Protein AF-0000000081657124 (afdb_homodimer)

Secondary structure (DSSP, 8-state):
--------------------------------STTSEEEEEEEEETTEEEEEEEETTT--EEEEEES-SSHHHHHHHHHHHHHHH---SEEEE-SSTTTTSHHHHHHHHHHTPEEEEPPTT-HHHHHHHHHHHHHHHHHHHHT--TT--HHHHHHHHHHHHHHSPPTTTSS-HHHHHHSS-------------HHHHHHHHHHH-/--------------------------------STTSEEEEEEEEETTEEEEEEEETTT--EEEEEES-SSHHHHHHHHHHHHHHH---SEEEE-SSTTTTSHHHHHHHHHHTPEEEEPPTT-HHHHHHHHHHHHHHHHHHHHT--TT--HHHHHHHHHHHHHHSPPTTTSS-HHHHHHSS-------------HHHHHHHHHHH-

Structure (mmCIF, N/CA/C/O backbone):
data_AF-0000000081657124-model_v1
#
loop_
_entity.id
_entity.type
_entity.pdbx_description
1 polymer 'Uncharacterized protein K02A2.6-like'
#
loop_
_atom_site.group_PDB
_atom_site.id
_atom_site.type_symbol
_atom_site.label_atom_id
_atom_site.label_alt_id
_atom_site.label_comp_id
_atom_site.label_asym_id
_atom_site.label_entity_id
_atom_site.label_seq_id
_atom_site.pdbx_PDB_ins_code
_atom_site.Cartn_x
_atom_site.Cartn_y
_atom_site.Cartn_z
_atom_site.occupancy
_atom_site.B_iso_or_equiv
_atom_site.auth_seq_id
_atom_site.auth_comp_id
_atom_site.auth_asym_id
_atom_site.auth_atom_id
_atom_site.pdbx_PDB_model_num
ATOM 1 N N . MET A 1 1 ? -59.906 -54.25 -4.938 1 26.27 1 MET A N 1
ATOM 2 C CA . MET A 1 1 ? -58.781 -54.375 -5.852 1 26.27 1 MET A CA 1
ATOM 3 C C . MET A 1 1 ? -57.625 -53.438 -5.445 1 26.27 1 MET A C 1
ATOM 5 O O . MET A 1 1 ? -57.688 -52.25 -5.688 1 26.27 1 MET A O 1
ATOM 9 N N . ASP A 1 2 ? -57 -53.719 -4.242 1 28.61 2 ASP A N 1
ATOM 10 C CA . ASP A 1 2 ? -56.094 -53.094 -3.27 1 28.61 2 ASP A CA 1
ATOM 11 C C . ASP A 1 2 ? -54.688 -52.969 -3.836 1 28.61 2 ASP A C 1
ATOM 13 O O . ASP A 1 2 ? -53.969 -53.938 -3.924 1 28.61 2 ASP A O 1
ATOM 17 N N . LYS A 1 3 ? -54.625 -52.312 -5.062 1 31.08 3 LYS A N 1
ATOM 18 C CA . LYS A 1 3 ? -53.375 -52.25 -5.848 1 31.08 3 LYS A CA 1
ATOM 19 C C . LYS A 1 3 ? -52.219 -51.781 -5 1 31.08 3 LYS A C 1
ATOM 21 O O . LYS A 1 3 ? -52.25 -50.656 -4.445 1 31.08 3 LYS A O 1
ATOM 26 N N . LEU A 1 4 ? -51.594 -52.688 -4.293 1 28.28 4 LEU A N 1
ATOM 27 C CA . LEU A 1 4 ? -50.406 -52.625 -3.438 1 28.28 4 LEU A CA 1
ATOM 28 C C . LEU A 1 4 ? -49.219 -51.969 -4.16 1 28.28 4 LEU A C 1
ATOM 30 O O . LEU A 1 4 ? -48.781 -52.469 -5.207 1 28.28 4 LEU A O 1
ATOM 34 N N . VAL A 1 5 ? -49.312 -50.656 -4.355 1 32.53 5 VAL A N 1
ATOM 35 C CA . VAL A 1 5 ? -48.25 -49.906 -5.039 1 32.53 5 VAL A CA 1
ATOM 36 C C . VAL A 1 5 ? -46.875 -50.312 -4.492 1 32.53 5 VAL A C 1
ATOM 38 O O . VAL A 1 5 ? -46.625 -50.188 -3.295 1 32.53 5 VAL A O 1
ATOM 41 N N . GLU A 1 6 ? -46.281 -51.438 -4.934 1 28.39 6 GLU A N 1
ATOM 42 C CA . GLU A 1 6 ? -44.969 -51.938 -4.605 1 28.39 6 GLU A CA 1
ATOM 43 C C . GLU A 1 6 ? -43.906 -50.875 -4.711 1 28.39 6 GLU A C 1
ATOM 45 O O . GLU A 1 6 ? -43.688 -50.312 -5.789 1 28.39 6 GLU A O 1
ATOM 50 N N . ILE A 1 7 ? -43.75 -50.062 -3.713 1 30.66 7 ILE A N 1
ATOM 51 C CA . ILE A 1 7 ? -42.75 -49 -3.646 1 30.66 7 ILE A CA 1
ATOM 52 C C . ILE A 1 7 ? -41.375 -49.625 -3.855 1 30.66 7 ILE A C 1
ATOM 54 O O . ILE A 1 7 ? -40.906 -50.438 -3.049 1 30.66 7 ILE A O 1
ATOM 58 N N . LYS A 1 8 ? -40.969 -49.969 -5.09 1 27.53 8 LYS A N 1
ATOM 59 C CA . LYS A 1 8 ? -39.625 -50.5 -5.457 1 27.53 8 LYS A CA 1
ATOM 60 C C . LYS A 1 8 ? -38.531 -49.75 -4.699 1 27.53 8 LYS A C 1
ATOM 62 O O . LYS A 1 8 ? -38.562 -48.531 -4.59 1 27.53 8 LYS A O 1
ATOM 67 N N . SER A 1 9 ? -37.844 -50.406 -3.773 1 26.2 9 SER A N 1
ATOM 68 C CA . SER A 1 9 ? -36.688 -50.125 -2.912 1 26.2 9 SER A CA 1
ATOM 69 C C . SER A 1 9 ? -35.531 -49.531 -3.703 1 26.2 9 SER A C 1
ATOM 71 O O . SER A 1 9 ? -35.031 -50.156 -4.645 1 26.2 9 SER A O 1
ATOM 73 N N . TYR A 1 10 ? -35.531 -48.312 -4.07 1 25.5 10 TYR A N 1
ATOM 74 C CA . TYR A 1 10 ? -34.469 -47.656 -4.797 1 25.5 10 TYR A CA 1
ATOM 75 C C . TYR A 1 10 ? -33.094 -48 -4.215 1 25.5 10 TYR A C 1
ATOM 77 O O . TYR A 1 10 ? -32.938 -48.094 -2.996 1 25.5 10 TYR A O 1
ATOM 85 N N . LEU A 1 11 ? -32.344 -48.906 -4.793 1 27.38 11 LEU A N 1
ATOM 86 C CA . LEU A 1 11 ? -30.969 -49.312 -4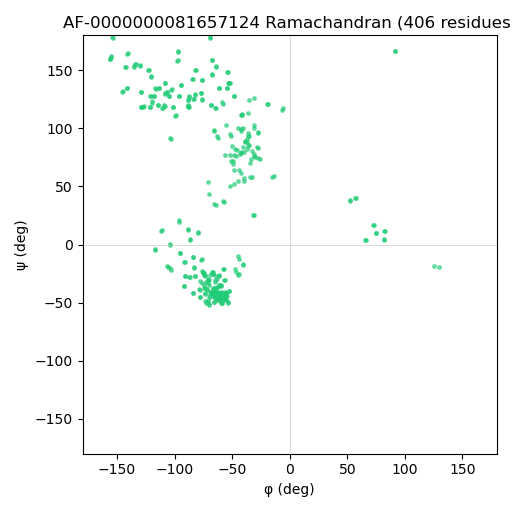.504 1 27.38 11 LEU A CA 1
ATOM 87 C C . LEU A 1 11 ? -30.125 -48.094 -4.07 1 27.38 11 LEU A C 1
ATOM 89 O O . LEU A 1 11 ? -30.25 -47 -4.637 1 27.38 11 LEU A O 1
ATOM 93 N N . PRO A 1 12 ? -29.484 -48.156 -2.859 1 25.31 12 PRO A N 1
ATOM 94 C CA . PRO A 1 12 ? -28.672 -47.125 -2.223 1 25.31 12 PRO A CA 1
ATOM 95 C C . PRO A 1 12 ? -27.531 -46.656 -3.113 1 25.31 12 PRO A C 1
ATOM 97 O O . PRO A 1 12 ? -26.969 -47.438 -3.883 1 25.31 12 PRO A O 1
ATOM 100 N N . CYS A 1 13 ? -27.578 -45.531 -3.758 1 26.86 13 CYS A N 1
ATOM 101 C CA . CYS A 1 13 ? -26.516 -44.812 -4.473 1 26.86 13 CYS A CA 1
ATOM 102 C C . CYS A 1 13 ? -25.172 -45.031 -3.785 1 26.86 13 CYS A C 1
ATOM 104 O O . CYS A 1 13 ? -25.016 -44.719 -2.605 1 26.86 13 CYS A O 1
ATOM 106 N N . GLN A 1 14 ? -24.438 -46.094 -3.934 1 25.62 14 GLN A N 1
ATOM 107 C CA . GLN A 1 14 ? -23.047 -46.312 -3.559 1 25.62 14 GLN A CA 1
ATOM 108 C C . GLN A 1 14 ? -22.219 -45.031 -3.744 1 25.62 14 GLN A C 1
ATOM 110 O O . GLN A 1 14 ? -22.109 -44.531 -4.859 1 25.62 14 GLN A O 1
ATOM 115 N N . ILE A 1 15 ? -22.219 -44.219 -2.799 1 27.61 15 ILE A N 1
ATOM 116 C CA . ILE A 1 15 ? -21.375 -43.031 -2.645 1 27.61 15 ILE A CA 1
ATOM 117 C C . ILE A 1 15 ? -19.922 -43.406 -2.916 1 27.61 15 ILE A C 1
ATOM 119 O O . ILE A 1 15 ? -19.328 -44.188 -2.172 1 27.61 15 ILE A O 1
ATOM 123 N N . VAL A 1 16 ? -19.547 -43.812 -4.094 1 28.62 16 VAL A N 1
ATOM 124 C CA . VAL A 1 16 ? -18.125 -43.938 -4.41 1 28.62 16 VAL A CA 1
ATOM 125 C C . VAL A 1 16 ? -17.375 -42.75 -3.801 1 28.62 16 VAL A C 1
ATOM 127 O O . VAL A 1 16 ? -17.594 -41.594 -4.18 1 28.62 16 VAL A O 1
ATOM 130 N N . THR A 1 17 ? -16.969 -42.75 -2.518 1 28.62 17 THR A N 1
ATOM 131 C CA . THR A 1 17 ? 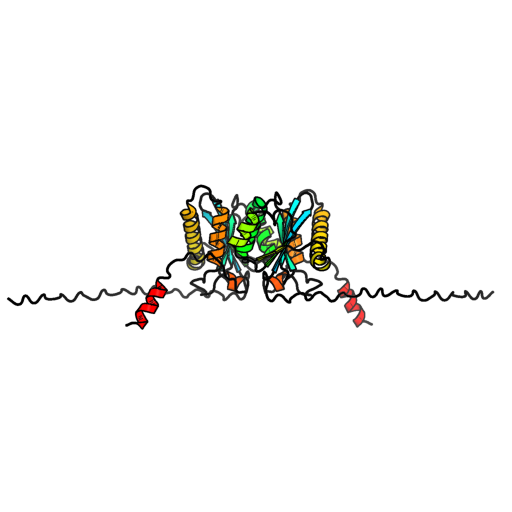-15.977 -41.969 -1.797 1 28.62 17 THR A CA 1
ATOM 132 C C . THR A 1 17 ? -14.633 -42 -2.52 1 28.62 17 THR A C 1
ATOM 134 O O . THR A 1 17 ? -13.961 -43.031 -2.533 1 28.62 17 THR A O 1
ATOM 137 N N . THR A 1 18 ? -14.516 -41.75 -3.756 1 29.69 18 THR A N 1
ATOM 138 C CA . THR A 1 18 ? -13.141 -41.688 -4.242 1 29.69 18 THR A CA 1
ATOM 139 C C . THR A 1 18 ? -12.219 -41.062 -3.199 1 29.69 18 THR A C 1
ATOM 141 O O . THR A 1 18 ? -12.461 -39.969 -2.734 1 29.69 18 THR A O 1
ATOM 144 N N . VAL A 1 19 ? -11.617 -41.875 -2.406 1 30.03 19 VAL A N 1
ATOM 145 C CA . VAL A 1 19 ? -10.508 -41.531 -1.512 1 30.03 19 VAL A CA 1
ATOM 146 C C . VAL A 1 19 ? -9.484 -40.688 -2.244 1 30.03 19 VAL A C 1
ATOM 148 O O . VAL A 1 19 ? -8.836 -41.125 -3.188 1 30.03 19 VAL A O 1
ATOM 151 N N . TYR A 1 20 ? -9.781 -39.656 -2.816 1 31.25 20 TYR A N 1
ATOM 152 C CA . TYR A 1 20 ? -8.633 -38.875 -3.266 1 31.25 20 TYR A CA 1
ATOM 153 C C . TYR A 1 20 ? -7.508 -38.906 -2.24 1 31.25 20 TYR A C 1
ATOM 155 O O . TYR A 1 20 ? -7.742 -38.688 -1.047 1 31.25 20 TYR A O 1
ATOM 163 N N . THR A 1 21 ? -6.645 -39.844 -2.309 1 32.81 21 THR A N 1
ATOM 164 C CA . THR A 1 21 ? -5.387 -39.781 -1.571 1 32.81 21 THR A CA 1
ATOM 165 C C . THR A 1 21 ? -4.949 -38.344 -1.344 1 32.81 21 THR A C 1
ATOM 167 O O . THR A 1 21 ? -4.75 -37.594 -2.301 1 32.81 21 THR A O 1
ATOM 170 N N . ARG A 1 22 ? -5.449 -37.75 -0.355 1 33.88 22 ARG A N 1
ATOM 171 C CA . ARG A 1 22 ? -4.957 -36.469 0.119 1 33.88 22 ARG A CA 1
ATOM 172 C C . ARG A 1 22 ? -3.434 -36.438 0.12 1 33.88 22 ARG A C 1
ATOM 174 O O . ARG A 1 22 ? -2.789 -37.188 0.848 1 33.88 22 ARG A O 1
ATOM 181 N N . GLU A 1 23 ? -2.799 -36.594 -1.055 1 35.03 23 GLU A N 1
ATOM 182 C CA . GLU A 1 23 ? -1.368 -36.312 -0.94 1 35.03 23 GLU A CA 1
ATOM 183 C C . GLU A 1 23 ? -1.057 -35.5 0.301 1 35.03 23 GLU A C 1
ATOM 185 O O . GLU A 1 23 ? -1.855 -34.625 0.7 1 35.03 23 GLU A O 1
ATOM 190 N N . PRO A 1 24 ? -0.205 -36.062 1.17 1 34.12 24 PRO A N 1
ATOM 191 C CA . PRO A 1 24 ? 0.127 -35.281 2.371 1 34.12 24 PRO A CA 1
ATOM 192 C C . PRO A 1 24 ? 0.099 -33.781 2.135 1 34.12 24 PRO A C 1
ATOM 194 O O . PRO A 1 24 ? 0.434 -33.312 1.042 1 34.12 24 PRO A O 1
ATOM 197 N N . LEU A 1 25 ? -0.865 -33.031 2.51 1 37.56 25 LEU A N 1
ATOM 198 C CA . LEU A 1 25 ? -0.784 -31.594 2.639 1 37.56 25 LEU A CA 1
ATOM 199 C C . LEU A 1 25 ? 0.668 -31.125 2.652 1 37.56 25 LEU A C 1
ATOM 201 O O . LEU A 1 25 ? 1.438 -31.516 3.535 1 37.56 25 LEU A O 1
ATOM 205 N N . GLN A 1 26 ? 1.512 -31.375 1.652 1 38.88 26 GLN A N 1
ATOM 206 C CA . GLN A 1 26 ? 2.814 -30.719 1.713 1 38.88 26 GLN A CA 1
ATOM 207 C C . GLN A 1 26 ? 2.879 -29.719 2.867 1 38.88 26 GLN A C 1
ATOM 209 O O . GLN A 1 26 ? 1.9 -29.031 3.15 1 38.88 26 GLN A O 1
ATOM 214 N N . MET A 1 27 ? 3.754 -29.984 3.848 1 37.06 27 MET A N 1
ATOM 215 C CA . MET A 1 27 ? 4.133 -29.219 5.039 1 37.06 27 MET A CA 1
ATOM 216 C C . MET A 1 27 ? 4.074 -27.719 4.77 1 37.06 27 MET A C 1
ATOM 218 O O . MET A 1 27 ? 4.871 -27.188 3.994 1 37.06 27 MET A O 1
ATOM 222 N N . TYR A 1 28 ? 3 -27.156 4.391 1 44.72 28 TYR A N 1
ATOM 223 C CA . TYR A 1 28 ? 2.979 -25.703 4.5 1 44.72 28 TYR A CA 1
ATOM 224 C C . TYR A 1 28 ? 3.936 -25.219 5.586 1 44.72 28 TYR A C 1
ATOM 226 O O . TYR A 1 28 ? 3.893 -25.703 6.719 1 44.72 28 TYR A O 1
ATOM 234 N N . ILE A 1 29 ? 5.188 -25.25 5.379 1 51.25 29 ILE A N 1
ATOM 235 C CA . ILE A 1 29 ? 6.047 -24.562 6.336 1 51.25 29 ILE A CA 1
ATOM 236 C C . ILE A 1 29 ? 5.281 -23.406 6.984 1 51.25 29 ILE A C 1
ATOM 238 O O . ILE A 1 29 ? 4.754 -22.531 6.293 1 51.25 29 ILE A O 1
ATOM 242 N N . LEU A 1 30 ? 4.703 -23.578 8.164 1 68.62 30 LEU A N 1
ATOM 243 C CA . LEU A 1 30 ? 4.062 -22.594 9.016 1 68.62 30 LEU A CA 1
ATOM 244 C C . LEU A 1 30 ? 4.883 -21.297 9.078 1 68.62 30 LEU A C 1
ATOM 246 O O . LEU A 1 30 ? 5.996 -21.297 9.609 1 68.62 30 LEU A O 1
ATOM 250 N N . LEU A 1 31 ? 4.742 -20.531 8.023 1 85.62 31 LEU A N 1
ATOM 251 C CA . LEU A 1 31 ? 5.363 -19.219 8.086 1 85.62 31 LEU A CA 1
ATOM 252 C C . LEU A 1 31 ? 4.938 -18.469 9.352 1 85.62 31 LEU A C 1
ATOM 254 O O . LEU A 1 31 ? 3.811 -18.625 9.82 1 85.62 31 LEU A O 1
ATOM 258 N N . ASP A 1 32 ? 5.852 -17.844 9.906 1 87.56 32 ASP A N 1
ATOM 259 C CA . ASP A 1 32 ? 5.609 -17.203 11.188 1 87.56 32 ASP A CA 1
ATOM 260 C C . ASP A 1 32 ? 5.039 -15.797 10.992 1 87.56 32 ASP A C 1
ATOM 262 O O . ASP A 1 32 ? 4.297 -15.297 11.844 1 87.56 32 ASP A O 1
ATOM 266 N N . ASN A 1 33 ? 5.43 -15.203 9.805 1 91.88 33 ASN A N 1
ATOM 267 C CA . ASN A 1 33 ? 5.055 -13.797 9.648 1 91.88 33 ASN A CA 1
ATOM 268 C C . ASN A 1 33 ? 4.66 -13.484 8.203 1 91.88 33 ASN A C 1
ATOM 270 O O . ASN A 1 33 ? 5.105 -14.156 7.273 1 91.88 33 ASN A O 1
ATOM 274 N N . PRO A 1 34 ? 3.814 -12.484 8.047 1 94.56 34 PRO A N 1
ATOM 275 C CA . PRO A 1 34 ? 3.625 -11.938 6.703 1 94.56 34 PRO A CA 1
ATOM 276 C C . PRO A 1 34 ? 4.941 -11.531 6.039 1 94.56 34 PRO A C 1
ATOM 278 O O . PRO A 1 34 ? 5.844 -11.023 6.711 1 94.56 34 PRO A O 1
ATOM 281 N N . PHE A 1 35 ? 5.082 -11.82 4.75 1 95.31 35 PHE A N 1
ATOM 282 C CA . PHE A 1 35 ? 6.191 -11.406 3.895 1 95.31 35 PHE A CA 1
ATOM 283 C C . PHE A 1 35 ? 7.438 -12.234 4.195 1 95.31 35 PHE A C 1
ATOM 285 O O . PHE A 1 35 ? 8.531 -11.922 3.709 1 95.31 35 PHE A O 1
ATOM 292 N N . ASP A 1 36 ? 7.238 -13.328 5.02 1 94.06 36 ASP A N 1
ATOM 293 C CA . ASP A 1 36 ? 8.312 -14.32 5.031 1 94.06 36 ASP A CA 1
ATOM 294 C C . ASP A 1 36 ? 8.539 -14.898 3.637 1 94.06 36 ASP A C 1
ATOM 296 O O . ASP A 1 36 ? 9.672 -15 3.178 1 94.06 36 ASP A O 1
ATOM 300 N N . GLU A 1 37 ? 7.391 -15.18 3.061 1 94 37 GLU A N 1
ATOM 301 C CA . GLU A 1 37 ? 7.395 -15.688 1.694 1 94 37 GLU A CA 1
ATOM 302 C C . GLU A 1 37 ? 6.238 -15.102 0.886 1 94 37 GLU A C 1
ATOM 304 O O . GLU A 1 37 ? 5.117 -15 1.385 1 94 37 GLU A O 1
ATOM 309 N N . VAL A 1 38 ? 6.59 -14.68 -0.334 1 94.75 38 VAL A N 1
ATOM 310 C CA . VAL A 1 38 ? 5.559 -14.188 -1.234 1 94.75 38 VAL A CA 1
ATOM 311 C C . VAL A 1 38 ? 5.688 -14.859 -2.598 1 94.75 38 VAL A C 1
ATOM 313 O O . VAL A 1 38 ? 6.77 -15.312 -2.973 1 94.75 38 VAL A O 1
ATOM 316 N N . ARG A 1 39 ? 4.562 -14.906 -3.26 1 94.06 39 ARG A N 1
ATOM 317 C CA . ARG A 1 39 ? 4.52 -15.422 -4.625 1 94.06 39 ARG A CA 1
ATOM 318 C C . ARG A 1 39 ? 4.156 -14.32 -5.617 1 94.06 39 ARG A C 1
ATOM 320 O O . ARG A 1 39 ? 3.271 -13.508 -5.352 1 94.06 39 ARG A O 1
ATOM 327 N N . ILE A 1 40 ? 4.914 -14.312 -6.699 1 95.31 40 ILE A N 1
ATOM 328 C CA . ILE A 1 40 ? 4.656 -13.305 -7.727 1 95.31 40 ILE A CA 1
ATOM 329 C C . ILE A 1 40 ? 4.242 -13.992 -9.023 1 95.31 40 ILE A C 1
ATOM 331 O O . ILE A 1 40 ? 4.797 -15.031 -9.391 1 95.31 40 ILE A O 1
ATOM 335 N N . ASP A 1 41 ? 3.176 -13.469 -9.672 1 92.81 41 ASP A N 1
ATOM 336 C CA . ASP A 1 41 ? 2.643 -13.992 -10.93 1 92.81 41 ASP A CA 1
ATOM 337 C C . ASP A 1 41 ? 1.921 -12.898 -11.711 1 92.81 41 ASP A C 1
ATOM 339 O O . ASP A 1 41 ? 1.917 -11.734 -11.305 1 92.81 41 ASP A O 1
ATOM 343 N N . PHE A 1 42 ? 1.461 -13.336 -12.875 1 95.19 42 PHE A N 1
ATOM 344 C CA . PHE A 1 42 ? 0.702 -12.414 -13.703 1 95.19 42 PHE A CA 1
ATOM 345 C C . PHE A 1 42 ? -0.686 -12.969 -14.008 1 95.19 42 PHE A C 1
ATOM 347 O O . PHE A 1 42 ? -0.893 -14.18 -13.984 1 95.19 42 PHE A O 1
ATOM 354 N N . ALA A 1 43 ? -1.598 -12.102 -14.18 1 94.31 43 ALA A N 1
ATOM 355 C CA . ALA A 1 43 ? -2.932 -12.438 -14.664 1 94.31 43 ALA A CA 1
ATOM 356 C C . ALA A 1 43 ? -3.396 -11.453 -15.734 1 94.31 43 ALA A C 1
ATOM 358 O O . ALA A 1 43 ? -2.902 -10.328 -15.812 1 94.31 43 ALA A O 1
ATOM 359 N N . TYR A 1 44 ? -4.23 -11.961 -16.547 1 92.75 44 TYR A N 1
ATOM 360 C CA . TYR A 1 44 ? -4.859 -11.148 -17.578 1 92.75 44 TYR A CA 1
ATOM 361 C C . TYR A 1 44 ? -6.375 -11.133 -17.422 1 92.75 44 TYR A C 1
ATOM 363 O O . TYR A 1 44 ? -7.008 -12.195 -17.391 1 92.75 44 TYR A O 1
ATOM 371 N N . ALA A 1 45 ? -6.918 -9.914 -17.266 1 88.69 45 ALA A N 1
ATOM 372 C CA . ALA A 1 45 ? -8.359 -9.773 -17.094 1 88.69 45 ALA A CA 1
ATOM 373 C C . ALA A 1 45 ? -8.875 -8.5 -17.766 1 88.69 45 ALA A C 1
ATOM 375 O O . ALA A 1 45 ? -8.32 -7.422 -17.562 1 88.69 45 ALA A O 1
ATOM 376 N N . LYS A 1 46 ? -9.938 -8.586 -18.547 1 85.06 46 LYS A N 1
ATOM 377 C CA . LYS A 1 46 ? -10.594 -7.461 -19.203 1 85.06 46 LYS A CA 1
ATOM 378 C C . LYS A 1 46 ? -9.602 -6.621 -20 1 85.06 46 LYS A C 1
ATOM 380 O O . LYS A 1 46 ? -9.594 -5.395 -19.891 1 85.06 46 LYS A O 1
ATOM 385 N N . GLY A 1 47 ? -8.688 -7.281 -20.594 1 87.5 47 GLY A N 1
ATOM 386 C CA . GLY A 1 47 ? -7.742 -6.586 -21.453 1 87.5 47 GLY A CA 1
ATOM 387 C C . GLY A 1 47 ? -6.605 -5.941 -20.688 1 87.5 47 GLY A C 1
ATOM 388 O O . GLY A 1 47 ? -5.801 -5.207 -21.266 1 87.5 47 GLY A O 1
ATOM 389 N N . GLU A 1 48 ? -6.617 -6.191 -19.359 1 92.38 48 GLU A N 1
ATOM 390 C CA . GLU A 1 48 ? -5.578 -5.602 -18.531 1 92.38 48 GLU A CA 1
ATOM 391 C C . GLU A 1 48 ? -4.59 -6.66 -18.047 1 92.38 48 GLU A C 1
ATOM 393 O O . GLU A 1 48 ? -4.988 -7.781 -17.719 1 92.38 48 GLU A O 1
ATOM 398 N N . THR A 1 49 ? -3.314 -6.27 -18.078 1 95.81 49 THR A N 1
ATOM 399 C CA . THR A 1 49 ? -2.291 -7.098 -17.453 1 95.81 49 THR A CA 1
ATOM 400 C C . THR A 1 49 ? -2.148 -6.75 -15.969 1 95.81 49 THR A C 1
ATOM 402 O O . THR A 1 49 ? -2 -5.582 -15.617 1 95.81 49 THR A O 1
ATOM 405 N N . LEU A 1 50 ? -2.236 -7.777 -15.148 1 97.06 50 LEU A N 1
ATOM 406 C CA . LEU A 1 50 ? -2.188 -7.578 -13.703 1 97.06 50 LEU A CA 1
ATOM 407 C C . LEU A 1 50 ? -0.985 -8.297 -13.094 1 97.06 50 LEU A C 1
ATOM 409 O O . LEU A 1 50 ? -0.731 -9.461 -13.406 1 97.06 50 LEU A O 1
ATOM 413 N N . LEU A 1 51 ? -0.194 -7.555 -12.32 1 97.5 51 LEU A N 1
ATOM 414 C CA . LEU A 1 51 ? 0.832 -8.148 -11.469 1 97.5 51 LEU A CA 1
ATOM 415 C C . LEU A 1 51 ? 0.232 -8.625 -10.148 1 97.5 51 LEU A C 1
ATOM 417 O O . LEU A 1 51 ? -0.437 -7.867 -9.453 1 97.5 51 LEU A O 1
ATOM 421 N N . LEU A 1 52 ? 0.47 -9.906 -9.867 1 96.88 52 LEU A N 1
ATOM 422 C CA . LEU A 1 52 ? -0.034 -10.5 -8.633 1 96.88 52 LEU A CA 1
ATOM 423 C C . LEU A 1 52 ? 1.104 -10.766 -7.656 1 96.88 52 LEU A C 1
ATOM 425 O O . LEU A 1 52 ? 2.154 -11.281 -8.047 1 96.88 52 LEU A O 1
ATOM 429 N N . LEU A 1 53 ? 0.957 -10.344 -6.449 1 97.12 53 LEU A N 1
ATOM 430 C CA . LEU A 1 53 ? 1.815 -10.695 -5.324 1 97.12 53 LEU A CA 1
ATOM 431 C C . LEU A 1 53 ? 0.992 -11.227 -4.156 1 97.12 53 LEU A C 1
ATOM 433 O O . LEU A 1 53 ? 0.132 -10.516 -3.627 1 97.12 53 LEU A O 1
ATOM 437 N N . ILE A 1 54 ? 1.249 -12.461 -3.773 1 95.5 54 ILE A N 1
ATOM 438 C CA . ILE A 1 54 ? 0.428 -13.07 -2.734 1 95.5 54 ILE A CA 1
ATOM 439 C C . ILE A 1 54 ? 1.31 -13.492 -1.56 1 95.5 54 ILE A C 1
ATOM 441 O O . ILE A 1 54 ? 2.326 -14.164 -1.747 1 95.5 54 ILE A O 1
ATOM 445 N N . ASP A 1 55 ? 0.929 -13.062 -0.398 1 94.56 55 ASP A N 1
ATOM 446 C CA . ASP A 1 55 ? 1.618 -13.461 0.828 1 94.56 55 ASP A CA 1
ATOM 447 C C . ASP A 1 55 ? 1.251 -14.883 1.23 1 94.56 55 ASP A C 1
ATOM 449 O O . ASP A 1 55 ? 0.076 -15.195 1.443 1 94.56 55 ASP A O 1
ATOM 453 N N . ASP A 1 56 ? 2.197 -15.742 1.407 1 91.5 56 ASP A N 1
ATOM 454 C CA . ASP A 1 56 ? 1.933 -17.156 1.652 1 91.5 56 ASP A CA 1
ATOM 455 C C . ASP A 1 56 ? 1.437 -17.375 3.08 1 91.5 56 ASP A C 1
ATOM 457 O O . ASP A 1 56 ? 0.769 -18.375 3.359 1 91.5 56 ASP A O 1
ATOM 461 N N . TYR A 1 57 ? 1.772 -16.5 3.955 1 91.5 57 TYR A N 1
ATOM 462 C CA . TYR A 1 57 ? 1.348 -16.625 5.344 1 91.5 57 TYR A CA 1
ATOM 463 C C . TYR A 1 57 ? -0.135 -16.312 5.492 1 91.5 57 TYR A C 1
ATOM 465 O O . TYR A 1 57 ? -0.898 -17.109 6.039 1 91.5 57 TYR A O 1
ATOM 473 N N . SER A 1 58 ? -0.515 -15.219 4.949 1 92.19 58 SER A N 1
ATOM 474 C CA . SER A 1 58 ? -1.843 -14.68 5.215 1 92.19 58 SER A CA 1
ATOM 475 C C . SER A 1 58 ? -2.771 -14.883 4.023 1 92.19 58 SER A C 1
ATOM 477 O O . SER A 1 58 ? -3.984 -14.688 4.133 1 92.19 58 SER A O 1
ATOM 479 N N . ARG A 1 59 ? -2.203 -15.117 2.887 1 92.12 59 ARG A N 1
ATOM 480 C CA . ARG A 1 59 ? -2.941 -15.227 1.632 1 92.12 59 ARG A CA 1
ATOM 481 C C . ARG A 1 59 ? -3.424 -13.859 1.16 1 92.12 59 ARG A C 1
ATOM 483 O O . ARG A 1 59 ? -4.312 -13.773 0.312 1 92.12 59 ARG A O 1
ATOM 490 N N . TYR A 1 60 ? -2.85 -12.828 1.705 1 95.38 60 TYR A N 1
ATOM 491 C CA . TYR A 1 60 ? -3.166 -11.461 1.327 1 95.38 60 TYR A CA 1
ATOM 492 C C . TYR A 1 60 ? -2.691 -11.156 -0.09 1 95.38 60 TYR A C 1
ATOM 494 O O . TYR A 1 60 ? -1.494 -11.219 -0.377 1 95.38 60 TYR A O 1
ATOM 502 N N . PRO A 1 61 ? -3.617 -10.789 -0.981 1 97.38 61 PRO A N 1
ATOM 503 C CA . PRO A 1 61 ? -3.217 -10.531 -2.365 1 97.38 61 PRO A CA 1
ATOM 504 C C . PRO A 1 61 ? -2.939 -9.047 -2.633 1 97.38 61 PRO A C 1
ATOM 506 O O . PRO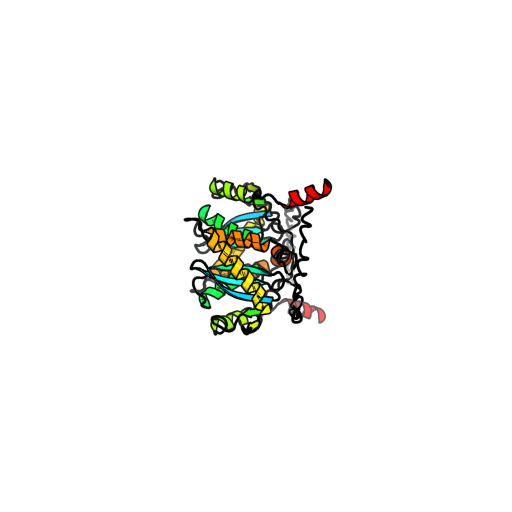 A 1 61 ? -3.654 -8.18 -2.125 1 97.38 61 PRO A O 1
ATOM 509 N N . PHE A 1 62 ? -1.917 -8.805 -3.328 1 98.19 62 PHE A N 1
ATOM 510 C CA . PHE A 1 62 ? -1.681 -7.531 -4.004 1 98.19 62 PHE A CA 1
ATOM 511 C C . PHE A 1 62 ? -1.874 -7.672 -5.508 1 98.19 62 PHE A C 1
ATOM 513 O O . PHE A 1 62 ? -1.381 -8.625 -6.113 1 98.19 62 PHE A O 1
ATOM 520 N N . VAL A 1 63 ? -2.646 -6.746 -6.07 1 97.94 63 VAL A N 1
ATOM 521 C CA . VAL A 1 63 ? -2.889 -6.754 -7.508 1 97.94 63 VAL A CA 1
ATOM 522 C C . VAL A 1 63 ? -2.613 -5.371 -8.086 1 97.94 63 VAL A C 1
ATOM 524 O O . VAL A 1 63 ? -3.25 -4.391 -7.695 1 97.94 63 VAL A O 1
ATOM 527 N N . GLU A 1 64 ? -1.646 -5.352 -8.969 1 97.81 64 GLU A N 1
ATOM 528 C CA . GLU A 1 64 ? -1.242 -4.086 -9.578 1 97.81 64 GLU A CA 1
ATOM 529 C C . GLU A 1 64 ? -1.383 -4.133 -11.094 1 97.81 64 GLU A C 1
ATOM 531 O O . GLU A 1 64 ? -0.754 -4.961 -11.758 1 97.81 64 GLU A O 1
ATOM 536 N N . PRO A 1 65 ? -2.236 -3.264 -11.641 1 96.25 65 PRO A N 1
ATOM 537 C CA . PRO A 1 65 ? -2.23 -3.156 -13.094 1 96.25 65 PRO A CA 1
ATOM 538 C C . PRO A 1 65 ? -0.887 -2.689 -13.648 1 96.25 65 PRO A C 1
ATOM 540 O O . PRO A 1 65 ? -0.264 -1.785 -13.086 1 96.25 65 PRO A O 1
ATOM 543 N N . ILE A 1 66 ? -0.398 -3.324 -14.688 1 96.94 66 ILE A N 1
ATOM 544 C CA . ILE A 1 66 ? 0.867 -2.955 -15.312 1 96.94 66 ILE A CA 1
ATOM 545 C C . ILE A 1 66 ? 0.7 -2.922 -16.828 1 96.94 66 ILE A C 1
ATOM 547 O O . ILE A 1 66 ? -0.188 -3.578 -17.375 1 96.94 66 ILE A O 1
ATOM 551 N N . SER A 1 67 ? 1.578 -2.139 -17.438 1 96.19 67 SER A N 1
ATOM 552 C CA . SER A 1 67 ? 1.484 -1.979 -18.891 1 96.19 67 SER A CA 1
ATOM 553 C C . SER A 1 67 ? 2.154 -3.141 -19.625 1 96.19 67 SER A C 1
ATOM 555 O O . SER A 1 67 ? 1.786 -3.467 -20.75 1 96.19 67 SER A O 1
ATOM 557 N N . SER A 1 68 ? 3.158 -3.752 -18.953 1 96.19 68 SER A N 1
ATOM 558 C CA . SER A 1 68 ? 3.895 -4.871 -19.531 1 96.19 68 SER A CA 1
ATOM 559 C C . SER A 1 68 ? 4.527 -5.738 -18.453 1 96.19 68 SER A C 1
ATOM 561 O O . SER A 1 68 ? 4.734 -5.277 -17.328 1 96.19 68 SER A O 1
ATOM 563 N N . THR A 1 69 ? 4.828 -6.918 -18.828 1 96.25 69 THR A N 1
ATOM 564 C CA . THR A 1 69 ? 5.426 -7.836 -17.859 1 96.25 69 THR A CA 1
ATOM 565 C C . THR A 1 69 ? 6.941 -7.656 -17.812 1 96.25 69 THR A C 1
ATOM 567 O O . THR A 1 69 ? 7.633 -8.383 -17.094 1 96.25 69 THR A O 1
ATOM 570 N N . ALA A 1 70 ? 7.441 -6.73 -18.516 1 96.94 70 ALA A N 1
ATOM 571 C CA . ALA A 1 70 ? 8.883 -6.473 -18.531 1 96.94 70 ALA A CA 1
ATOM 572 C C . ALA A 1 70 ? 9.367 -6.035 -17.141 1 96.94 70 ALA A C 1
ATOM 574 O O . ALA A 1 70 ? 8.617 -5.402 -16.391 1 96.94 70 ALA A O 1
ATOM 575 N N . ALA A 1 71 ? 10.617 -6.301 -16.859 1 96.75 71 ALA A N 1
ATOM 576 C CA . ALA A 1 71 ? 11.211 -5.977 -15.57 1 96.75 71 ALA A CA 1
ATOM 577 C C . ALA A 1 71 ? 11.055 -4.492 -15.258 1 96.75 71 ALA A C 1
ATOM 579 O O . ALA A 1 71 ? 10.781 -4.117 -14.117 1 96.75 71 ALA A O 1
ATOM 580 N N . ARG A 1 72 ? 11.25 -3.674 -16.25 1 95.12 72 ARG A N 1
ATOM 581 C CA . ARG A 1 72 ? 11.203 -2.227 -16.062 1 95.12 72 ARG A CA 1
ATOM 582 C C . ARG A 1 72 ? 9.828 -1.778 -15.586 1 95.12 72 ARG A C 1
ATOM 584 O O . ARG A 1 72 ? 9.688 -0.717 -14.969 1 95.12 72 ARG A O 1
ATOM 591 N N . CYS A 1 73 ? 8.758 -2.572 -15.93 1 96.81 73 CYS A N 1
ATOM 592 C CA . CYS A 1 73 ? 7.402 -2.25 -15.508 1 96.81 73 CYS A CA 1
ATOM 593 C C . CYS A 1 73 ? 7.07 -2.92 -14.18 1 96.81 73 CYS A C 1
ATOM 595 O O . CYS A 1 73 ? 6.293 -2.385 -13.383 1 96.81 73 CYS A O 1
ATOM 597 N N . VAL A 1 74 ? 7.688 -4.031 -13.867 1 97.56 74 VAL A N 1
ATOM 598 C CA . VAL A 1 74 ? 7.383 -4.844 -12.695 1 97.56 74 VAL A CA 1
ATOM 599 C C . VAL A 1 74 ? 8.117 -4.293 -11.477 1 97.56 74 VAL A C 1
ATOM 601 O O . VAL A 1 74 ? 7.531 -4.141 -10.406 1 97.56 74 VAL A O 1
ATOM 604 N N . ILE A 1 75 ? 9.305 -3.912 -11.594 1 96.56 75 ILE A N 1
ATOM 605 C CA . ILE A 1 75 ? 10.203 -3.572 -10.5 1 96.56 75 ILE A CA 1
ATOM 606 C C . ILE A 1 75 ? 9.688 -2.332 -9.773 1 96.56 75 ILE A C 1
ATOM 608 O O . ILE A 1 75 ? 9.641 -2.301 -8.539 1 96.56 75 ILE A O 1
ATOM 612 N N . PRO A 1 76 ? 9.242 -1.31 -10.5 1 95.88 76 PRO A N 1
ATOM 613 C CA . PRO A 1 76 ? 8.711 -0.144 -9.781 1 95.88 76 PRO A CA 1
ATOM 614 C C . PRO A 1 76 ? 7.508 -0.482 -8.906 1 95.88 76 PRO A C 1
ATOM 616 O O . PRO A 1 76 ? 7.332 0.105 -7.84 1 95.88 76 PRO A O 1
ATOM 619 N N . LYS A 1 77 ? 6.723 -1.39 -9.375 1 97.38 77 LYS A N 1
ATOM 620 C CA . LYS A 1 77 ? 5.566 -1.801 -8.586 1 97.38 77 LYS A CA 1
ATOM 621 C C . LYS A 1 77 ? 5.996 -2.535 -7.316 1 97.38 77 LYS A C 1
ATOM 623 O O . LYS A 1 77 ? 5.43 -2.318 -6.242 1 97.38 77 LYS A O 1
ATOM 628 N N . LEU A 1 78 ? 6.973 -3.357 -7.445 1 97.19 78 LEU A N 1
ATOM 629 C CA . LEU A 1 78 ? 7.484 -4.086 -6.289 1 97.19 78 LEU A CA 1
ATOM 630 C C . LEU A 1 78 ? 8.156 -3.133 -5.305 1 97.19 78 LEU A C 1
ATOM 632 O O . LEU A 1 78 ? 7.965 -3.254 -4.094 1 97.19 78 LEU A O 1
ATOM 636 N N . ASN A 1 79 ? 8.922 -2.201 -5.84 1 94.69 79 ASN A N 1
ATOM 637 C CA . ASN A 1 79 ? 9.531 -1.191 -4.98 1 94.69 79 ASN A CA 1
ATOM 638 C C . ASN A 1 79 ? 8.477 -0.439 -4.172 1 94.69 79 ASN A C 1
ATOM 640 O O . ASN A 1 79 ? 8.664 -0.189 -2.979 1 94.69 79 ASN A O 1
ATOM 644 N N . TYR A 1 80 ? 7.496 -0.108 -4.828 1 96.44 80 TYR A N 1
ATOM 645 C CA . TYR A 1 80 ? 6.391 0.605 -4.191 1 96.44 80 TYR A CA 1
ATOM 646 C C . TYR A 1 80 ? 5.793 -0.216 -3.055 1 96.44 80 TYR A C 1
ATOM 648 O O . TYR A 1 80 ? 5.652 0.276 -1.934 1 96.44 80 TYR A O 1
ATOM 656 N N . LEU A 1 81 ? 5.477 -1.455 -3.303 1 97.19 81 LEU A N 1
ATOM 657 C CA . LEU A 1 81 ? 4.879 -2.334 -2.301 1 97.19 81 LEU A CA 1
ATOM 658 C C . LEU A 1 81 ? 5.863 -2.611 -1.168 1 97.19 81 LEU A C 1
ATOM 660 O O . LEU A 1 81 ? 5.488 -2.58 0.006 1 97.19 81 LEU A O 1
ATOM 664 N N . PHE A 1 82 ? 7.117 -2.82 -1.484 1 95.44 82 PHE A N 1
ATOM 665 C CA . PHE A 1 82 ? 8.109 -3.18 -0.48 1 95.44 82 PHE A CA 1
ATOM 666 C C . PHE A 1 82 ? 8.477 -1.972 0.376 1 95.44 82 PHE A C 1
ATOM 668 O O . PHE A 1 82 ? 8.867 -2.121 1.537 1 95.44 82 PHE A O 1
ATOM 675 N N . ALA A 1 83 ? 8.32 -0.794 -0.182 1 94.44 83 ALA A N 1
ATOM 676 C CA . ALA A 1 83 ? 8.531 0.416 0.609 1 94.44 83 ALA A CA 1
ATOM 677 C C . ALA A 1 83 ? 7.465 0.546 1.697 1 94.44 83 ALA A C 1
ATOM 679 O O . ALA A 1 83 ? 7.699 1.182 2.729 1 94.44 83 ALA A O 1
ATOM 680 N N . MET A 1 84 ? 6.316 -0.051 1.457 1 95.69 84 MET A N 1
ATOM 681 C CA . MET A 1 84 ? 5.219 0.06 2.412 1 95.69 84 MET A CA 1
ATOM 682 C C . MET A 1 84 ? 5.246 -1.093 3.41 1 95.69 84 MET A C 1
ATOM 684 O O . MET A 1 84 ? 4.98 -0.897 4.598 1 95.69 84 MET A O 1
ATOM 688 N N . PHE A 1 85 ? 5.641 -2.277 2.922 1 96.06 85 PHE A N 1
ATOM 689 C CA . PHE A 1 85 ? 5.406 -3.457 3.746 1 96.06 85 PHE A CA 1
ATOM 690 C C . PHE A 1 85 ? 6.727 -4.109 4.145 1 96.06 85 PHE A C 1
ATOM 692 O O . PHE A 1 85 ? 6.738 -5.078 4.906 1 96.06 85 PHE A O 1
ATOM 699 N N . GLY A 1 86 ? 7.809 -3.559 3.621 1 92.25 86 GLY A N 1
ATOM 700 C CA . GLY A 1 86 ? 9.109 -4.188 3.814 1 92.25 86 GLY A CA 1
ATOM 701 C C . GLY A 1 86 ? 9.461 -5.168 2.713 1 92.25 86 GLY A C 1
ATOM 702 O O . GLY A 1 86 ? 8.609 -5.547 1.912 1 92.25 86 GLY A O 1
ATOM 703 N N . THR A 1 87 ? 10.727 -5.547 2.691 1 93.31 87 THR A N 1
ATOM 704 C CA . THR A 1 87 ? 11.195 -6.527 1.722 1 93.31 87 THR A CA 1
ATOM 705 C C . THR A 1 87 ? 10.906 -7.945 2.199 1 93.31 87 THR A C 1
ATOM 707 O O . THR A 1 87 ? 11.195 -8.297 3.344 1 93.31 87 THR A O 1
ATOM 710 N N . PRO A 1 88 ? 10.297 -8.711 1.327 1 95 88 PRO A N 1
ATOM 711 C CA . PRO A 1 88 ? 10.031 -10.094 1.735 1 95 88 PRO A CA 1
ATOM 712 C C . PRO A 1 88 ? 11.305 -10.922 1.897 1 95 88 PRO A C 1
ATOM 714 O O . PRO A 1 88 ? 12.352 -10.562 1.35 1 95 88 PRO A O 1
ATOM 717 N N . GLY A 1 89 ? 11.125 -11.984 2.68 1 93.81 89 GLY A N 1
ATOM 718 C CA . GLY A 1 89 ? 12.25 -12.898 2.811 1 93.81 89 GLY A CA 1
ATOM 719 C C . GLY A 1 89 ? 12.531 -13.688 1.546 1 93.81 89 GLY A C 1
ATOM 720 O O . GLY A 1 89 ? 13.656 -13.688 1.046 1 93.81 89 GLY A O 1
ATOM 721 N N . ILE A 1 90 ? 11.461 -14.289 1.062 1 94.38 90 ILE A N 1
ATOM 722 C CA . ILE A 1 90 ? 11.57 -15.125 -0.125 1 94.38 90 ILE A CA 1
ATOM 723 C C . ILE A 1 90 ? 10.523 -14.711 -1.151 1 94.38 90 ILE A C 1
ATOM 725 O O . ILE A 1 90 ? 9.359 -14.5 -0.804 1 94.38 90 ILE A O 1
ATOM 729 N N . LEU A 1 91 ? 10.945 -14.539 -2.332 1 95.25 91 LEU A N 1
ATOM 730 C CA . LEU A 1 91 ? 10.062 -14.305 -3.473 1 95.25 91 LEU A CA 1
ATOM 731 C C . LEU A 1 91 ? 10.039 -15.523 -4.395 1 95.25 91 LEU A C 1
ATOM 733 O O . LEU A 1 91 ? 11.078 -15.953 -4.895 1 95.25 91 LEU A O 1
ATOM 737 N N . LYS A 1 92 ? 8.867 -16.0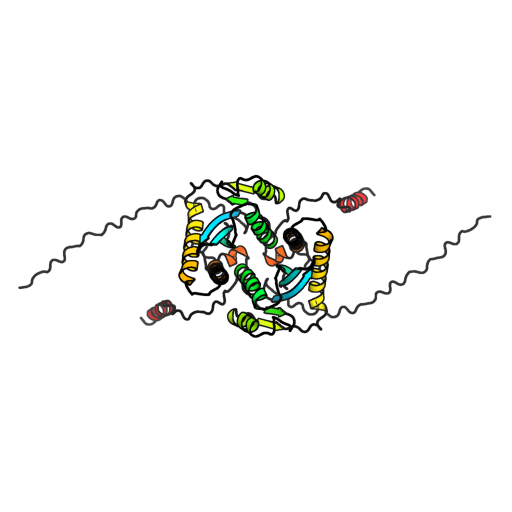78 -4.559 1 92.88 92 LYS A N 1
ATOM 738 C CA . LYS A 1 92 ? 8.703 -17.25 -5.414 1 92.88 92 LYS A CA 1
ATOM 739 C C . LYS A 1 92 ? 8.055 -16.875 -6.742 1 92.88 92 LYS A C 1
ATOM 741 O O . LYS A 1 92 ? 7.066 -16.125 -6.766 1 92.88 92 LYS A O 1
ATOM 746 N N . SER A 1 93 ? 8.57 -17.203 -7.828 1 92.12 93 SER A N 1
ATOM 747 C CA . SER A 1 93 ? 8.008 -16.984 -9.156 1 92.12 93 SER A CA 1
ATOM 748 C C . SER A 1 93 ? 8.266 -18.172 -10.07 1 92.12 93 SER A C 1
ATOM 750 O O . SER A 1 93 ? 9.016 -19.094 -9.711 1 92.12 93 SER A O 1
ATOM 752 N N . ASP A 1 94 ? 7.551 -18.203 -11.133 1 85.88 94 ASP A N 1
ATOM 753 C CA . ASP A 1 94 ? 7.965 -19.172 -12.156 1 85.88 94 ASP A CA 1
ATOM 754 C C . ASP A 1 94 ? 9.289 -18.75 -12.797 1 85.88 94 ASP A C 1
ATOM 756 O O . ASP A 1 94 ? 9.883 -17.734 -12.406 1 85.88 94 ASP A O 1
ATOM 760 N N . ASN A 1 95 ? 9.828 -19.469 -13.664 1 82.69 95 ASN A N 1
ATOM 761 C CA . ASN A 1 95 ? 11.156 -19.188 -14.219 1 82.69 95 ASN A CA 1
ATOM 762 C C . ASN A 1 95 ? 11.07 -18.422 -15.531 1 82.69 95 ASN A C 1
ATOM 764 O O . ASN A 1 95 ? 12.031 -18.391 -16.297 1 82.69 95 ASN A O 1
ATOM 768 N N . GLY A 1 96 ? 10.062 -17.766 -15.844 1 86.56 96 GLY A N 1
ATOM 769 C CA . GLY A 1 96 ? 9.922 -16.984 -17.062 1 86.56 96 GLY A CA 1
ATOM 770 C C . GLY A 1 96 ? 10.211 -15.516 -16.875 1 86.56 96 GLY A C 1
ATOM 771 O O . GLY A 1 96 ? 10.414 -15.055 -15.742 1 86.56 96 GLY A O 1
ATOM 772 N N . PRO A 1 97 ? 10.359 -14.867 -18.047 1 88.69 97 PRO A N 1
ATOM 773 C CA . PRO A 1 97 ? 10.484 -13.414 -17.906 1 88.69 97 PRO A CA 1
ATOM 774 C C . PRO A 1 97 ? 9.336 -12.789 -17.125 1 88.69 97 PRO A C 1
ATOM 776 O O . PRO A 1 97 ? 8.211 -13.273 -17.172 1 88.69 97 PRO A O 1
ATOM 779 N N . PRO A 1 98 ? 9.648 -11.727 -16.422 1 94.69 98 PRO A N 1
ATOM 780 C CA . PRO A 1 98 ? 10.93 -11.023 -16.281 1 94.69 98 PRO A CA 1
ATOM 781 C C . PRO A 1 98 ? 11.797 -11.586 -15.156 1 94.69 98 PRO A C 1
ATOM 783 O O . PRO A 1 98 ? 12.812 -10.992 -14.797 1 94.69 98 PRO A O 1
ATOM 786 N N . PHE A 1 99 ? 11.523 -12.695 -14.609 1 93.75 99 PHE A N 1
ATOM 787 C CA . PHE A 1 99 ? 12.125 -13.156 -13.359 1 93.75 99 PHE A CA 1
ATOM 788 C C . PHE A 1 99 ? 13.469 -13.82 -13.633 1 93.75 99 PHE A C 1
ATOM 790 O O . PHE A 1 99 ? 14.25 -14.055 -12.703 1 93.75 99 PHE A O 1
ATOM 797 N N . ASN A 1 100 ? 13.734 -14.062 -14.867 1 92.06 100 ASN A N 1
ATOM 798 C CA . ASN A 1 100 ? 14.984 -14.711 -15.227 1 92.06 100 ASN A CA 1
ATOM 799 C C . ASN A 1 100 ? 15.914 -13.758 -15.977 1 92.06 100 ASN A C 1
ATOM 801 O O . ASN A 1 100 ? 16.891 -14.188 -16.578 1 92.06 100 ASN A O 1
ATOM 805 N N . VAL A 1 101 ? 15.68 -12.492 -16.031 1 94.44 101 VAL A N 1
ATOM 806 C CA . VAL A 1 101 ? 16.516 -11.523 -16.719 1 94.44 101 VAL A CA 1
ATOM 807 C C . VAL A 1 101 ? 17.469 -10.852 -15.727 1 94.44 101 VAL A C 1
ATOM 809 O O . VAL A 1 101 ? 17.172 -10.812 -14.523 1 94.44 101 VAL A O 1
ATOM 812 N N . GLU A 1 102 ? 18.484 -10.328 -16.172 1 95.69 102 GLU A N 1
ATOM 813 C CA . GLU A 1 102 ? 19.547 -9.727 -15.367 1 95.69 102 GLU A CA 1
ATOM 814 C C . GLU A 1 102 ? 19 -8.562 -14.539 1 95.69 102 GLU A C 1
ATOM 816 O O . GLU A 1 102 ? 19.391 -8.391 -13.383 1 95.69 102 GLU A O 1
ATOM 821 N N . GLU A 1 103 ? 18.219 -7.785 -15.164 1 95.69 103 GLU A N 1
ATOM 822 C CA . GLU A 1 103 ? 17.656 -6.617 -14.484 1 95.69 103 GLU A CA 1
ATOM 823 C C . GLU A 1 103 ? 16.922 -7.023 -13.211 1 95.69 103 GLU A C 1
ATOM 825 O O . GLU A 1 103 ? 17.078 -6.375 -12.172 1 95.69 103 GLU A O 1
ATOM 830 N N . PHE A 1 104 ? 16.188 -8.062 -13.258 1 96.06 104 PHE A N 1
ATOM 831 C CA . PHE A 1 104 ? 15.445 -8.523 -12.094 1 96.06 104 PHE A CA 1
ATOM 832 C C . PHE A 1 104 ? 16.375 -9.172 -11.078 1 96.06 104 PHE A C 1
ATOM 834 O O . PHE A 1 104 ? 16.188 -8.992 -9.867 1 96.06 104 PHE A O 1
ATOM 841 N N . GLU A 1 105 ? 17.312 -9.859 -11.531 1 94.38 105 GLU A N 1
ATOM 842 C CA . GLU A 1 105 ? 18.297 -10.461 -10.641 1 94.38 105 GLU A CA 1
ATOM 843 C C . GLU A 1 105 ? 19.047 -9.398 -9.844 1 94.38 105 GLU A C 1
ATOM 845 O O . GLU A 1 105 ? 19.312 -9.57 -8.648 1 94.38 105 GLU A O 1
ATOM 850 N N . LYS A 1 106 ? 19.438 -8.391 -10.484 1 95.12 106 LYS A N 1
ATOM 851 C CA . LYS A 1 106 ? 20.094 -7.277 -9.805 1 95.12 106 LYS A CA 1
ATOM 852 C C . LYS A 1 106 ? 19.172 -6.652 -8.758 1 95.12 106 LYS A C 1
ATOM 854 O O . LYS A 1 106 ? 19.625 -6.32 -7.656 1 95.12 106 LYS A O 1
ATOM 859 N N . PHE A 1 107 ? 17.922 -6.461 -9.188 1 94.5 107 PHE A N 1
ATOM 860 C CA . PHE A 1 107 ? 16.922 -5.93 -8.281 1 94.5 107 PHE A CA 1
ATOM 861 C C . PHE A 1 107 ? 16.844 -6.762 -7.008 1 94.5 107 PHE A C 1
ATOM 863 O O . PHE A 1 107 ? 16.875 -6.223 -5.902 1 94.5 107 PHE A O 1
ATOM 870 N N . VAL A 1 108 ? 16.75 -8.07 -7.133 1 93.38 108 VAL A N 1
ATOM 871 C CA . VAL A 1 108 ? 16.656 -9.008 -6.02 1 93.38 108 VAL A CA 1
ATOM 872 C C . VAL A 1 108 ? 17.922 -8.93 -5.172 1 93.38 108 VAL A C 1
ATOM 874 O O . VAL A 1 108 ? 17.844 -8.891 -3.941 1 93.38 108 VAL A O 1
ATOM 877 N N . SER A 1 109 ? 19.031 -8.844 -5.789 1 93.06 109 SER A N 1
ATOM 878 C CA . SER A 1 109 ? 20.312 -8.805 -5.105 1 93.06 109 SER A CA 1
ATOM 879 C C . SER A 1 109 ? 20.469 -7.527 -4.289 1 93.06 109 SER A C 1
ATOM 881 O O . SER A 1 109 ? 20.906 -7.57 -3.137 1 93.06 109 SER A O 1
ATOM 883 N N . ILE A 1 110 ? 20.078 -6.453 -4.812 1 90.44 110 ILE A N 1
ATOM 884 C CA . ILE A 1 110 ? 20.203 -5.152 -4.164 1 90.44 110 ILE A CA 1
ATOM 885 C C . ILE A 1 110 ? 19.344 -5.113 -2.91 1 90.44 110 ILE A C 1
ATOM 887 O O . ILE A 1 110 ? 19.75 -4.559 -1.884 1 90.44 110 ILE A O 1
ATOM 891 N N . LEU A 1 111 ? 18.188 -5.727 -2.992 1 90.81 111 LEU A N 1
ATOM 892 C CA . LEU A 1 111 ? 17.25 -5.684 -1.877 1 90.81 111 LEU A CA 1
ATOM 893 C C . LEU A 1 111 ? 17.594 -6.75 -0.84 1 90.81 111 LEU A C 1
ATOM 895 O O . LEU A 1 111 ? 17.094 -6.695 0.291 1 90.81 111 LEU A O 1
ATOM 899 N N . GLY A 1 112 ? 18.344 -7.727 -1.253 1 88.25 112 GLY A N 1
ATOM 900 C CA . GLY A 1 112 ? 18.719 -8.797 -0.339 1 88.25 112 GLY A CA 1
ATOM 901 C C . GLY A 1 112 ? 17.641 -9.859 -0.186 1 88.25 112 GLY A C 1
ATOM 902 O O . GLY A 1 112 ? 17.609 -10.562 0.824 1 88.25 112 GLY A O 1
ATOM 903 N N . LEU A 1 113 ? 16.688 -9.812 -1.011 1 90.25 113 LEU A N 1
ATOM 904 C CA . LEU A 1 113 ? 15.68 -10.859 -0.935 1 90.25 113 LEU A CA 1
ATOM 905 C C . LEU A 1 113 ? 16.141 -12.117 -1.655 1 90.25 113 LEU A C 1
ATOM 907 O O . LEU A 1 113 ? 16.969 -12.047 -2.564 1 90.25 113 LEU A O 1
ATOM 911 N N . ARG A 1 114 ? 15.688 -13.289 -1.19 1 93.5 114 ARG A N 1
ATOM 912 C CA . ARG A 1 114 ? 15.961 -14.57 -1.847 1 93.5 114 ARG A CA 1
ATOM 913 C C . ARG A 1 114 ? 14.898 -14.875 -2.898 1 93.5 114 ARG A C 1
ATOM 915 O O . ARG A 1 114 ? 13.703 -14.867 -2.602 1 93.5 114 ARG A O 1
ATOM 922 N N . HIS A 1 115 ? 15.352 -15.086 -4.055 1 94.5 115 HIS A N 1
ATOM 923 C CA . HIS A 1 115 ? 14.445 -15.414 -5.156 1 94.5 115 HIS A CA 1
ATOM 924 C C . HIS A 1 115 ? 14.445 -16.906 -5.445 1 94.5 115 HIS A C 1
ATOM 926 O O . HIS A 1 115 ? 15.484 -17.484 -5.781 1 94.5 115 HIS A O 1
ATOM 932 N N . ARG A 1 116 ? 13.297 -17.531 -5.285 1 91.25 116 ARG A N 1
ATOM 933 C CA . ARG A 1 116 ? 13.133 -18.953 -5.562 1 91.25 116 ARG A CA 1
ATOM 934 C C . ARG A 1 116 ? 12.266 -19.172 -6.797 1 91.25 116 ARG A C 1
ATOM 936 O O . ARG A 1 116 ? 11.094 -18.797 -6.816 1 91.25 116 ARG A O 1
ATOM 943 N N . LYS A 1 117 ? 12.852 -19.75 -7.742 1 86.81 117 LYS A N 1
ATOM 944 C CA . LYS A 1 117 ? 12.094 -20.078 -8.953 1 86.81 117 LYS A CA 1
ATOM 945 C C . LYS A 1 117 ? 11.422 -21.438 -8.836 1 86.81 117 LYS A C 1
ATOM 947 O O . LYS A 1 117 ? 12.062 -22.422 -8.461 1 86.81 117 LYS A O 1
ATOM 952 N N . VAL A 1 118 ? 10.156 -21.406 -8.938 1 78 118 VAL A N 1
ATOM 953 C CA . VAL A 1 118 ? 9.398 -22.641 -8.758 1 78 118 VAL A CA 1
ATOM 954 C C . VAL A 1 118 ? 8.961 -23.188 -10.117 1 78 118 VAL A C 1
ATOM 956 O O . VAL A 1 118 ? 8.602 -22.422 -11.008 1 78 118 VAL A O 1
ATOM 959 N N . THR A 1 119 ? 9.156 -24.469 -10.328 1 66.69 119 THR A N 1
ATOM 960 C CA . THR A 1 119 ? 8.727 -25.109 -11.562 1 66.69 119 THR A CA 1
ATOM 961 C C . THR A 1 119 ? 7.219 -25.359 -11.555 1 66.69 119 THR A C 1
ATOM 963 O O . THR A 1 119 ? 6.637 -25.656 -10.508 1 66.69 119 THR A O 1
ATOM 966 N N . PRO A 1 120 ? 6.562 -24.938 -12.672 1 59.88 120 PRO A N 1
ATOM 967 C CA . PRO A 1 120 ? 5.113 -25.109 -12.82 1 59.88 120 PRO A CA 1
ATOM 968 C C . PRO A 1 120 ? 4.621 -26.469 -12.312 1 59.88 120 PRO A C 1
ATOM 970 O O . PRO A 1 120 ? 3.434 -26.625 -12.023 1 59.88 120 PRO A O 1
ATOM 973 N N . LEU A 1 121 ? 5.387 -27.453 -12.109 1 53.16 121 LEU A N 1
ATOM 974 C CA . LEU A 1 121 ? 4.906 -28.812 -11.859 1 53.16 121 LEU A CA 1
ATOM 975 C C . LEU A 1 121 ? 4.457 -28.969 -10.406 1 53.16 121 LEU A C 1
ATOM 977 O O . LEU A 1 121 ? 4.184 -30.078 -9.953 1 53.16 121 LEU A O 1
ATOM 981 N N . TRP A 1 122 ? 4.375 -27.812 -9.711 1 55 122 TRP A N 1
ATOM 982 C CA . TRP A 1 122 ? 3.875 -28.047 -8.359 1 55 122 TRP A CA 1
ATOM 983 C C . TRP A 1 122 ? 2.416 -27.625 -8.234 1 55 122 TRP A C 1
ATOM 985 O O . TRP A 1 122 ? 2.125 -26.453 -7.961 1 55 122 TRP A O 1
ATOM 995 N N . PRO A 1 123 ? 1.504 -28.562 -8.477 1 56.12 123 PRO A N 1
ATOM 996 C CA . PRO A 1 123 ? 0.067 -28.328 -8.625 1 56.12 123 PRO A CA 1
ATOM 997 C C . PRO A 1 123 ? -0.556 -27.656 -7.398 1 56.12 123 PRO A C 1
ATOM 999 O O . PRO A 1 123 ? -1.419 -26.797 -7.531 1 56.12 123 PRO A O 1
ATOM 1002 N N . ARG A 1 124 ? -0.174 -28.094 -6.207 1 54.34 124 ARG A N 1
ATOM 1003 C CA . ARG A 1 124 ? -0.93 -27.641 -5.043 1 54.34 124 ARG A CA 1
ATOM 1004 C C . ARG A 1 124 ? -0.673 -26.172 -4.766 1 54.34 124 ARG A C 1
ATOM 1006 O O . ARG A 1 124 ? -1.599 -25.422 -4.441 1 54.34 124 ARG A O 1
ATOM 1013 N N . ALA A 1 125 ? 0.653 -25.719 -4.754 1 56.59 125 ALA A N 1
ATOM 1014 C CA . ALA A 1 125 ? 0.97 -24.312 -4.508 1 56.59 125 ALA A CA 1
ATOM 1015 C C . ALA A 1 125 ? 0.287 -23.406 -5.531 1 56.59 125 ALA A C 1
ATOM 1017 O O . ALA A 1 125 ? -0.201 -22.328 -5.188 1 56.59 125 ALA A O 1
ATOM 1018 N N . ASN A 1 126 ? -0.03 -24.016 -6.574 1 66 126 ASN A N 1
ATOM 1019 C CA . ASN A 1 126 ? -0.604 -23.266 -7.684 1 66 126 ASN A CA 1
ATOM 1020 C C . ASN A 1 126 ? -2.129 -23.234 -7.609 1 66 126 ASN A C 1
ATOM 1022 O O . ASN A 1 126 ? -2.76 -22.312 -8.141 1 66 126 ASN A O 1
ATOM 1026 N N . GLY A 1 127 ? -2.572 -24.141 -6.766 1 73.19 127 GLY A N 1
ATOM 1027 C CA . GLY A 1 127 ? -4.02 -24.234 -6.734 1 73.19 127 GLY A CA 1
ATOM 1028 C C . GLY A 1 127 ? -4.695 -23.031 -6.117 1 73.19 127 GLY A C 1
ATOM 1029 O O . GLY A 1 127 ? -5.699 -22.531 -6.633 1 73.19 127 GLY A O 1
ATOM 1030 N N . GLU A 1 128 ? -4.172 -22.562 -4.992 1 76.81 128 GLU A N 1
ATOM 1031 C CA . GLU A 1 128 ? -4.766 -21.406 -4.324 1 76.81 128 GLU A CA 1
ATOM 1032 C C . GLU A 1 128 ? -4.652 -20.156 -5.184 1 76.81 128 GLU A C 1
ATOM 1034 O O . GLU A 1 128 ? -5.582 -19.344 -5.238 1 76.81 128 GLU A O 1
ATOM 1039 N N . GLU A 1 129 ? -3.518 -19.969 -5.781 1 84.25 129 GLU A N 1
ATOM 1040 C CA . GLU A 1 129 ? -3.33 -18.828 -6.676 1 84.25 129 GLU A CA 1
ATOM 1041 C C . GLU A 1 129 ? -4.277 -18.906 -7.871 1 84.25 129 GLU A C 1
ATOM 1043 O O . GLU A 1 129 ? -4.848 -17.891 -8.281 1 84.25 129 GLU A O 1
ATOM 1048 N N . GLU A 1 130 ? -4.41 -20.156 -8.422 1 83.81 130 GLU A N 1
ATOM 1049 C CA . GLU A 1 130 ? -5.328 -20.359 -9.539 1 83.81 130 GLU A CA 1
ATOM 1050 C C . GLU A 1 130 ? -6.762 -20.016 -9.141 1 83.81 130 GLU A C 1
ATOM 1052 O O . GLU A 1 130 ? -7.492 -19.391 -9.914 1 83.81 130 GLU A O 1
ATOM 1057 N N . ARG A 1 131 ? -7.168 -20.391 -7.961 1 85.25 131 ARG A N 1
ATOM 1058 C CA . ARG A 1 131 ? -8.508 -20.078 -7.48 1 85.25 131 ARG A CA 1
ATOM 1059 C C . ARG A 1 131 ? -8.695 -18.578 -7.32 1 85.25 131 ARG A C 1
ATOM 1061 O O . ARG A 1 131 ? -9.734 -18.031 -7.676 1 85.25 131 ARG A O 1
ATOM 1068 N N . PHE A 1 132 ? -7.723 -17.938 -6.734 1 92.56 132 PHE A N 1
ATOM 1069 C CA . PHE A 1 132 ? -7.789 -16.484 -6.582 1 92.56 132 PHE A CA 1
ATOM 1070 C C . PHE A 1 132 ? -7.973 -15.805 -7.938 1 92.56 132 PHE A C 1
ATOM 1072 O O . PHE A 1 132 ? -8.836 -14.945 -8.094 1 92.56 132 PHE A O 1
ATOM 1079 N N . VAL A 1 133 ? -7.18 -16.219 -8.938 1 92.56 133 VAL A N 1
ATOM 1080 C CA . VAL A 1 133 ? -7.211 -15.594 -10.25 1 92.56 133 VAL A CA 1
ATOM 1081 C C . VAL A 1 133 ? -8.578 -15.82 -10.898 1 92.56 133 VAL A C 1
ATOM 1083 O O . VAL A 1 133 ? -9.133 -14.922 -11.531 1 92.56 133 VAL A O 1
ATOM 1086 N N . LYS A 1 134 ? -9.078 -16.969 -10.727 1 91.81 134 LYS A N 1
ATOM 1087 C CA . LYS A 1 134 ? -10.398 -17.266 -11.258 1 91.81 134 LYS A CA 1
ATOM 1088 C C . LYS A 1 134 ? -11.469 -16.375 -10.648 1 91.81 134 LYS A C 1
ATOM 1090 O O . LYS A 1 134 ? -12.32 -15.828 -11.352 1 91.81 134 LYS A O 1
ATOM 1095 N N . THR A 1 135 ? -11.422 -16.281 -9.336 1 92.62 135 THR A N 1
ATOM 1096 C CA . THR A 1 135 ? -12.367 -15.43 -8.625 1 92.62 135 THR A CA 1
ATOM 1097 C C . THR A 1 135 ? -12.219 -13.969 -9.062 1 92.62 135 THR A C 1
ATOM 1099 O O . THR A 1 135 ? -13.219 -13.273 -9.258 1 92.62 135 THR A O 1
ATOM 1102 N N . LEU A 1 136 ? -11.008 -13.531 -9.203 1 93.94 136 LEU A N 1
ATOM 1103 C CA . LEU A 1 136 ? -10.711 -12.18 -9.664 1 93.94 136 LEU A CA 1
ATOM 1104 C C . LEU A 1 136 ? -11.305 -11.93 -11.047 1 93.94 136 LEU A C 1
ATOM 1106 O O . LEU A 1 136 ? -12 -10.93 -11.258 1 93.94 136 LEU A O 1
ATOM 1110 N N . LYS A 1 137 ? -11.055 -12.797 -11.922 1 92.69 137 LYS A N 1
ATOM 1111 C CA . LYS A 1 137 ? -11.539 -12.656 -13.289 1 92.69 137 LYS A CA 1
ATOM 1112 C C . LYS A 1 137 ? -13.062 -12.633 -13.336 1 92.69 137 LYS A C 1
ATOM 1114 O O . LYS A 1 137 ? -13.656 -11.859 -14.078 1 92.69 137 LYS A O 1
ATOM 1119 N N . LYS A 1 138 ? -13.664 -13.477 -12.609 1 91.06 138 LYS A N 1
ATOM 1120 C CA . LYS A 1 138 ? -15.125 -13.516 -12.547 1 91.06 138 LYS A CA 1
ATOM 1121 C C . LYS A 1 138 ? -15.688 -12.195 -12.047 1 91.06 138 LYS A C 1
ATOM 1123 O O . LYS A 1 138 ? -16.656 -11.68 -12.602 1 91.06 138 LYS A O 1
ATOM 1128 N N . SER A 1 139 ? -15.086 -11.719 -10.992 1 89.62 139 SER A N 1
ATOM 1129 C CA . SER A 1 139 ? -15.531 -10.453 -10.414 1 89.62 139 SER A CA 1
ATOM 1130 C C . SER A 1 139 ? -15.391 -9.312 -11.414 1 89.62 139 SER A C 1
ATOM 1132 O O . SER A 1 139 ? -16.281 -8.461 -11.516 1 89.62 139 SER A O 1
ATOM 1134 N N . MET A 1 140 ? -14.305 -9.305 -12.125 1 87.25 140 MET A N 1
ATOM 1135 C CA . MET A 1 140 ? -14.039 -8.227 -13.078 1 87.25 140 MET A CA 1
ATOM 1136 C C . MET A 1 140 ? -14.977 -8.32 -14.281 1 87.25 140 MET A C 1
ATOM 1138 O O . MET A 1 140 ? -15.336 -7.297 -14.867 1 87.25 140 MET A O 1
ATOM 1142 N N . LYS A 1 141 ? -15.375 -9.477 -14.641 1 83.81 141 LYS A N 1
ATOM 1143 C CA . LYS A 1 141 ? -16.281 -9.695 -15.758 1 83.81 141 LYS A CA 1
ATOM 1144 C C . LYS A 1 141 ? -17.703 -9.273 -15.398 1 83.81 141 LYS A C 1
ATOM 1146 O O . LYS A 1 141 ? -18.438 -8.734 -16.234 1 83.81 141 LYS A O 1
ATOM 1151 N N . ALA A 1 142 ? -18.125 -9.578 -14.305 1 77.5 142 ALA A N 1
ATOM 1152 C CA . ALA A 1 142 ? -19.469 -9.273 -13.836 1 77.5 142 ALA A CA 1
ATOM 1153 C C . ALA A 1 142 ? -19.703 -7.762 -13.773 1 77.5 142 ALA A C 1
ATOM 1155 O O . ALA A 1 142 ? -20.844 -7.297 -13.906 1 77.5 142 ALA A O 1
ATOM 1156 N N . SER A 1 143 ? -18.734 -7.055 -13.414 1 66.44 143 SER A N 1
ATOM 1157 C CA . SER A 1 143 ? -18.844 -5.602 -13.32 1 66.44 143 SER A CA 1
ATOM 1158 C C . SER A 1 143 ? -19.109 -4.98 -14.688 1 66.44 143 SER A C 1
ATOM 1160 O O . SER A 1 143 ? -19.078 -3.758 -14.836 1 66.44 143 SER A O 1
ATOM 1162 N N . LYS A 1 144 ? -19.875 -5.625 -15.664 1 58.62 144 LYS A N 1
ATOM 1163 C CA . LYS A 1 144 ? -20.219 -5.227 -17.031 1 58.62 144 LYS A CA 1
ATOM 1164 C C . LYS A 1 144 ? -20.625 -3.754 -17.078 1 58.62 144 LYS A C 1
ATOM 1166 O O . LYS A 1 144 ? -20.969 -3.242 -18.141 1 58.62 144 LYS A O 1
ATOM 1171 N N . THR A 1 145 ? -20.844 -3.16 -16 1 52.25 145 THR A N 1
ATOM 1172 C CA . THR A 1 145 ? -21.547 -1.914 -16.266 1 52.25 145 THR A CA 1
ATOM 1173 C C . THR A 1 145 ? -20.688 -0.951 -17.062 1 52.25 145 THR A C 1
ATOM 1175 O O . THR A 1 145 ? -19.531 -0.714 -16.719 1 52.25 145 THR A O 1
ATOM 1178 N N . GLU A 1 146 ? -21.094 -0.598 -18.219 1 48.09 146 GLU A N 1
ATOM 1179 C CA . GLU A 1 146 ? -20.719 0.479 -19.125 1 48.09 146 GLU A CA 1
ATOM 1180 C C . GLU A 1 146 ? -20.359 1.747 -18.359 1 48.09 146 GLU A C 1
ATOM 1182 O O . GLU A 1 146 ? -21.156 2.258 -17.578 1 48.09 146 GLU A O 1
ATOM 1187 N N . GLY A 1 147 ? -19.125 2.012 -18.031 1 54.72 147 GLY A N 1
ATOM 1188 C CA . GLY A 1 147 ? -18.703 3.32 -17.562 1 54.72 147 GLY A CA 1
ATOM 1189 C C . GLY A 1 147 ? -17.906 3.258 -16.266 1 54.72 147 GLY A C 1
ATOM 1190 O O . GLY A 1 147 ? -17.391 4.273 -15.797 1 54.72 147 GLY A O 1
ATOM 1191 N N . MET A 1 148 ? -18.156 2.059 -15.648 1 59.84 148 MET A N 1
ATOM 1192 C CA . MET A 1 148 ? -17.453 2.119 -14.375 1 59.84 148 MET A CA 1
ATOM 1193 C C . MET A 1 148 ? -15.953 1.923 -14.562 1 59.84 148 MET A C 1
ATOM 1195 O O . MET A 1 148 ? -15.523 1.223 -15.484 1 59.84 148 MET A O 1
ATOM 1199 N N . ASN A 1 149 ? -15.219 2.641 -13.828 1 82.25 149 ASN A N 1
ATOM 1200 C CA . ASN A 1 149 ? -13.766 2.6 -13.703 1 82.25 149 ASN A CA 1
ATOM 1201 C C . ASN A 1 149 ? -13.297 1.259 -13.148 1 82.25 149 ASN A C 1
ATOM 1203 O O . ASN A 1 149 ? -13.562 0.93 -11.992 1 82.25 149 ASN A O 1
ATOM 1207 N N . TRP A 1 150 ? -12.953 0.272 -14.102 1 86.94 150 TRP A N 1
ATOM 1208 C CA . TRP A 1 150 ? -12.555 -1.083 -13.734 1 86.94 150 TRP A CA 1
ATOM 1209 C C . TRP A 1 150 ? -11.562 -1.062 -12.578 1 86.94 150 TRP A C 1
ATOM 1211 O O . TRP A 1 150 ? -11.484 -2.016 -11.805 1 86.94 150 TRP A O 1
ATOM 1221 N N . ARG A 1 151 ? -10.867 -0.039 -12.445 1 88.44 151 ARG A N 1
ATOM 1222 C CA . ARG A 1 151 ? -9.914 0.067 -11.352 1 88.44 151 ARG A CA 1
ATOM 1223 C C . ARG A 1 151 ? -10.625 0.16 -10.008 1 88.44 151 ARG A C 1
ATOM 1225 O O . ARG A 1 151 ? -10.172 -0.415 -9.016 1 88.44 151 ARG A O 1
ATOM 1232 N N . LYS A 1 152 ? -11.68 0.937 -10.039 1 88.94 152 LYS A N 1
ATOM 1233 C CA . LYS A 1 152 ? -12.492 1.024 -8.828 1 88.94 152 LYS A CA 1
ATOM 1234 C C . LYS A 1 152 ? -13.094 -0.331 -8.477 1 88.94 152 LYS A C 1
ATOM 1236 O O . LYS A 1 152 ? -13.109 -0.725 -7.309 1 88.94 152 LYS A O 1
ATOM 1241 N N . GLU A 1 153 ? -13.555 -1.034 -9.422 1 89.38 153 GLU A N 1
ATOM 1242 C CA . GLU A 1 153 ? -14.125 -2.365 -9.211 1 89.38 153 GLU A CA 1
ATOM 1243 C C . GLU A 1 153 ? -13.07 -3.33 -8.664 1 89.38 153 GLU A C 1
ATOM 1245 O O . GLU A 1 153 ? -13.375 -4.148 -7.789 1 89.38 153 GLU A O 1
ATOM 1250 N N . LEU A 1 154 ? -11.945 -3.244 -9.211 1 93.62 154 LEU A N 1
ATOM 1251 C CA . LEU A 1 154 ? -10.844 -4.078 -8.727 1 93.62 154 LEU A CA 1
ATOM 1252 C C . LEU A 1 154 ? -10.586 -3.844 -7.246 1 93.62 154 LEU A C 1
ATOM 1254 O O . LEU A 1 154 ? -10.453 -4.797 -6.477 1 93.62 154 LEU A O 1
ATOM 1258 N N . GLN A 1 155 ? -10.555 -2.578 -6.895 1 93.12 155 GLN A N 1
ATOM 1259 C CA . GLN A 1 155 ? -10.289 -2.252 -5.496 1 93.12 155 GLN A CA 1
ATOM 1260 C C . GLN A 1 155 ? -11.406 -2.754 -4.59 1 93.12 155 GLN A C 1
ATOM 1262 O O . GLN A 1 155 ? -11.148 -3.221 -3.477 1 93.12 155 GLN A O 1
ATOM 1267 N N . MET A 1 156 ? -12.578 -2.635 -5.07 1 90.5 156 MET A N 1
ATOM 1268 C CA . MET A 1 156 ? -13.711 -3.139 -4.293 1 90.5 156 MET A CA 1
ATOM 1269 C C . MET A 1 156 ? -13.617 -4.648 -4.113 1 90.5 156 MET A C 1
ATOM 1271 O O . MET A 1 156 ? -13.852 -5.164 -3.018 1 90.5 156 MET A O 1
ATOM 1275 N N . PHE A 1 157 ? -13.352 -5.316 -5.203 1 93.5 157 PHE A N 1
ATOM 1276 C CA . PHE A 1 157 ? -13.164 -6.762 -5.125 1 93.5 157 PHE A CA 1
ATOM 1277 C C . PHE A 1 157 ? -12.078 -7.113 -4.113 1 93.5 157 PHE A C 1
ATOM 1279 O O . PHE A 1 157 ? -12.281 -7.984 -3.262 1 93.5 157 PHE A O 1
ATOM 1286 N N . LEU A 1 158 ? -10.953 -6.449 -4.191 1 96.19 158 LEU A N 1
ATOM 1287 C CA . LEU A 1 158 ? -9.812 -6.766 -3.342 1 96.19 158 LEU A CA 1
ATOM 1288 C C . LEU A 1 158 ? -10.133 -6.496 -1.876 1 96.19 158 LEU A C 1
ATOM 1290 O O . LEU A 1 158 ? -9.75 -7.273 -0.999 1 96.19 158 LEU A O 1
ATOM 1294 N N . GLN A 1 159 ? -10.727 -5.379 -1.59 1 93.56 159 GLN A N 1
ATOM 1295 C CA . GLN A 1 159 ? -11.125 -5.066 -0.22 1 93.56 159 GLN A CA 1
ATOM 1296 C C . GLN A 1 159 ? -12 -6.172 0.366 1 93.56 159 GLN A C 1
ATOM 1298 O O . GLN A 1 159 ? -11.781 -6.605 1.499 1 93.56 159 GLN A O 1
ATOM 1303 N N . ASN A 1 160 ? -12.938 -6.629 -0.423 1 91.94 160 ASN A N 1
ATOM 1304 C CA . ASN A 1 160 ? -13.828 -7.695 0.024 1 91.94 160 ASN A CA 1
ATOM 1305 C C . ASN A 1 160 ? -13.07 -9.008 0.236 1 91.94 160 ASN A C 1
ATOM 1307 O O . ASN A 1 160 ? -13.242 -9.672 1.261 1 91.94 160 ASN A O 1
ATOM 1311 N N . TYR A 1 161 ? -12.336 -9.336 -0.724 1 93.5 161 TYR A N 1
ATOM 1312 C CA . TYR A 1 161 ? -11.578 -10.586 -0.638 1 93.5 161 TYR A CA 1
ATOM 1313 C C . TYR A 1 161 ? -10.688 -10.594 0.596 1 93.5 161 TYR A C 1
ATOM 1315 O O . TYR A 1 161 ? -10.617 -11.594 1.313 1 93.5 161 TYR A O 1
ATOM 1323 N N . ARG A 1 162 ? -9.992 -9.461 0.854 1 94.5 162 ARG A N 1
ATOM 1324 C CA . ARG A 1 162 ? -9.023 -9.359 1.941 1 94.5 162 ARG A CA 1
ATOM 1325 C C . ARG A 1 162 ? -9.711 -9.445 3.299 1 94.5 162 ARG A C 1
ATOM 1327 O O . ARG A 1 162 ? -9.086 -9.82 4.293 1 94.5 162 ARG A O 1
ATOM 1334 N N . THR A 1 163 ? -10.961 -9.125 3.344 1 92.69 163 THR A N 1
ATOM 1335 C CA . THR A 1 163 ? -11.664 -9.062 4.621 1 92.69 163 THR A CA 1
ATOM 1336 C C . THR A 1 163 ? -12.555 -10.289 4.805 1 92.69 163 THR A C 1
ATOM 1338 O O . THR A 1 163 ? -13.273 -10.398 5.805 1 92.69 163 THR A O 1
ATOM 1341 N N . THR A 1 164 ? -12.555 -11.18 3.822 1 90 164 THR A N 1
ATOM 1342 C CA . THR A 1 164 ? -13.336 -12.406 3.895 1 90 164 THR A CA 1
ATOM 1343 C C . THR A 1 164 ? -12.477 -13.57 4.375 1 90 164 THR A C 1
ATOM 1345 O O . THR A 1 164 ? -11.367 -13.781 3.865 1 90 164 THR A O 1
ATOM 1348 N N . PRO A 1 165 ? -12.992 -14.242 5.414 1 87.19 165 PRO A N 1
ATOM 1349 C CA . PRO A 1 165 ? -12.211 -15.391 5.887 1 87.19 165 PRO A CA 1
ATOM 1350 C C . PRO A 1 165 ? -11.898 -16.391 4.773 1 87.19 165 PRO A C 1
ATOM 1352 O O . PRO A 1 165 ? -12.75 -16.656 3.918 1 87.19 165 PRO A O 1
ATOM 1355 N N . HIS A 1 166 ? -10.703 -16.766 4.789 1 81.31 166 HIS A N 1
ATOM 1356 C CA . HIS A 1 166 ? -10.227 -17.703 3.785 1 81.31 166 HIS A CA 1
ATOM 1357 C C . HIS A 1 166 ? -10.516 -19.141 4.195 1 81.31 166 HIS A C 1
ATOM 1359 O O . HIS A 1 166 ? -10.414 -19.484 5.375 1 81.31 166 HIS A O 1
ATOM 1365 N N . ALA A 1 167 ? -10.867 -19.938 3.193 1 73.62 167 ALA A N 1
ATOM 1366 C CA . ALA A 1 167 ? -11.258 -21.312 3.459 1 73.62 167 ALA A CA 1
ATOM 1367 C C . ALA A 1 167 ? -10.125 -22.094 4.137 1 73.62 167 ALA A C 1
ATOM 1369 O O . ALA A 1 167 ? -10.367 -22.906 5.027 1 73.62 167 ALA A O 1
ATOM 1370 N N . THR A 1 168 ? -8.922 -21.766 3.754 1 71.88 168 THR A N 1
ATOM 1371 C CA . THR A 1 168 ? -7.766 -22.516 4.254 1 71.88 168 THR A CA 1
ATOM 1372 C C . THR A 1 168 ? -7.414 -22.062 5.672 1 71.88 168 THR A C 1
ATOM 1374 O O . THR A 1 168 ? -7.121 -22.891 6.531 1 71.88 168 THR A O 1
ATOM 1377 N N . THR A 1 169 ? -7.504 -20.719 6.059 1 75.25 169 THR A N 1
ATOM 1378 C CA . THR A 1 169 ? -7.012 -20.188 7.328 1 75.25 169 THR A CA 1
ATOM 1379 C C . THR A 1 169 ? -8.164 -19.938 8.289 1 75.25 169 THR A C 1
ATOM 1381 O O . THR A 1 169 ? -7.953 -19.75 9.492 1 75.25 169 THR A O 1
ATOM 1384 N N . SER A 1 170 ? -9.344 -19.797 7.777 1 84.75 170 SER A N 1
ATOM 1385 C CA . SER A 1 170 ? -10.547 -19.469 8.523 1 84.75 170 SER A CA 1
ATOM 1386 C C . SER A 1 170 ? -10.461 -18.062 9.117 1 84.75 170 SER A C 1
ATOM 1388 O O . SER A 1 170 ? -11.188 -17.734 10.062 1 84.75 170 SER A O 1
ATOM 1390 N N . VAL A 1 171 ? -9.43 -17.453 8.789 1 88.94 171 VAL A N 1
ATOM 1391 C CA . VAL A 1 171 ? -9.227 -16.062 9.148 1 88.94 171 VAL A CA 1
ATOM 1392 C C . VAL A 1 171 ? -9.055 -15.211 7.883 1 88.94 171 VAL A C 1
ATOM 1394 O O . VAL A 1 171 ? -8.547 -15.703 6.871 1 88.94 171 VAL A O 1
ATOM 1397 N N . SER A 1 172 ? -9.531 -14.047 7.91 1 92.12 172 SER A N 1
ATOM 1398 C CA . SER A 1 172 ? -9.398 -13.203 6.723 1 92.12 172 SER A CA 1
ATOM 1399 C C . SER A 1 172 ? -7.941 -12.836 6.469 1 92.12 172 SER A C 1
ATOM 1401 O O . SER A 1 172 ? -7.168 -12.656 7.41 1 92.12 172 SER A O 1
ATOM 1403 N N . PRO A 1 173 ? -7.555 -12.719 5.23 1 93.88 173 PRO A N 1
ATOM 1404 C CA . PRO A 1 173 ? -6.184 -12.32 4.898 1 93.88 173 PRO A CA 1
ATOM 1405 C C . PRO A 1 173 ? -5.754 -11.031 5.602 1 93.88 173 PRO A C 1
ATOM 1407 O O . PRO A 1 173 ? -4.621 -10.938 6.082 1 93.88 173 PRO A O 1
ATOM 1410 N N . VAL A 1 174 ? -6.672 -10.055 5.691 1 94.06 174 VAL A N 1
ATOM 1411 C CA . VAL A 1 174 ? -6.316 -8.75 6.242 1 94.06 174 VAL A CA 1
ATOM 1412 C C . VAL A 1 174 ? -5.98 -8.891 7.727 1 94.06 174 VAL A C 1
ATOM 1414 O O . VAL A 1 174 ? -5.047 -8.258 8.219 1 94.06 174 VAL A O 1
ATOM 1417 N N . THR A 1 175 ? -6.668 -9.734 8.492 1 91.56 175 THR A N 1
ATOM 1418 C CA . THR A 1 175 ? -6.422 -9.945 9.914 1 91.56 175 THR A CA 1
ATOM 1419 C C . THR A 1 175 ? -5.059 -10.594 10.141 1 91.56 175 THR A C 1
ATOM 1421 O O . THR A 1 175 ? -4.309 -10.18 11.031 1 91.56 175 THR A O 1
ATOM 1424 N N . LEU A 1 176 ? -4.773 -11.508 9.375 1 92.38 176 LEU A N 1
ATOM 1425 C CA . LEU A 1 176 ? -3.494 -12.188 9.5 1 92.38 176 LEU A CA 1
ATOM 1426 C C . LEU A 1 176 ? -2.35 -11.297 9.031 1 92.38 176 LEU A C 1
ATOM 1428 O O . LEU A 1 176 ? -1.285 -11.266 9.656 1 92.38 176 LEU A O 1
ATOM 1432 N N . PHE A 1 177 ? -2.557 -10.547 7.996 1 95.19 177 PHE A N 1
ATOM 1433 C CA . PHE A 1 177 ? -1.489 -9.781 7.363 1 95.19 177 PHE A CA 1
ATOM 1434 C C . PHE A 1 177 ? -1.178 -8.523 8.164 1 95.19 177 PHE A C 1
ATOM 1436 O O . PHE A 1 177 ? -0.011 -8.18 8.367 1 95.19 177 PHE A O 1
ATOM 1443 N N . LEU A 1 178 ? -2.189 -7.797 8.586 1 94 178 LEU A N 1
ATOM 1444 C CA . LEU A 1 178 ? -1.997 -6.523 9.273 1 94 178 LEU A CA 1
ATOM 1445 C C . LEU A 1 178 ? -2.027 -6.711 10.789 1 94 178 LEU A C 1
ATOM 1447 O O . LEU A 1 178 ? -1.809 -5.758 11.539 1 94 178 LEU A O 1
ATOM 1451 N N . LYS A 1 179 ? -2.359 -7.922 11.234 1 90 179 LYS A N 1
ATOM 1452 C CA . LYS A 1 179 ? -2.391 -8.289 12.648 1 90 179 LYS A CA 1
ATOM 1453 C C . LYS A 1 179 ? -3.326 -7.375 13.43 1 90 179 LYS A C 1
ATOM 1455 O O . LYS A 1 179 ? -2.971 -6.891 14.508 1 90 179 LYS A O 1
ATOM 1460 N N . ARG A 1 180 ? -4.422 -7.117 12.734 1 81.75 180 ARG A N 1
ATOM 1461 C CA . ARG A 1 180 ? -5.488 -6.367 13.391 1 81.75 180 ARG A CA 1
ATOM 1462 C C . ARG A 1 180 ? -6.84 -6.66 12.75 1 81.75 180 ARG A C 1
ATOM 1464 O O . ARG A 1 180 ? -6.906 -7.113 11.609 1 81.75 180 ARG A O 1
ATOM 1471 N N . ILE A 1 181 ? -7.867 -6.352 13.492 1 71.81 181 ILE A N 1
ATOM 1472 C CA . ILE A 1 181 ? -9.219 -6.629 13.016 1 71.81 181 ILE A CA 1
ATOM 1473 C C . ILE A 1 181 ? -9.719 -5.449 12.188 1 71.81 181 ILE A C 1
ATOM 1475 O O . ILE A 1 181 ? -9.656 -4.301 12.625 1 71.81 181 ILE A O 1
ATOM 1479 N N . ILE A 1 182 ? -10 -5.723 10.938 1 72.56 182 ILE A N 1
ATOM 1480 C CA . ILE A 1 182 ? -10.562 -4.715 10.047 1 72.56 182 ILE A CA 1
ATOM 1481 C C . ILE A 1 182 ? -11.984 -5.117 9.641 1 72.56 182 ILE A C 1
ATOM 1483 O O . ILE A 1 182 ? -12.219 -6.258 9.234 1 72.56 182 ILE A O 1
ATOM 1487 N N . CYS A 1 183 ? -12.961 -4.25 9.984 1 58.28 183 CYS A N 1
ATOM 1488 C CA . CYS A 1 183 ? -14.344 -4.531 9.602 1 58.28 183 CYS A CA 1
ATOM 1489 C C . CYS A 1 183 ? -14.734 -3.748 8.359 1 58.28 183 CYS A C 1
ATOM 1491 O O . CYS A 1 183 ? -14.359 -2.582 8.211 1 58.28 183 CYS A O 1
ATOM 1493 N N . ASN A 1 184 ? -14.93 -4.438 7.211 1 56.03 184 ASN A N 1
ATOM 1494 C CA . ASN A 1 184 ? -15.414 -3.74 6.027 1 56.03 184 ASN A CA 1
ATOM 1495 C C . ASN A 1 184 ? -16.828 -3.213 6.23 1 56.03 184 ASN A C 1
ATOM 1497 O O . ASN A 1 184 ? -17.703 -3.941 6.695 1 56.03 184 ASN A O 1
ATOM 1501 N N . LYS A 1 185 ? -17.094 -2.061 6.551 1 48.62 185 LYS A N 1
ATOM 1502 C CA . LYS A 1 185 ? -18.469 -1.576 6.52 1 48.62 185 LYS A CA 1
ATOM 1503 C C . LYS A 1 185 ? -19.078 -1.725 5.125 1 48.62 185 LYS A C 1
ATOM 1505 O O . LYS A 1 185 ? -18.984 -0.81 4.305 1 48.62 185 LYS A O 1
ATOM 1510 N N . LEU A 1 186 ? -18.812 -2.715 4.402 1 45 186 LEU A N 1
ATOM 1511 C CA . LEU A 1 186 ? -19.578 -2.713 3.162 1 45 186 LEU A CA 1
ATOM 1512 C C . LEU A 1 186 ? -21.062 -2.453 3.434 1 45 186 LEU A C 1
ATOM 1514 O O . LEU A 1 186 ? -21.609 -2.91 4.445 1 45 186 LEU A O 1
ATOM 1518 N N . PRO A 1 187 ? -21.688 -1.458 2.746 1 38.38 187 PRO A N 1
ATOM 1519 C CA . PRO A 1 187 ? -23.141 -1.403 2.891 1 38.38 187 PRO A CA 1
ATOM 1520 C C . PRO A 1 187 ? -23.781 -2.783 2.838 1 38.38 187 PRO A C 1
ATOM 1522 O O . PRO A 1 187 ? -23.359 -3.643 2.062 1 38.38 187 PRO A O 1
ATOM 1525 N N . GLN A 1 188 ? -24.078 -3.295 3.967 1 34.25 188 GLN A N 1
ATOM 1526 C CA . GLN A 1 188 ? -24.922 -4.488 3.941 1 34.25 188 GLN A CA 1
ATOM 1527 C C . GLN A 1 188 ? -25.859 -4.469 2.746 1 34.25 188 GLN A C 1
ATOM 1529 O O . GLN A 1 188 ? -26.703 -3.566 2.625 1 34.25 188 GLN A O 1
ATOM 1534 N N . THR A 1 189 ? -25.484 -4.707 1.631 1 32.28 189 THR A N 1
ATOM 1535 C CA . THR A 1 189 ? -26.656 -5.141 0.873 1 32.28 189 THR A CA 1
ATOM 1536 C C . THR A 1 189 ? -27.516 -6.078 1.709 1 32.28 189 THR A C 1
ATOM 1538 O O . THR A 1 189 ? -27 -6.934 2.432 1 32.28 189 THR A O 1
ATOM 1541 N N . ASN A 1 190 ? -28.719 -5.609 2.094 1 32.16 190 ASN A N 1
ATOM 1542 C CA . ASN A 1 190 ? -29.766 -6.484 2.604 1 32.16 190 ASN A CA 1
ATOM 1543 C C . ASN A 1 190 ? -29.703 -7.867 1.964 1 32.16 190 ASN A C 1
ATOM 1545 O O . ASN A 1 190 ? -30.359 -8.117 0.95 1 32.16 190 ASN A O 1
ATOM 1549 N N . ASP A 1 191 ? -28.75 -8.344 1.522 1 31.11 191 ASP A N 1
ATOM 1550 C CA . ASP A 1 191 ? -29.047 -9.734 1.215 1 31.11 191 ASP A CA 1
ATOM 1551 C C . ASP A 1 191 ? -29.516 -10.484 2.461 1 31.11 191 ASP A C 1
ATOM 1553 O O . ASP A 1 191 ? -29 -10.258 3.557 1 31.11 191 ASP A O 1
ATOM 1557 N N . ILE A 1 192 ? -30.734 -11.039 2.395 1 31.97 192 ILE A N 1
ATOM 1558 C CA . ILE A 1 192 ? -31.484 -12.078 3.094 1 31.97 192 ILE A CA 1
ATOM 1559 C C . ILE A 1 192 ? -30.547 -13.203 3.521 1 31.97 192 ILE A C 1
ATOM 1561 O O . ILE A 1 192 ? -29.938 -13.859 2.68 1 31.97 192 ILE A O 1
ATOM 1565 N N . ASP A 1 193 ? -29.828 -12.969 4.34 1 31.19 193 ASP A N 1
ATOM 1566 C CA . ASP A 1 193 ? -29.281 -14.172 4.953 1 31.19 193 ASP A CA 1
ATOM 1567 C C . ASP A 1 193 ? -30.344 -15.273 5.055 1 31.19 193 ASP A C 1
ATOM 1569 O O . ASP A 1 193 ? -31.344 -15.109 5.746 1 31.19 193 ASP A O 1
ATOM 1573 N N . PRO A 1 194 ? -30.422 -16.031 4.02 1 29.31 194 PRO A N 1
ATOM 1574 C CA . PRO A 1 194 ? -31.375 -17.125 4.25 1 29.31 194 PRO A CA 1
ATOM 1575 C C . PRO A 1 194 ? -31.156 -17.812 5.598 1 29.31 194 PRO A C 1
ATOM 1577 O O . PRO A 1 194 ? -32 -18.609 6.02 1 29.31 194 PRO A O 1
ATOM 1580 N N . ALA A 1 195 ? -30 -17.625 6.07 1 30.17 195 ALA A N 1
ATOM 1581 C CA . ALA A 1 195 ? -29.812 -18.516 7.223 1 30.17 195 ALA A CA 1
ATOM 1582 C C . ALA A 1 195 ? -30.672 -18.047 8.406 1 30.17 195 ALA A C 1
ATOM 1584 O O . ALA A 1 195 ? -30.828 -18.766 9.383 1 30.17 195 ALA A O 1
ATOM 1585 N N . SER A 1 196 ? -30.891 -16.641 8.414 1 31.86 196 SER A N 1
ATOM 1586 C CA . SER A 1 196 ? -31.734 -16.406 9.586 1 31.86 196 SER A CA 1
ATOM 1587 C C . SER A 1 196 ? -33.031 -17.219 9.516 1 31.86 196 SER A C 1
ATOM 1589 O O . SER A 1 196 ? -33.719 -17.391 10.523 1 31.86 196 SER A O 1
ATOM 1591 N N . GLU A 1 197 ? -33.406 -17.391 8.258 1 30.12 197 GLU A N 1
ATOM 1592 C CA . GLU A 1 197 ? -34.625 -18.234 8.219 1 30.12 197 GLU A CA 1
ATOM 1593 C C . GLU A 1 197 ? -34.312 -19.656 8.625 1 30.12 197 GLU A C 1
ATOM 1595 O O . GLU A 1 197 ? -35.188 -20.391 9.086 1 30.12 197 GLU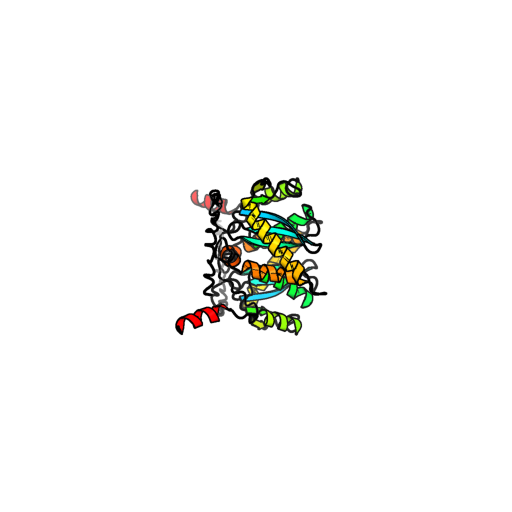 A O 1
ATOM 1600 N N . ILE A 1 198 ? -33.062 -19.969 8.391 1 29.38 198 ILE A N 1
ATOM 1601 C CA . ILE A 1 198 ? -32.969 -21.375 8.734 1 29.38 198 ILE A CA 1
ATOM 1602 C C . ILE A 1 198 ? -32.938 -21.547 10.25 1 29.38 198 ILE A C 1
ATOM 1604 O O . ILE A 1 198 ? -33.438 -22.547 10.773 1 29.38 198 ILE A O 1
ATOM 1608 N N . VAL A 1 199 ? -32.344 -20.578 10.945 1 30.28 199 VAL A N 1
ATOM 1609 C CA . VAL A 1 199 ? -32.312 -20.922 12.367 1 30.28 199 VAL A CA 1
ATOM 1610 C C . VAL A 1 199 ? -33.719 -20.781 12.961 1 30.28 199 VAL A C 1
ATOM 1612 O O . VAL A 1 199 ? -34 -21.328 14.031 1 30.28 199 VAL A O 1
ATOM 1615 N N . ARG A 1 200 ? -34.406 -19.797 12.352 1 28.88 200 ARG A N 1
ATOM 1616 C CA . ARG A 1 200 ? -35.656 -19.672 13.086 1 28.88 200 ARG A CA 1
ATOM 1617 C C . ARG A 1 200 ? -36.5 -20.922 12.945 1 28.88 200 ARG A C 1
ATOM 1619 O O . ARG A 1 200 ? -37.531 -21.078 13.641 1 28.88 200 ARG A O 1
ATOM 1626 N N . LYS A 1 201 ? -36.312 -21.484 11.742 1 30.09 201 LYS A N 1
ATOM 1627 C CA . LYS A 1 201 ? -37.281 -22.578 11.625 1 30.09 201 LYS A CA 1
ATOM 1628 C C . LYS A 1 201 ? -37 -23.656 12.664 1 30.09 201 LYS A C 1
ATOM 1630 O O . LYS A 1 201 ? -37.906 -24.422 13.016 1 30.09 201 LYS A O 1
ATOM 1635 N N . TYR A 1 202 ? -35.719 -23.703 13.039 1 28.75 202 TYR A N 1
ATOM 1636 C CA . TYR A 1 202 ? -35.656 -24.922 13.852 1 28.75 202 TYR A CA 1
ATOM 1637 C C . TYR A 1 202 ? -36.281 -24.688 15.227 1 28.75 202 TYR A C 1
ATOM 1639 O O . TYR A 1 202 ? -36.562 -25.641 15.961 1 28.75 202 TYR A O 1
ATOM 1647 N N . ASP A 1 203 ? -36.281 -23.422 15.602 1 28.52 203 ASP A N 1
ATOM 1648 C CA . ASP A 1 203 ? -36.812 -23.422 16.969 1 28.52 203 ASP A CA 1
ATOM 1649 C C . ASP A 1 203 ? -38.312 -23.766 16.969 1 28.52 203 ASP A C 1
ATOM 1651 O O . ASP A 1 203 ? -38.875 -24.078 18.031 1 28.52 203 ASP A O 1
ATOM 1655 N N . SER A 1 204 ? -39 -23.281 15.883 1 29.36 204 SER A N 1
ATOM 1656 C CA . SER A 1 204 ? -40.406 -23.516 16.125 1 29.36 204 SER A CA 1
ATOM 1657 C C . SER A 1 204 ? -40.781 -24.969 15.906 1 29.36 204 SER A C 1
ATOM 1659 O O . SER A 1 204 ? -41.938 -25.359 16.094 1 29.36 204 SER A O 1
ATOM 1661 N N . LEU A 1 205 ? -39.938 -25.812 15.305 1 24 205 LEU A N 1
ATOM 1662 C CA . LEU A 1 205 ? -40.469 -27.172 15.367 1 24 205 LEU A CA 1
ATOM 1663 C C . LEU A 1 205 ? -40.156 -27.828 16.703 1 24 205 LEU A C 1
ATOM 1665 O O . LEU A 1 205 ? -39.031 -27.703 17.188 1 24 205 LEU A O 1
ATOM 1669 N N . MET B 1 1 ? 58.844 41.562 35.438 1 25.67 1 MET B N 1
ATOM 1670 C CA . MET B 1 1 ? 57.594 42.281 35.219 1 25.67 1 MET B CA 1
ATOM 1671 C C . MET B 1 1 ? 56.438 41.312 34.969 1 25.67 1 MET B C 1
ATOM 1673 O O . MET B 1 1 ? 56.406 40.656 33.938 1 25.67 1 MET B O 1
ATOM 1677 N N . ASP B 1 2 ? 55.906 40.688 36.062 1 27.38 2 ASP B N 1
ATOM 1678 C CA . ASP B 1 2 ? 55.031 39.594 36.438 1 27.38 2 ASP B CA 1
ATOM 1679 C C . ASP B 1 2 ? 53.562 39.938 36.062 1 27.38 2 ASP B C 1
ATOM 1681 O O . ASP B 1 2 ? 52.875 40.594 36.844 1 27.38 2 ASP B O 1
ATOM 1685 N N . LYS B 1 3 ? 53.406 40.5 34.844 1 30.16 3 LYS B N 1
ATOM 1686 C CA . LYS B 1 3 ? 52.094 41.031 34.5 1 30.16 3 LYS B CA 1
ATOM 1687 C C . LYS B 1 3 ? 51 40 34.75 1 30.16 3 LYS B C 1
ATOM 1689 O O . LYS B 1 3 ? 51.062 38.875 34.281 1 30.16 3 LYS B O 1
ATOM 1694 N N . LEU B 1 4 ? 50.406 40.062 35.938 1 27.34 4 LEU B N 1
ATOM 1695 C CA . LEU B 1 4 ? 49.25 39.344 36.531 1 27.34 4 LEU B CA 1
ATOM 1696 C C . LEU B 1 4 ? 48.062 39.375 35.594 1 27.34 4 LEU B C 1
ATOM 1698 O O . LEU B 1 4 ? 47.562 40.438 35.25 1 27.34 4 LEU B O 1
ATOM 1702 N N . VAL B 1 5 ? 48.125 38.688 34.469 1 30.61 5 VAL B N 1
ATOM 1703 C CA . VAL B 1 5 ? 47.031 38.656 33.531 1 30.61 5 VAL B CA 1
ATOM 1704 C C . VAL B 1 5 ? 45.719 38.406 34.25 1 30.61 5 VAL B C 1
ATOM 1706 O O . VAL B 1 5 ? 45.562 37.375 34.906 1 30.61 5 VAL B O 1
ATOM 1709 N N . GLU B 1 6 ? 45.188 39.406 34.906 1 27.42 6 GLU B N 1
ATOM 1710 C CA . GLU B 1 6 ? 43.875 39.375 35.562 1 27.42 6 GLU B CA 1
ATOM 1711 C C . GLU B 1 6 ? 42.844 38.688 34.688 1 27.42 6 GLU B C 1
ATOM 1713 O O . GLU B 1 6 ? 42.531 39.188 33.594 1 27.42 6 GLU B O 1
ATOM 1718 N N . ILE B 1 7 ? 42.812 37.438 34.656 1 29.56 7 ILE B N 1
ATOM 1719 C CA . ILE B 1 7 ? 41.812 36.656 33.938 1 29.56 7 ILE B CA 1
ATOM 1720 C C . ILE B 1 7 ? 40.406 37.125 34.344 1 29.56 7 ILE B C 1
ATOM 1722 O O . ILE B 1 7 ? 40.031 37 35.5 1 29.56 7 ILE B O 1
ATOM 1726 N N . LYS B 1 8 ? 39.938 38.281 33.812 1 27.23 8 LYS B N 1
ATOM 1727 C CA . LYS B 1 8 ? 38.562 38.781 34 1 27.23 8 LYS B CA 1
ATOM 1728 C C . LYS B 1 8 ? 37.562 37.625 34.031 1 27.23 8 LYS B C 1
ATOM 1730 O O . LYS B 1 8 ? 37.625 36.719 33.219 1 27.23 8 LYS B O 1
ATOM 1735 N N . SER B 1 9 ? 36.938 37.375 35.156 1 26.02 9 SER B N 1
ATOM 1736 C CA . SER B 1 9 ? 35.844 36.469 35.594 1 26.02 9 SER B CA 1
ATOM 1737 C C . SER B 1 9 ? 34.656 36.562 34.656 1 26.02 9 SER B C 1
ATOM 1739 O O . SER B 1 9 ? 34.094 37.625 34.438 1 26.02 9 SER B O 1
ATOM 1741 N N . TYR B 1 10 ? 34.75 36.062 33.5 1 25.36 10 TYR B N 1
ATOM 1742 C CA . TYR B 1 10 ? 33.625 36.062 32.562 1 25.36 10 TYR B CA 1
ATOM 1743 C C . TYR B 1 10 ? 32.312 35.75 33.25 1 25.36 10 TYR B C 1
ATOM 1745 O O . TYR B 1 10 ? 32.281 34.906 34.156 1 25.36 10 TYR B O 1
ATOM 1753 N N . LEU B 1 11 ? 31.5 36.719 33.562 1 27.48 11 LEU B N 1
ATOM 1754 C CA . LEU B 1 11 ? 30.141 36.656 34.062 1 27.48 11 LEU B CA 1
ATOM 1755 C C . LEU B 1 11 ? 29.406 35.438 33.531 1 27.48 11 LEU B C 1
ATOM 1757 O O . LEU B 1 11 ? 29.594 35.062 32.375 1 27.48 11 LEU B O 1
ATOM 1761 N N . PRO B 1 12 ? 28.844 34.625 34.438 1 25.64 12 PRO B N 1
ATOM 1762 C CA . PRO B 1 12 ? 28.109 33.375 34.188 1 25.64 12 PRO B CA 1
ATOM 1763 C C . PRO B 1 12 ? 26.984 33.562 33.156 1 25.64 12 PRO B C 1
ATOM 1765 O O . PRO B 1 12 ? 26.328 34.625 33.156 1 25.64 12 PRO B O 1
ATOM 1768 N N . CYS B 1 13 ? 27.156 33.312 31.953 1 27.11 13 CYS B N 1
ATOM 1769 C CA . CYS B 1 13 ? 26.109 33.219 30.922 1 27.11 13 CYS B CA 1
ATOM 1770 C C . CYS B 1 13 ? 24.797 32.719 31.516 1 27.11 13 CYS B C 1
ATOM 1772 O O . CYS B 1 13 ? 24.75 31.625 32.062 1 27.11 13 CYS B O 1
ATOM 1774 N N . GLN B 1 14 ? 24.031 33.5 32.219 1 25.53 14 GLN B N 1
ATOM 1775 C CA . GLN B 1 14 ? 22.656 33.188 32.625 1 25.53 14 GLN B CA 1
ATOM 1776 C C . GLN B 1 14 ? 21.938 32.406 31.516 1 25.53 14 GLN B C 1
ATOM 1778 O O . GLN B 1 14 ? 21.797 32.875 30.391 1 25.53 14 GLN B O 1
ATOM 1783 N N . ILE B 1 15 ? 22.125 31.188 31.531 1 27.58 15 ILE B N 1
ATOM 1784 C CA . ILE B 1 15 ? 21.375 30.219 30.75 1 27.58 15 ILE B CA 1
ATOM 1785 C C . ILE B 1 15 ? 19.891 30.531 30.812 1 27.58 15 ILE B C 1
ATOM 1787 O O . ILE B 1 15 ? 19.281 30.453 31.875 1 27.58 15 ILE B O 1
ATOM 1791 N N . VAL B 1 16 ? 19.453 31.641 30.312 1 28.41 16 VAL B N 1
ATOM 1792 C CA . VAL B 1 16 ? 18.016 31.812 30.156 1 28.41 16 VAL B CA 1
ATOM 1793 C C . VAL B 1 16 ? 17.391 30.5 29.688 1 28.41 16 VAL B C 1
ATOM 1795 O O . VAL B 1 16 ? 17.672 30.016 28.594 1 28.41 16 VAL B O 1
ATOM 1798 N N . THR B 1 17 ? 17.156 29.516 30.562 1 28.25 17 THR B N 1
ATOM 1799 C CA . THR B 1 17 ? 16.266 28.375 30.453 1 28.25 17 THR B CA 1
ATOM 1800 C C . THR B 1 17 ? 14.875 28.828 29.984 1 28.25 17 THR B C 1
ATOM 1802 O O . THR B 1 17 ? 14.141 29.453 30.75 1 28.25 17 THR B O 1
ATOM 1805 N N . THR B 1 18 ? 14.734 29.547 28.953 1 29.12 18 THR B N 1
ATOM 1806 C CA . THR B 1 18 ? 13.336 29.75 28.594 1 29.12 18 THR B CA 1
ATOM 1807 C C . THR B 1 18 ? 12.523 28.484 28.844 1 29.12 18 THR B C 1
ATOM 1809 O O . THR B 1 18 ? 12.859 27.406 28.359 1 29.12 18 THR B O 1
ATOM 1812 N N . VAL B 1 19 ? 11.984 28.375 29.984 1 29.41 19 VAL B N 1
ATOM 1813 C CA . VAL B 1 19 ? 10.945 27.422 30.344 1 29.41 19 VAL B CA 1
ATOM 1814 C C . VAL B 1 19 ? 9.945 27.281 29.203 1 29.41 19 VAL B C 1
ATOM 1816 O O . VAL B 1 19 ? 9.242 28.234 28.859 1 29.41 19 VAL B O 1
ATOM 1819 N N . TYR B 1 20 ? 10.32 26.984 28.078 1 30.69 20 TYR B N 1
ATOM 1820 C CA . TYR B 1 20 ? 9.203 26.656 27.203 1 30.69 20 TYR B CA 1
ATOM 1821 C C . TYR B 1 20 ? 8.117 25.906 27.953 1 30.69 20 TYR B C 1
ATOM 1823 O O . TYR B 1 20 ? 8.398 24.906 28.625 1 30.69 20 TYR B O 1
ATOM 1831 N N . THR B 1 21 ? 7.285 26.562 28.641 1 32.03 21 THR B N 1
ATOM 1832 C CA . THR B 1 21 ? 6.059 25.953 29.125 1 32.03 21 THR B CA 1
ATOM 1833 C C . THR B 1 21 ? 5.625 24.812 28.203 1 32.03 21 THR B C 1
ATOM 1835 O O . THR B 1 21 ? 5.402 25.016 27.016 1 32.03 21 THR B O 1
ATOM 1838 N N . ARG B 1 22 ? 6.172 23.688 28.391 1 33.62 22 ARG B N 1
ATOM 1839 C CA . ARG B 1 22 ? 5.66 22.469 27.766 1 33.62 22 ARG B CA 1
ATOM 1840 C C . ARG B 1 22 ? 4.137 22.453 27.766 1 33.62 22 ARG B C 1
ATOM 1842 O O . ARG B 1 22 ? 3.51 22.406 28.828 1 33.62 22 ARG B O 1
ATOM 1849 N N . GLU B 1 23 ? 3.508 23.469 27.172 1 34.75 23 GLU B N 1
ATOM 1850 C CA . GLU B 1 23 ? 2.07 23.234 27.078 1 34.75 23 GLU B CA 1
ATOM 1851 C C . GLU B 1 23 ? 1.75 21.75 27.219 1 34.75 23 GLU B C 1
ATOM 1853 O O . GLU B 1 23 ? 2.527 20.891 26.781 1 34.75 23 GLU B O 1
ATOM 1858 N N . PRO B 1 24 ? 0.949 21.422 28.219 1 33.94 24 PRO B N 1
ATOM 1859 C CA . PRO B 1 24 ? 0.608 20.016 28.391 1 33.94 24 PRO B CA 1
ATOM 1860 C C . PRO B 1 24 ? 0.579 19.25 27.062 1 33.94 24 PRO B C 1
ATOM 1862 O O . PRO B 1 24 ? 0.214 19.828 26.031 1 33.94 24 PRO B O 1
ATOM 1865 N N . LEU B 1 25 ? 1.535 18.516 26.672 1 37.44 25 LEU B N 1
ATOM 1866 C CA . LEU B 1 25 ? 1.397 17.5 25.625 1 37.44 25 LEU B CA 1
ATOM 1867 C C . LEU B 1 25 ? -0.073 17.219 25.328 1 37.44 25 LEU B C 1
ATOM 1869 O O . LEU B 1 25 ? -0.814 16.797 26.219 1 37.44 25 LEU B O 1
ATOM 1873 N N . GLN B 1 26 ? -0.917 18.156 24.922 1 38.72 26 GLN B N 1
ATOM 1874 C CA . GLN B 1 26 ? -2.248 17.734 24.5 1 38.72 26 GLN B CA 1
ATOM 1875 C C . GLN B 1 26 ? -2.357 16.219 24.484 1 38.72 26 GLN B C 1
ATOM 1877 O O . GLN B 1 26 ? -1.402 15.523 24.109 1 38.72 26 GLN B O 1
ATOM 1882 N N . MET B 1 27 ? -3.229 15.648 25.297 1 36.97 27 MET B N 1
ATOM 1883 C CA . MET B 1 27 ? -3.641 14.258 25.484 1 36.97 27 MET B CA 1
ATOM 1884 C C . MET B 1 27 ? -3.625 13.508 24.156 1 36.97 27 MET B C 1
ATOM 1886 O O . MET B 1 27 ? -4.43 13.789 23.266 1 36.97 27 MET B O 1
ATOM 1890 N N . TYR B 1 28 ? -2.562 13.43 23.469 1 44.5 28 TYR B N 1
ATOM 1891 C CA . TYR B 1 28 ? -2.58 12.414 22.406 1 44.5 28 TYR B CA 1
ATOM 1892 C C . TYR B 1 28 ? -3.527 11.281 22.766 1 44.5 28 TYR B C 1
ATOM 1894 O O . TYR B 1 28 ? -3.451 10.727 23.875 1 44.5 28 TYR B O 1
ATOM 1902 N N . ILE B 1 29 ? -4.766 11.469 22.688 1 51.16 29 ILE B N 1
ATOM 1903 C CA . ILE B 1 29 ? -5.621 10.289 22.797 1 51.16 29 ILE B CA 1
ATOM 1904 C C . ILE B 1 29 ? -4.859 9.055 22.312 1 51.16 29 ILE B C 1
ATOM 1906 O O . ILE B 1 29 ? -4.352 9.031 21.188 1 51.16 29 ILE B O 1
ATOM 1910 N N . LEU B 1 30 ? -4.246 8.273 23.203 1 68.38 30 LEU B N 1
ATOM 1911 C CA . LEU B 1 30 ? -3.598 6.988 22.969 1 68.38 30 LEU B CA 1
ATOM 1912 C C . LEU B 1 30 ? -4.434 6.113 22.047 1 68.38 30 LEU B C 1
ATOM 1914 O O . LEU B 1 30 ? -5.535 5.695 22.406 1 68.38 30 LEU B O 1
ATOM 1918 N N . LEU B 1 31 ? -4.328 6.441 20.766 1 85.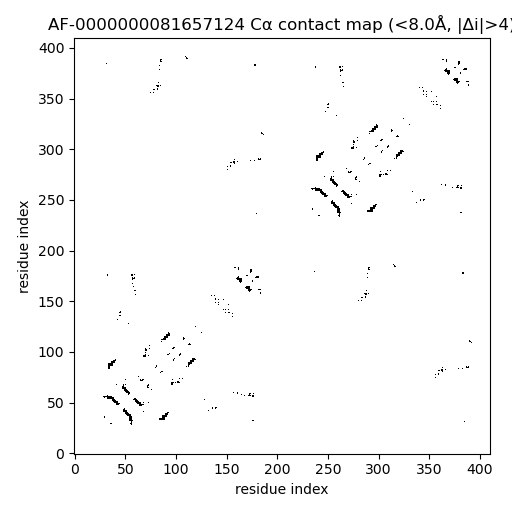69 31 LEU B N 1
ATOM 1919 C CA . LEU B 1 31 ? -4.961 5.543 19.812 1 85.69 31 LEU B CA 1
ATOM 1920 C C . LEU B 1 31 ? -4.516 4.102 20.031 1 85.69 31 LEU B C 1
ATOM 1922 O O . LEU B 1 31 ? -3.373 3.857 20.438 1 85.69 31 LEU B O 1
ATOM 1926 N N . ASP B 1 32 ? -5.422 3.273 19.922 1 87.5 32 ASP B N 1
ATOM 1927 C CA . ASP B 1 32 ? -5.16 1.875 20.25 1 87.5 32 ASP B CA 1
ATOM 1928 C C . ASP B 1 32 ? -4.609 1.126 19.031 1 87.5 32 ASP B C 1
ATOM 1930 O O . ASP B 1 32 ? -3.859 0.16 19.188 1 87.5 32 ASP B O 1
ATOM 1934 N N . ASN B 1 33 ? -5.035 1.66 17.828 1 91.94 33 ASN B N 1
ATOM 1935 C CA . ASN B 1 33 ? -4.68 0.883 16.641 1 91.94 33 ASN B CA 1
ATOM 1936 C C . ASN B 1 33 ? -4.324 1.785 15.469 1 91.94 33 ASN B C 1
ATOM 1938 O O . ASN B 1 33 ? -4.785 2.926 15.398 1 91.94 33 ASN B O 1
ATOM 1942 N N . PRO B 1 34 ? -3.494 1.264 14.586 1 94.56 34 PRO B N 1
ATOM 1943 C CA . PRO B 1 34 ? -3.344 1.937 13.289 1 94.56 34 PRO B CA 1
ATOM 1944 C C . PRO B 1 34 ? -4.68 2.17 12.594 1 94.56 34 PRO B C 1
ATOM 1946 O O . PRO B 1 34 ? -5.574 1.321 12.656 1 94.56 34 PRO B O 1
ATOM 1949 N N . PHE B 1 35 ? -4.855 3.354 11.984 1 95.31 35 PHE B N 1
ATOM 1950 C CA . PHE B 1 35 ? -5.988 3.732 11.148 1 95.31 35 PHE B CA 1
ATOM 1951 C C . PHE B 1 35 ? -7.215 4.02 12.008 1 95.31 35 PHE B C 1
ATOM 1953 O O . PHE B 1 35 ? -8.32 4.176 11.477 1 95.31 35 PHE B O 1
ATOM 1960 N N . ASP B 1 36 ? -6.984 4.086 13.375 1 94.06 36 ASP B N 1
ATOM 1961 C CA . ASP B 1 36 ? -8.039 4.707 14.164 1 94.06 36 ASP B CA 1
ATOM 1962 C C . ASP B 1 36 ? -8.297 6.145 13.719 1 94.06 36 ASP B C 1
ATOM 1964 O O . ASP B 1 36 ? -9.445 6.543 13.516 1 94.06 36 ASP B O 1
ATOM 1968 N N . GLU B 1 37 ? -7.16 6.781 13.539 1 94 37 GLU B N 1
ATOM 1969 C CA . GLU B 1 37 ? -7.188 8.156 13.055 1 94 37 GLU B CA 1
ATOM 1970 C C . GLU B 1 37 ? -6.059 8.414 12.055 1 94 37 GLU B C 1
ATOM 1972 O O . GLU B 1 37 ? -4.926 7.977 12.266 1 94 37 GLU B O 1
ATOM 1977 N N . VAL B 1 38 ? -6.441 9.078 10.953 1 94.81 38 VAL B N 1
ATOM 1978 C CA . VAL B 1 38 ? -5.438 9.461 9.961 1 94.81 38 VAL B CA 1
ATOM 1979 C C . VAL B 1 38 ? -5.59 10.938 9.609 1 94.81 38 VAL B C 1
ATOM 1981 O O . VAL B 1 38 ? -6.68 11.508 9.742 1 94.81 38 VAL B O 1
ATOM 1984 N N . ARG B 1 39 ? -4.477 11.484 9.195 1 94.06 39 ARG B N 1
ATOM 1985 C CA . ARG B 1 39 ? -4.461 12.859 8.719 1 94.06 39 ARG B CA 1
ATOM 1986 C C . ARG B 1 39 ? -4.137 12.914 7.227 1 94.06 39 ARG B C 1
ATOM 1988 O O . ARG B 1 39 ? -3.258 12.195 6.75 1 94.06 39 ARG B O 1
ATOM 1995 N N . ILE B 1 40 ? -4.926 13.727 6.535 1 95.38 40 ILE B N 1
ATOM 1996 C CA . ILE B 1 40 ? -4.707 13.875 5.102 1 95.38 40 ILE B CA 1
ATOM 1997 C C . ILE B 1 40 ? -4.309 15.312 4.785 1 95.38 40 ILE B C 1
ATOM 1999 O O . ILE B 1 40 ? -4.855 16.25 5.359 1 95.38 40 ILE B O 1
ATOM 2003 N N . ASP B 1 41 ? -3.26 15.484 3.947 1 92.81 41 ASP B N 1
ATOM 2004 C CA . ASP B 1 41 ? -2.748 16.781 3.529 1 92.81 41 ASP B CA 1
ATOM 2005 C C . ASP B 1 41 ? -2.062 16.703 2.168 1 92.81 41 ASP B C 1
ATOM 2007 O O . ASP B 1 41 ? -2.062 15.641 1.536 1 92.81 41 ASP B O 1
ATOM 2011 N N . PHE B 1 42 ? -1.624 17.875 1.747 1 95.19 42 PHE B N 1
ATOM 2012 C CA . PHE B 1 42 ? -0.9 17.922 0.482 1 95.19 42 PHE B CA 1
ATOM 2013 C C . PHE B 1 42 ? 0.487 18.531 0.677 1 95.19 42 PHE B C 1
ATOM 2015 O O . PHE B 1 42 ? 0.711 19.297 1.617 1 95.19 42 PHE B O 1
ATOM 2022 N N . ALA B 1 43 ? 1.377 18.109 -0.124 1 94.38 43 ALA B N 1
ATOM 2023 C CA . ALA B 1 43 ? 2.705 18.719 -0.208 1 94.38 43 ALA B CA 1
ATOM 2024 C C . ALA B 1 43 ? 3.131 18.906 -1.661 1 94.38 43 ALA B C 1
ATOM 2026 O O . ALA B 1 43 ? 2.615 18.234 -2.559 1 94.38 43 ALA B O 1
ATOM 2027 N N . TYR B 1 44 ? 3.957 19.859 -1.818 1 92.75 44 TYR B N 1
ATOM 2028 C CA . TYR B 1 44 ? 4.551 20.125 -3.123 1 92.75 44 TYR B CA 1
ATOM 2029 C C . TYR B 1 44 ? 6.07 20 -3.066 1 92.75 44 TYR B C 1
ATOM 2031 O O . TYR B 1 44 ? 6.719 20.656 -2.244 1 92.75 44 TYR B O 1
ATOM 2039 N N . ALA B 1 45 ? 6.598 19.125 -3.918 1 88.75 45 ALA B N 1
ATOM 2040 C CA . ALA B 1 45 ? 8.047 18.906 -3.949 1 88.75 45 ALA B CA 1
ATOM 2041 C C . ALA B 1 45 ? 8.523 18.609 -5.367 1 88.75 45 ALA B C 1
ATOM 2043 O O . ALA B 1 45 ? 7.965 17.75 -6.047 1 88.75 45 ALA B O 1
ATOM 2044 N N . LYS B 1 46 ? 9.562 19.281 -5.836 1 85.06 46 LYS B N 1
ATOM 2045 C CA . LYS B 1 46 ? 10.195 19.078 -7.133 1 85.06 46 LYS B CA 1
ATOM 2046 C C . LYS B 1 46 ? 9.164 19.125 -8.266 1 85.06 46 LYS B C 1
ATOM 2048 O O . LYS B 1 46 ? 9.148 18.266 -9.133 1 85.06 46 LYS B O 1
ATOM 2053 N N . GLY B 1 47 ? 8.25 19.984 -8.109 1 87.5 47 GLY B N 1
ATOM 2054 C CA . GLY B 1 47 ? 7.27 20.188 -9.172 1 87.5 47 GLY B CA 1
ATOM 2055 C C . GLY B 1 47 ? 6.145 19.172 -9.148 1 87.5 47 GLY B C 1
ATOM 2056 O O . GLY B 1 47 ? 5.316 19.141 -10.055 1 87.5 47 GLY B O 1
ATOM 2057 N N . GLU B 1 48 ? 6.195 18.328 -8.102 1 92.38 48 GLU B N 1
ATOM 2058 C CA . GLU B 1 48 ? 5.168 17.297 -7.988 1 92.38 48 GLU B CA 1
ATOM 2059 C C . GLU B 1 48 ? 4.207 17.609 -6.844 1 92.38 48 GLU B C 1
ATOM 2061 O O . GLU B 1 48 ? 4.625 18.078 -5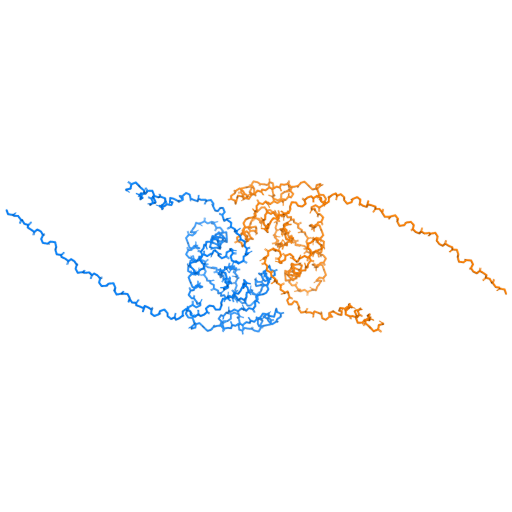.785 1 92.38 48 GLU B O 1
ATOM 2066 N N . THR B 1 49 ? 2.924 17.359 -7.137 1 95.75 49 THR B N 1
ATOM 2067 C CA . THR B 1 49 ? 1.927 17.406 -6.07 1 95.75 49 THR B CA 1
ATOM 2068 C C . THR B 1 49 ? 1.813 16.047 -5.379 1 95.75 49 THR B C 1
ATOM 2070 O O . THR B 1 49 ? 1.658 15.023 -6.043 1 95.75 49 THR B O 1
ATOM 2073 N N . LEU B 1 50 ? 1.933 16.078 -4.07 1 97.12 50 LEU B N 1
ATOM 2074 C CA . LEU B 1 50 ? 1.916 14.852 -3.289 1 97.12 50 LEU B CA 1
ATOM 2075 C C . LEU B 1 50 ? 0.737 14.836 -2.322 1 97.12 50 LEU B C 1
ATOM 2077 O O . LEU B 1 50 ? 0.487 15.82 -1.624 1 97.12 50 LEU B O 1
ATOM 2081 N N . LEU B 1 51 ? -0.038 13.75 -2.369 1 97.5 51 LEU B N 1
ATOM 2082 C CA . LEU B 1 51 ? -1.036 13.469 -1.345 1 97.5 51 LEU B CA 1
ATOM 2083 C C . LEU B 1 51 ? -0.399 12.773 -0.143 1 97.5 51 LEU B C 1
ATOM 2085 O O . LEU B 1 51 ? 0.274 11.758 -0.293 1 97.5 51 LEU B O 1
ATOM 2089 N N . LEU B 1 52 ? -0.61 13.375 1.022 1 96.88 52 LEU B N 1
ATOM 2090 C CA . LEU B 1 52 ? -0.069 12.82 2.258 1 96.88 52 LEU B CA 1
ATOM 2091 C C . LEU B 1 52 ? -1.18 12.227 3.121 1 96.88 52 LEU B C 1
ATOM 2093 O O . LEU B 1 52 ? -2.232 12.852 3.293 1 96.88 52 LEU B O 1
ATOM 2097 N N . LEU B 1 53 ? -1.008 11.031 3.566 1 97.19 53 LEU B N 1
ATOM 2098 C CA . LEU B 1 53 ? -1.836 10.383 4.582 1 97.19 53 LEU B CA 1
ATOM 2099 C C . LEU B 1 53 ? -0.978 9.836 5.715 1 97.19 53 LEU B C 1
ATOM 2101 O O . LEU B 1 53 ? -0.114 8.984 5.492 1 97.19 53 LEU B O 1
ATOM 2105 N N . ILE B 1 54 ? -1.21 10.344 6.914 1 95.56 54 ILE B N 1
ATOM 2106 C CA . ILE B 1 54 ? -0.359 9.945 8.031 1 95.56 54 ILE B CA 1
ATOM 2107 C C . ILE B 1 54 ? -1.208 9.305 9.125 1 95.56 54 ILE B C 1
ATOM 2109 O O . ILE B 1 54 ? -2.221 9.875 9.547 1 95.56 54 ILE B O 1
ATOM 2113 N N . ASP B 1 55 ? -0.806 8.148 9.539 1 94.56 55 ASP B N 1
ATOM 2114 C CA . ASP B 1 55 ? -1.462 7.453 10.641 1 94.56 55 ASP B CA 1
ATOM 2115 C C . ASP B 1 55 ? -1.066 8.062 11.992 1 94.56 55 ASP B C 1
ATOM 2117 O O . ASP B 1 55 ? 0.116 8.102 12.336 1 94.56 55 ASP B O 1
ATOM 2121 N N . ASP B 1 56 ? -2.004 8.469 12.773 1 91.44 56 ASP B N 1
ATOM 2122 C CA . ASP B 1 56 ? -1.714 9.188 14.008 1 91.44 56 ASP B CA 1
ATOM 2123 C C . ASP B 1 56 ? -1.182 8.242 15.086 1 91.44 56 ASP B C 1
ATOM 2125 O O . ASP B 1 56 ? -0.485 8.672 16 1 91.44 56 ASP B O 1
ATOM 2129 N N . TYR B 1 57 ? -1.509 7 14.977 1 91.44 57 TYR B N 1
ATOM 2130 C CA . TYR B 1 57 ? -1.052 6.023 15.961 1 91.44 57 TYR B CA 1
ATOM 2131 C C . TYR B 1 57 ? 0.43 5.715 15.773 1 91.44 57 TYR B C 1
ATOM 2133 O O . TYR B 1 57 ? 1.214 5.816 16.719 1 91.44 57 TYR B O 1
ATOM 2141 N N . SER B 1 58 ? 0.785 5.449 14.586 1 92.19 58 SER B N 1
ATOM 2142 C CA . SER B 1 58 ? 2.111 4.91 14.305 1 92.19 58 SER B CA 1
ATOM 2143 C C . SER B 1 58 ? 3.016 5.961 13.672 1 92.19 58 SER B C 1
ATOM 2145 O O . SER B 1 58 ? 4.227 5.762 13.562 1 92.19 58 SER B O 1
ATOM 2147 N N . ARG B 1 59 ? 2.432 6.98 13.148 1 92.06 59 ARG B N 1
ATOM 2148 C CA . ARG B 1 59 ? 3.141 8.016 12.406 1 92.06 59 ARG B CA 1
ATOM 2149 C C . ARG B 1 59 ? 3.596 7.508 11.039 1 92.06 59 ARG B C 1
ATOM 2151 O O . ARG B 1 59 ? 4.461 8.109 10.406 1 92.06 59 ARG B O 1
ATOM 2158 N N . TYR B 1 60 ? 3.018 6.418 10.609 1 95.38 60 TYR B N 1
ATOM 2159 C CA . TYR B 1 60 ? 3.307 5.828 9.305 1 95.38 60 TYR B CA 1
ATOM 2160 C C . TYR B 1 60 ? 2.797 6.719 8.18 1 95.38 60 TYR B C 1
ATOM 2162 O O . TYR B 1 60 ? 1.594 6.969 8.07 1 95.38 60 TYR B O 1
ATOM 2170 N N . PRO B 1 61 ? 3.699 7.18 7.305 1 97.44 61 PRO B N 1
ATOM 2171 C CA . PRO B 1 61 ? 3.262 8.07 6.227 1 97.44 61 PRO B CA 1
ATOM 2172 C C . PRO B 1 61 ? 2.957 7.316 4.93 1 97.44 61 PRO B C 1
ATOM 2174 O O . PRO B 1 61 ? 3.672 6.375 4.578 1 97.44 61 PRO B O 1
ATOM 2177 N N . PHE B 1 62 ? 1.915 7.684 4.312 1 98.25 62 PHE B N 1
ATOM 2178 C CA . PHE B 1 62 ? 1.647 7.383 2.912 1 98.25 62 PHE B CA 1
ATOM 2179 C C . PHE B 1 62 ? 1.81 8.633 2.049 1 98.25 62 PHE B C 1
ATOM 2181 O O . PHE B 1 62 ? 1.32 9.703 2.404 1 98.25 62 PHE B O 1
ATOM 2188 N N . VAL B 1 63 ? 2.557 8.469 0.966 1 97.94 63 VAL B N 1
ATOM 2189 C CA . VAL B 1 63 ? 2.766 9.578 0.043 1 97.94 63 VAL B CA 1
ATOM 2190 C C . VAL B 1 63 ? 2.457 9.125 -1.384 1 97.94 63 VAL B C 1
ATOM 2192 O O . VAL B 1 63 ? 3.088 8.203 -1.899 1 97.94 63 VAL B O 1
ATOM 2195 N N . GLU B 1 64 ? 1.468 9.781 -1.942 1 97.81 64 GLU B N 1
ATOM 2196 C CA . GLU B 1 64 ? 1.035 9.43 -3.293 1 97.81 64 GLU B CA 1
ATOM 2197 C C . GLU B 1 64 ? 1.142 10.625 -4.234 1 97.81 64 GLU B C 1
ATOM 2199 O O . GLU B 1 64 ? 0.508 11.656 -4.008 1 97.81 64 GLU B O 1
ATOM 2204 N N . PRO B 1 65 ? 1.973 10.484 -5.27 1 96.31 65 PRO B N 1
ATOM 2205 C CA . PRO B 1 65 ? 1.934 11.539 -6.289 1 96.31 65 PRO B CA 1
ATOM 2206 C C . PRO B 1 65 ? 0.571 11.656 -6.969 1 96.31 65 PRO B C 1
ATOM 2208 O O . PRO B 1 65 ? -0.051 10.633 -7.285 1 96.31 65 PRO B O 1
ATOM 2211 N N . ILE B 1 66 ? 0.062 12.852 -7.133 1 96.94 66 ILE B N 1
ATOM 2212 C CA . ILE B 1 66 ? -1.222 13.086 -7.789 1 96.94 66 ILE B CA 1
ATOM 2213 C C . ILE B 1 66 ? -1.09 14.227 -8.789 1 96.94 66 ILE B C 1
ATOM 2215 O O . ILE B 1 66 ? -0.205 15.078 -8.656 1 96.94 66 ILE B O 1
ATOM 2219 N N . SER B 1 67 ? -1.987 14.195 -9.766 1 96.19 67 SER B N 1
ATOM 2220 C CA . SER B 1 67 ? -1.932 15.203 -10.82 1 96.19 67 SER B CA 1
ATOM 2221 C C . SER B 1 67 ? -2.607 16.5 -10.383 1 96.19 67 SER B C 1
ATOM 2223 O O . SER B 1 67 ? -2.264 17.578 -10.867 1 96.19 67 SER B O 1
ATOM 2225 N N . SER B 1 68 ? -3.584 16.375 -9.461 1 96.19 68 SER B N 1
ATOM 2226 C CA . SER B 1 68 ? -4.324 17.516 -8.953 1 96.19 68 SER B CA 1
ATOM 2227 C C . SER B 1 68 ? -4.918 17.234 -7.574 1 96.19 68 SER B C 1
ATOM 2229 O O . SER B 1 68 ? -5.105 16.078 -7.203 1 96.19 68 SER B O 1
ATOM 2231 N N . THR B 1 69 ? -5.207 18.281 -6.906 1 96.25 69 THR B N 1
ATOM 2232 C CA . THR B 1 69 ? -5.773 18.125 -5.574 1 96.25 69 THR B CA 1
ATOM 2233 C C . THR B 1 69 ? -7.289 17.969 -5.645 1 96.25 69 THR B C 1
ATOM 2235 O O . THR B 1 69 ? -7.957 17.875 -4.613 1 96.25 69 THR B O 1
ATOM 2238 N N . ALA B 1 70 ? -7.82 17.906 -6.793 1 96.94 70 ALA B N 1
ATOM 2239 C CA . ALA B 1 70 ? -9.258 17.734 -6.957 1 96.94 70 ALA B CA 1
ATOM 2240 C C . ALA B 1 70 ? -9.719 16.391 -6.398 1 96.94 70 ALA B C 1
ATOM 2242 O O . ALA B 1 70 ? -8.969 15.406 -6.418 1 96.94 70 ALA B O 1
ATOM 2243 N N . ALA B 1 71 ? -10.969 16.328 -5.992 1 96.75 71 ALA B N 1
ATOM 2244 C CA . ALA B 1 71 ? -11.539 15.117 -5.398 1 96.75 71 ALA B CA 1
ATOM 2245 C C . ALA B 1 71 ? -11.391 13.922 -6.336 1 96.75 71 ALA B C 1
ATOM 2247 O O . ALA B 1 71 ? -11.094 12.805 -5.895 1 96.75 71 ALA B O 1
ATOM 2248 N N . ARG B 1 72 ? -11.617 14.148 -7.582 1 95.06 72 ARG B N 1
ATOM 2249 C CA . ARG B 1 72 ? -11.586 13.078 -8.578 1 95.06 72 ARG B CA 1
ATOM 2250 C C . ARG B 1 72 ? -10.203 12.445 -8.648 1 95.06 72 ARG B C 1
ATOM 2252 O O . ARG B 1 72 ? -10.07 11.289 -9.062 1 95.06 72 ARG B O 1
ATOM 2259 N N . CYS B 1 73 ? -9.141 13.227 -8.289 1 96.75 73 CYS B N 1
ATOM 2260 C CA . CYS B 1 73 ? -7.773 12.711 -8.297 1 96.75 73 CYS B CA 1
ATOM 2261 C C . CYS B 1 73 ? -7.402 12.125 -6.941 1 96.75 73 CYS B C 1
ATOM 2263 O O . CYS B 1 73 ? -6.613 11.18 -6.859 1 96.75 73 CYS B O 1
ATOM 2265 N N . VAL B 1 74 ? -7.996 12.594 -5.879 1 97.56 74 VAL B N 1
ATOM 2266 C CA . VAL B 1 74 ? -7.652 12.227 -4.512 1 97.56 74 VAL B CA 1
ATOM 2267 C C . VAL B 1 74 ? -8.367 10.93 -4.133 1 97.56 74 VAL B C 1
ATOM 2269 O O . VAL B 1 74 ? -7.762 10.016 -3.57 1 97.56 74 VAL B O 1
ATOM 2272 N N . ILE B 1 75 ? -9.562 10.766 -4.469 1 96.5 75 ILE B N 1
ATOM 2273 C CA . ILE B 1 75 ? -10.438 9.695 -4.004 1 96.5 75 ILE B CA 1
ATOM 2274 C C . ILE B 1 75 ? -9.922 8.352 -4.5 1 96.5 75 ILE B C 1
ATOM 2276 O O . ILE B 1 75 ? -9.844 7.387 -3.736 1 96.5 75 ILE B O 1
ATOM 2280 N N . PRO B 1 76 ? -9.5 8.258 -5.758 1 95.81 76 PRO B N 1
ATOM 2281 C CA . PRO B 1 76 ? -8.969 6.965 -6.207 1 95.81 76 PRO B CA 1
ATOM 2282 C C . PRO B 1 76 ? -7.742 6.523 -5.418 1 95.81 76 PRO B C 1
ATOM 2284 O O . PRO B 1 76 ? -7.551 5.328 -5.184 1 95.81 76 PRO B O 1
ATOM 2287 N N . LYS B 1 77 ? -6.953 7.473 -5.039 1 97.38 77 LYS B N 1
ATOM 2288 C CA . LYS B 1 77 ? -5.77 7.145 -4.242 1 97.38 77 LYS B CA 1
ATOM 2289 C C . LYS B 1 77 ? -6.164 6.641 -2.857 1 97.38 77 LYS B C 1
ATOM 2291 O O . LYS B 1 77 ? -5.578 5.684 -2.348 1 97.38 77 LYS B O 1
ATOM 2296 N N . LEU B 1 78 ? -7.133 7.262 -2.289 1 97.12 78 LEU B N 1
ATOM 2297 C CA . LEU B 1 78 ? -7.613 6.836 -0.977 1 97.12 78 LEU B CA 1
ATOM 2298 C C . LEU B 1 78 ? -8.273 5.465 -1.058 1 97.12 78 LEU B C 1
ATOM 2300 O O . LEU B 1 78 ? -8.047 4.613 -0.194 1 97.12 78 LEU B O 1
ATOM 2304 N N . ASN B 1 79 ? -9.062 5.262 -2.1 1 94.69 79 ASN B N 1
ATOM 2305 C CA . ASN B 1 79 ? -9.656 3.947 -2.305 1 94.69 79 ASN B CA 1
ATOM 2306 C C . ASN B 1 79 ? -8.594 2.855 -2.391 1 94.69 79 ASN B C 1
ATOM 2308 O O . ASN B 1 79 ? -8.758 1.779 -1.812 1 94.69 79 ASN B O 1
ATOM 2312 N N . TYR B 1 80 ? -7.629 3.148 -3.082 1 96.38 80 TYR B N 1
ATOM 2313 C CA . TYR B 1 80 ? -6.523 2.215 -3.252 1 96.38 80 TYR B CA 1
ATOM 2314 C C . TYR B 1 80 ? -5.883 1.876 -1.91 1 96.38 80 TYR B C 1
ATOM 2316 O O . TYR B 1 80 ? -5.719 0.701 -1.572 1 96.38 80 TYR B O 1
ATOM 2324 N N . LEU B 1 81 ? -5.559 2.865 -1.131 1 97.19 81 LEU B N 1
ATOM 2325 C CA . LEU B 1 81 ? -4.926 2.666 0.168 1 97.19 81 LEU B CA 1
ATOM 2326 C C . LEU B 1 81 ? -5.875 1.966 1.134 1 97.19 81 LEU B C 1
ATOM 2328 O O . LEU B 1 81 ? -5.473 1.048 1.852 1 97.19 81 LEU B O 1
ATOM 2332 N N . PHE B 1 82 ? -7.141 2.34 1.125 1 95.44 82 PHE B N 1
ATOM 2333 C CA . PHE B 1 82 ? -8.109 1.788 2.068 1 95.44 82 PHE B CA 1
ATOM 2334 C C . PHE B 1 82 ? -8.469 0.354 1.701 1 95.44 82 PHE B C 1
ATOM 2336 O O . PHE B 1 82 ? -8.82 -0.447 2.57 1 95.44 82 PHE B O 1
ATOM 2343 N N . ALA B 1 83 ? -8.336 0.029 0.441 1 94.38 83 ALA B N 1
ATOM 2344 C CA . ALA B 1 83 ? -8.539 -1.357 0.027 1 94.38 83 ALA B CA 1
ATOM 2345 C C . ALA B 1 83 ? -7.449 -2.264 0.597 1 94.38 83 ALA B C 1
ATOM 2347 O O . ALA B 1 83 ? -7.664 -3.465 0.772 1 94.38 83 ALA B O 1
ATOM 2348 N N . MET B 1 84 ? -6.301 -1.688 0.873 1 95.69 84 MET B N 1
ATOM 2349 C CA . MET B 1 84 ? -5.18 -2.479 1.371 1 95.69 84 MET B CA 1
ATOM 2350 C C . MET B 1 84 ? -5.168 -2.504 2.896 1 95.69 84 MET B C 1
ATOM 2352 O O . MET B 1 84 ? -4.875 -3.537 3.502 1 95.69 84 MET B O 1
ATOM 2356 N N . PHE B 1 85 ? -5.562 -1.374 3.504 1 96.06 85 PHE B N 1
ATOM 2357 C CA . PHE B 1 85 ? -5.293 -1.246 4.93 1 96.06 85 PHE B CA 1
ATOM 2358 C C . PHE B 1 85 ? -6.59 -1.148 5.723 1 96.06 85 PHE B C 1
ATOM 2360 O O . PHE B 1 85 ? -6.574 -1.108 6.953 1 96.06 85 PHE B O 1
ATOM 2367 N N . GLY B 1 86 ? -7.699 -1.105 4.988 1 92.25 86 GLY B N 1
ATOM 2368 C CA . GLY B 1 86 ? -8.984 -0.865 5.629 1 92.25 86 GLY B CA 1
ATOM 2369 C C . GLY B 1 86 ? -9.352 0.604 5.688 1 92.25 86 GLY B C 1
ATOM 2370 O O . GLY B 1 86 ? -8.516 1.473 5.445 1 92.25 86 GLY B O 1
ATOM 2371 N N . THR B 1 87 ? -10.602 0.84 5.996 1 93.31 87 THR B N 1
ATOM 2372 C CA . THR B 1 87 ? -11.094 2.207 6.137 1 93.31 87 THR B CA 1
ATOM 2373 C C . THR B 1 87 ? -10.773 2.756 7.523 1 93.31 87 THR B C 1
ATOM 2375 O O . THR B 1 87 ? -11.031 2.098 8.531 1 93.31 87 THR B O 1
ATOM 2378 N N . PRO B 1 88 ? -10.18 3.926 7.539 1 95 88 PRO B N 1
ATOM 2379 C CA . PRO B 1 88 ? -9.883 4.504 8.852 1 95 88 PRO B CA 1
ATOM 2380 C C . PRO B 1 88 ? -11.148 4.895 9.625 1 95 88 PRO B C 1
ATOM 2382 O O . PRO B 1 88 ? -12.211 5.066 9.023 1 95 88 PRO B O 1
ATOM 2385 N N . GLY B 1 89 ? -10.938 4.992 10.938 1 93.88 89 GLY B N 1
ATOM 2386 C CA . GLY B 1 89 ? -12.039 5.469 11.75 1 93.88 89 GLY B CA 1
ATOM 2387 C C . GLY B 1 89 ? -12.344 6.941 11.547 1 93.88 89 GLY B C 1
ATOM 2388 O O . GLY B 1 89 ? -13.484 7.312 11.266 1 93.88 89 GLY B O 1
ATOM 2389 N N . ILE B 1 90 ? -11.281 7.715 11.672 1 94.38 90 ILE B N 1
ATOM 2390 C CA . ILE B 1 90 ? -11.414 9.164 11.547 1 94.38 90 ILE B CA 1
ATOM 2391 C C . ILE B 1 90 ? -10.391 9.695 10.547 1 94.38 90 ILE B C 1
ATOM 2393 O O . ILE B 1 90 ? -9.219 9.297 10.578 1 94.38 90 ILE B O 1
ATOM 2397 N N . LEU B 1 91 ? -10.844 10.469 9.664 1 95.25 91 LEU B N 1
ATOM 2398 C CA . LEU B 1 91 ? -9.992 11.203 8.734 1 95.25 91 LEU B CA 1
ATOM 2399 C C . LEU B 1 91 ? -9.969 12.688 9.078 1 95.25 91 LEU B C 1
ATOM 2401 O O . LEU B 1 91 ? -11.016 13.336 9.102 1 95.25 91 LEU B O 1
ATOM 2405 N N . LYS B 1 92 ? -8.797 13.188 9.375 1 92.88 92 LYS B N 1
ATOM 2406 C CA . LYS B 1 92 ? -8.641 14.602 9.719 1 92.88 92 LYS B CA 1
ATOM 2407 C C . LYS B 1 92 ? -8.023 15.383 8.562 1 92.88 92 LYS B C 1
ATOM 2409 O O . LYS B 1 92 ? -7.055 14.938 7.949 1 92.88 92 LYS B O 1
ATOM 2414 N N . SER B 1 93 ? -8.562 16.422 8.125 1 92.12 93 SER B N 1
ATOM 2415 C CA . SER B 1 93 ? -8.047 17.312 7.094 1 92.12 93 SER B CA 1
ATOM 2416 C C . SER B 1 93 ? -8.305 18.766 7.434 1 92.12 93 SER B C 1
ATOM 2418 O O . SER B 1 93 ? -9.031 19.078 8.383 1 92.12 93 SER B O 1
ATOM 2420 N N . ASP B 1 94 ? -7.621 19.625 6.742 1 86 94 ASP B N 1
ATOM 2421 C CA . ASP B 1 94 ? -8.055 21.016 6.836 1 86 94 ASP B CA 1
ATOM 2422 C C . ASP B 1 94 ? -9.398 21.219 6.145 1 86 94 ASP B C 1
ATOM 2424 O O . ASP B 1 94 ? -10 20.266 5.645 1 86 94 ASP B O 1
ATOM 2428 N N . ASN B 1 95 ? -9.945 22.344 6.137 1 82.81 95 ASN B N 1
ATOM 2429 C CA . ASN B 1 95 ? -11.289 22.578 5.613 1 82.81 95 ASN B CA 1
ATOM 2430 C C . ASN B 1 95 ? -11.242 23.078 4.176 1 82.81 95 ASN B C 1
ATOM 2432 O O . ASN B 1 95 ? -12.227 23.641 3.684 1 82.81 95 ASN B O 1
ATOM 2436 N N . GLY B 1 96 ? -10.25 22.922 3.449 1 86.56 96 GLY B N 1
ATOM 2437 C CA . GLY B 1 96 ? -10.148 23.359 2.066 1 86.56 96 GLY B CA 1
ATOM 2438 C C . GLY B 1 96 ? -10.445 22.25 1.067 1 86.56 96 GLY B C 1
ATOM 2439 O O . GLY B 1 96 ? -10.625 21.094 1.447 1 86.56 96 GLY B O 1
ATOM 2440 N N . PRO B 1 97 ? -10.648 22.719 -0.169 1 88.69 97 PRO B N 1
ATOM 2441 C CA . PRO B 1 97 ? -10.789 21.688 -1.197 1 88.69 97 PRO B CA 1
ATOM 2442 C C . PRO B 1 97 ? -9.625 20.703 -1.199 1 88.69 97 PRO B C 1
ATOM 2444 O O . PRO B 1 97 ? -8.492 21.078 -0.894 1 88.69 97 PRO B O 1
ATOM 2447 N N . PRO B 1 98 ? -9.93 19.484 -1.565 1 94.62 98 PRO B N 1
ATOM 2448 C CA . PRO B 1 98 ? -11.219 18.922 -1.98 1 94.62 98 PRO B CA 1
ATOM 2449 C C . PRO B 1 98 ? -12.047 18.406 -0.802 1 94.62 98 PRO B C 1
ATOM 2451 O O . PRO B 1 98 ? -13.062 17.75 -1.001 1 94.62 98 PRO B O 1
ATOM 2454 N N . PHE B 1 99 ? -11.734 18.703 0.391 1 93.69 99 PHE B N 1
ATOM 2455 C CA . PHE B 1 99 ? -12.305 18.031 1.558 1 93.69 99 PHE B CA 1
ATOM 2456 C C . PHE B 1 99 ? -13.648 18.656 1.927 1 93.69 99 PHE B C 1
ATOM 2458 O O . PHE B 1 99 ? -14.406 18.078 2.719 1 93.69 99 PHE B O 1
ATOM 2465 N N . ASN B 1 100 ? -13.93 19.75 1.333 1 92 100 ASN B N 1
ATOM 2466 C CA . ASN B 1 100 ? -15.188 20.438 1.628 1 92 100 ASN B CA 1
ATOM 2467 C C . ASN B 1 100 ? -16.141 20.391 0.436 1 92 100 ASN B C 1
ATOM 2469 O O . ASN B 1 100 ? -17.125 21.125 0.399 1 92 100 ASN B O 1
ATOM 2473 N N . VAL B 1 101 ? -15.93 19.609 -0.565 1 94.31 101 VAL B N 1
ATOM 2474 C CA . VAL B 1 101 ? -16.797 19.5 -1.733 1 94.31 101 VAL B CA 1
ATOM 2475 C C . VAL B 1 101 ? -17.719 18.297 -1.591 1 94.31 101 VAL B C 1
ATOM 2477 O O . VAL B 1 101 ? -17.406 17.359 -0.864 1 94.31 101 VAL B O 1
ATOM 2480 N N . GLU B 1 102 ? -18.766 18.297 -2.258 1 95.62 102 GLU B N 1
ATOM 2481 C CA . GLU B 1 102 ? -19.812 17.281 -2.172 1 95.62 102 GLU B CA 1
ATOM 2482 C C . GLU B 1 102 ? -19.266 15.906 -2.549 1 95.62 102 GLU B C 1
ATOM 2484 O O . GLU B 1 102 ? -19.625 14.906 -1.929 1 95.62 102 GLU B O 1
ATOM 2489 N N . GLU B 1 103 ? -18.516 15.891 -3.555 1 95.62 103 GLU B N 1
ATOM 2490 C CA . GLU B 1 103 ? -17.953 14.633 -4.027 1 95.62 103 GLU B CA 1
ATOM 2491 C C . GLU B 1 103 ? -17.188 13.922 -2.916 1 95.62 103 GLU B C 1
ATOM 2493 O O . GLU B 1 103 ? -17.312 12.703 -2.74 1 95.62 103 GLU B O 1
ATOM 2498 N N . PHE B 1 104 ? -16.438 14.633 -2.168 1 96 104 PHE B N 1
ATOM 2499 C CA . PHE B 1 104 ? -15.656 14.047 -1.086 1 96 104 PHE B CA 1
ATOM 2500 C C . PHE B 1 104 ? -16.547 13.664 0.085 1 96 104 PHE B C 1
ATOM 2502 O O . PHE B 1 104 ? -16.344 12.633 0.722 1 96 104 PHE B O 1
ATOM 2509 N N . GLU B 1 105 ? -17.5 14.453 0.337 1 94.38 105 GLU B N 1
ATOM 2510 C CA . GLU B 1 105 ? -18.453 14.148 1.394 1 94.38 105 GLU B CA 1
ATOM 2511 C C . GLU B 1 105 ? -19.203 12.844 1.103 1 94.38 105 GLU B C 1
ATOM 2513 O O . GLU B 1 105 ? -19.422 12.039 2.006 1 94.38 105 GLU B O 1
ATOM 2518 N N . LYS B 1 106 ? -19.609 12.688 -0.066 1 95.19 106 LYS B N 1
ATOM 2519 C CA . LYS B 1 106 ? -20.266 11.445 -0.477 1 95.19 106 LYS B CA 1
ATOM 2520 C C . LYS B 1 106 ? -19.328 10.25 -0.303 1 95.19 106 LYS B C 1
ATOM 2522 O O . LYS B 1 106 ? -19.75 9.188 0.156 1 95.19 106 LYS B O 1
ATOM 2527 N N . PHE B 1 107 ? -18.094 10.469 -0.751 1 94.56 107 PHE B N 1
ATOM 2528 C CA . PHE B 1 107 ? -17.062 9.445 -0.602 1 94.56 107 PHE B CA 1
ATOM 2529 C C . PHE B 1 107 ? -16.953 9 0.852 1 94.56 107 PHE B C 1
ATOM 2531 O O . PHE B 1 107 ? -16.969 7.805 1.147 1 94.56 107 PHE B O 1
ATOM 2538 N N . VAL B 1 108 ? -16.844 9.93 1.768 1 93.38 108 VAL B N 1
ATOM 2539 C CA . VAL B 1 108 ? -16.719 9.68 3.199 1 93.38 108 VAL B CA 1
ATOM 2540 C C . VAL B 1 108 ? -17.969 8.969 3.715 1 93.38 108 VAL B C 1
ATOM 2542 O O . VAL B 1 108 ? -17.859 8 4.477 1 93.38 108 VAL B O 1
ATOM 2545 N N . SER B 1 109 ? -19.094 9.375 3.277 1 93.19 109 SER B N 1
ATOM 2546 C CA . SER B 1 109 ? -20.359 8.812 3.719 1 93.19 109 SER B CA 1
ATOM 2547 C C . SER B 1 109 ? -20.516 7.363 3.264 1 93.19 109 SER B C 1
ATOM 2549 O O . SER B 1 109 ? -20.922 6.5 4.047 1 93.19 109 SER B O 1
ATOM 2551 N N . ILE B 1 110 ? -20.156 7.074 2.105 1 90.5 110 ILE B N 1
ATOM 2552 C CA . ILE B 1 110 ? -20.281 5.738 1.526 1 90.5 110 ILE B CA 1
ATOM 2553 C C . ILE B 1 110 ? -19.375 4.762 2.281 1 90.5 110 ILE B C 1
ATOM 2555 O O . ILE B 1 110 ? -19.766 3.617 2.525 1 90.5 110 ILE B O 1
ATOM 2559 N N . LEU B 1 111 ? -18.219 5.234 2.662 1 90.81 111 LEU B N 1
ATOM 2560 C CA . LEU B 1 111 ? -17.25 4.359 3.322 1 90.81 111 LEU B CA 1
ATOM 2561 C C . LEU B 1 111 ? -17.562 4.242 4.812 1 90.81 111 LEU B C 1
ATOM 2563 O O . LEU B 1 111 ? -17.047 3.346 5.484 1 90.81 111 LEU B O 1
ATOM 2567 N N . GLY B 1 112 ? -18.297 5.184 5.32 1 88.31 112 GLY B N 1
ATOM 2568 C CA . GLY B 1 112 ? -18.641 5.164 6.734 1 88.31 112 GLY B CA 1
ATOM 2569 C C . GLY B 1 112 ? -17.547 5.742 7.621 1 88.31 112 GLY B C 1
ATOM 2570 O O . GLY B 1 112 ? -17.484 5.43 8.812 1 88.31 112 GLY B O 1
ATOM 2571 N N . LEU B 1 113 ? -16.609 6.352 7.027 1 90.38 113 LEU B N 1
ATOM 2572 C CA . LEU B 1 113 ? -15.594 6.977 7.855 1 90.38 113 LEU B CA 1
ATOM 2573 C C . LEU B 1 113 ? -16.062 8.336 8.367 1 90.38 113 LEU B C 1
ATOM 2575 O O . LEU B 1 113 ? -16.906 8.977 7.746 1 90.38 113 LEU B O 1
ATOM 2579 N N . ARG B 1 114 ? -15.578 8.75 9.555 1 93.44 114 ARG B N 1
ATOM 2580 C CA . ARG B 1 114 ? -15.844 10.07 10.117 1 93.44 114 ARG B CA 1
ATOM 2581 C C . ARG B 1 114 ? -14.805 11.086 9.656 1 93.44 114 ARG B C 1
ATOM 2583 O O . ARG B 1 114 ? -13.602 10.859 9.797 1 93.44 114 ARG B O 1
ATOM 2590 N N . HIS B 1 115 ? -15.281 12.102 9.094 1 94.5 115 HIS B N 1
ATOM 2591 C CA . HIS B 1 115 ? -14.398 13.164 8.609 1 94.5 115 HIS B CA 1
ATOM 2592 C C . HIS B 1 115 ? -14.383 14.344 9.578 1 94.5 115 HIS B C 1
ATOM 2594 O O . HIS B 1 115 ? -15.43 14.961 9.828 1 94.5 115 HIS B O 1
ATOM 2600 N N . ARG B 1 116 ? -13.234 14.641 10.125 1 91.19 116 ARG B N 1
ATOM 2601 C CA . ARG B 1 116 ? -13.055 15.766 11.031 1 91.19 116 ARG B CA 1
ATOM 2602 C C . ARG B 1 116 ? -12.211 16.859 10.383 1 91.19 116 ARG B C 1
ATOM 2604 O O . ARG B 1 116 ? -11.047 16.641 10.055 1 91.19 116 ARG B O 1
ATOM 2611 N N . LYS B 1 117 ? -12.805 17.953 10.234 1 86.81 117 LYS B N 1
ATOM 2612 C CA . LYS B 1 117 ? -12.078 19.094 9.688 1 86.81 117 LYS B CA 1
ATOM 2613 C C . LYS B 1 117 ? -11.391 19.891 10.789 1 86.81 117 LYS B C 1
ATOM 2615 O O . LYS B 1 117 ? -12.016 20.234 11.797 1 86.81 117 LYS B O 1
ATOM 2620 N N . VAL B 1 118 ? -10.125 19.953 10.672 1 78.12 118 VAL B N 1
ATOM 2621 C CA . VAL B 1 118 ? -9.344 20.609 11.719 1 78.12 118 VAL B CA 1
ATOM 2622 C C . VAL B 1 118 ? -8.938 22.016 11.25 1 78.12 118 VAL B C 1
ATOM 2624 O O . VAL B 1 118 ? -8.609 22.203 10.078 1 78.12 118 VAL B O 1
ATOM 2627 N N . THR B 1 119 ? -9.109 23 12.109 1 67.31 119 THR B N 1
ATOM 2628 C CA . THR B 1 119 ? -8.703 24.359 11.805 1 67.31 119 THR B CA 1
ATOM 2629 C C . THR B 1 119 ? -7.188 24.516 11.953 1 67.31 119 THR B C 1
ATOM 2631 O O . THR B 1 119 ? -6.578 23.906 12.836 1 67.31 119 THR B O 1
ATOM 2634 N N . PRO B 1 120 ? -6.574 25.109 10.906 1 60.09 120 PRO B N 1
ATOM 2635 C CA . PRO B 1 120 ? -5.129 25.344 10.898 1 60.09 120 PRO B CA 1
ATOM 2636 C C . PRO B 1 120 ? -4.598 25.812 12.25 1 60.09 120 PRO B C 1
ATOM 2638 O O . PRO B 1 120 ? -3.4 25.688 12.523 1 60.09 120 PRO B O 1
ATOM 2641 N N . LEU B 1 121 ? -5.336 26.281 13.172 1 53.44 121 LEU B N 1
ATOM 2642 C CA . LEU B 1 121 ? -4.828 26.953 14.367 1 53.44 121 LEU B CA 1
ATOM 2643 C C . LEU B 1 121 ? -4.352 25.938 15.398 1 53.44 121 LEU B C 1
ATOM 2645 O O . LEU B 1 121 ? -4.055 26.297 16.531 1 53.44 121 LEU B O 1
ATOM 2649 N N . TRP B 1 122 ? -4.277 24.672 14.961 1 55.22 122 TRP B N 1
ATOM 2650 C CA . TRP B 1 122 ? -3.748 23.781 15.984 1 55.22 122 TRP B CA 1
ATOM 2651 C C . TRP B 1 122 ? -2.289 23.422 15.703 1 55.22 122 TRP B C 1
ATOM 2653 O O . TRP B 1 122 ? -1.997 22.5 14.953 1 55.22 122 TRP B O 1
ATOM 2663 N N . PRO B 1 123 ? -1.379 24.234 16.25 1 56.19 123 PRO B N 1
ATOM 2664 C CA . PRO B 1 123 ? 0.051 24.234 15.93 1 56.19 123 PRO B CA 1
ATOM 2665 C C . PRO B 1 123 ? 0.709 22.875 16.203 1 56.19 123 PRO B C 1
ATOM 2667 O O . PRO B 1 123 ? 1.562 22.438 15.422 1 56.19 123 PRO B O 1
ATOM 2670 N N . ARG B 1 124 ? 0.36 22.234 17.297 1 54.59 124 ARG B N 1
ATOM 2671 C CA . ARG B 1 124 ? 1.153 21.062 17.672 1 54.59 124 ARG B CA 1
ATOM 2672 C C . ARG B 1 124 ? 0.896 19.906 16.719 1 54.59 124 ARG B C 1
ATOM 2674 O O . ARG B 1 124 ? 1.829 19.203 16.328 1 54.59 124 ARG B O 1
ATOM 2681 N N . ALA B 1 125 ? -0.432 19.562 16.438 1 56.88 125 ALA B N 1
ATOM 2682 C CA . ALA B 1 125 ? -0.751 18.469 15.523 1 56.88 125 ALA B CA 1
ATOM 2683 C C . ALA B 1 125 ? -0.118 18.688 14.148 1 56.88 125 ALA B C 1
ATOM 2685 O O . ALA B 1 125 ? 0.38 17.75 13.531 1 56.88 125 ALA B O 1
ATOM 2686 N N . ASN B 1 126 ? 0.152 19.875 13.953 1 66.06 126 ASN B N 1
ATOM 2687 C CA . ASN B 1 126 ? 0.68 20.266 12.648 1 66.06 126 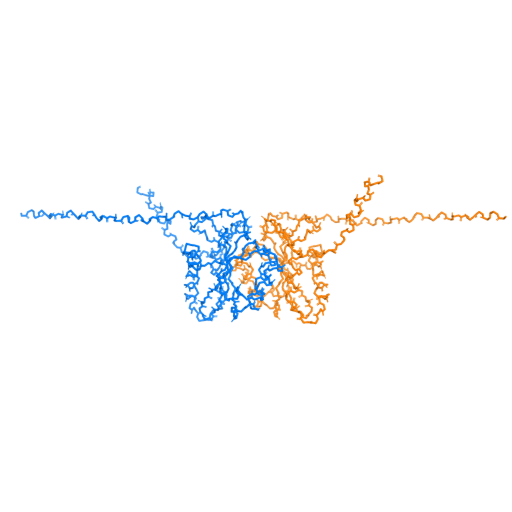ASN B CA 1
ATOM 2688 C C . ASN B 1 126 ? 2.205 20.219 12.625 1 66.06 126 ASN B C 1
ATOM 2690 O O . ASN B 1 126 ? 2.809 20.062 11.562 1 66.06 126 ASN B O 1
ATOM 2694 N N . GLY B 1 127 ? 2.684 20.156 13.859 1 73.25 127 GLY B N 1
ATOM 2695 C CA . GLY B 1 127 ? 4.133 20.234 13.914 1 73.25 127 GLY B CA 1
ATOM 2696 C C . GLY B 1 127 ? 4.812 18.984 13.367 1 73.25 127 GLY B C 1
ATOM 2697 O O . GLY B 1 127 ? 5.801 19.078 12.641 1 73.25 127 GLY B O 1
ATOM 2698 N N . GLU B 1 128 ? 4.312 17.828 13.734 1 77 128 GLU B N 1
ATOM 2699 C CA . GLU B 1 128 ? 4.91 16.578 13.266 1 77 128 GLU B CA 1
ATOM 2700 C C . GLU B 1 128 ? 4.758 16.422 11.758 1 77 128 GLU B C 1
ATOM 2702 O O . GLU B 1 128 ? 5.672 15.961 11.078 1 77 128 GLU B O 1
ATOM 2707 N N . GLU B 1 129 ? 3.604 16.734 11.258 1 84.31 129 GLU B N 1
ATOM 2708 C CA . GLU B 1 129 ? 3.379 16.703 9.82 1 84.31 129 GLU B CA 1
ATOM 2709 C C . GLU B 1 129 ? 4.297 17.672 9.086 1 84.31 129 GLU B C 1
ATOM 2711 O O . GLU B 1 129 ? 4.84 17.344 8.023 1 84.31 129 GLU B O 1
ATOM 2716 N N . GLU B 1 130 ? 4.434 18.906 9.688 1 83.81 130 GLU B N 1
ATOM 2717 C CA . GLU B 1 130 ? 5.324 19.906 9.109 1 83.81 130 GLU B CA 1
ATOM 2718 C C . GLU B 1 130 ? 6.766 19.391 9.062 1 83.81 130 GLU B C 1
ATOM 2720 O O . GLU B 1 130 ? 7.465 19.594 8.07 1 83.81 130 GLU B O 1
ATOM 2725 N N . ARG B 1 131 ? 7.199 18.734 10.102 1 85.5 131 ARG B N 1
ATOM 2726 C CA . ARG B 1 131 ? 8.547 18.172 10.133 1 85.5 131 ARG B CA 1
ATOM 2727 C C . ARG B 1 131 ? 8.719 17.094 9.078 1 85.5 131 ARG B C 1
ATOM 2729 O O . ARG B 1 131 ? 9.742 17.031 8.398 1 85.5 131 ARG B O 1
ATOM 2736 N N . PHE B 1 132 ? 7.746 16.219 8.984 1 92.62 132 PHE B N 1
ATOM 2737 C CA . PHE B 1 132 ? 7.801 15.172 7.969 1 92.62 132 PHE B CA 1
ATOM 2738 C C . PHE B 1 132 ? 7.941 15.781 6.578 1 92.62 132 PHE B C 1
ATOM 2740 O O . PHE B 1 132 ? 8.797 15.352 5.793 1 92.62 132 PHE B O 1
ATOM 2747 N N . VAL B 1 133 ? 7.129 16.797 6.273 1 92.62 133 VAL B N 1
ATOM 2748 C CA . VAL B 1 133 ? 7.121 17.406 4.949 1 92.62 133 VAL B CA 1
ATOM 2749 C C . VAL B 1 133 ? 8.469 18.062 4.676 1 92.62 133 VAL B C 1
ATOM 2751 O O . VAL B 1 133 ? 9 17.969 3.562 1 92.62 133 VAL B O 1
ATOM 2754 N N . LYS B 1 134 ? 8.984 18.688 5.648 1 91.88 134 LYS B N 1
ATOM 2755 C CA . LYS B 1 134 ? 10.305 19.297 5.504 1 91.88 134 LYS B CA 1
ATOM 2756 C C . LYS B 1 134 ? 11.367 18.266 5.18 1 91.88 134 LYS B C 1
ATOM 2758 O O . LYS B 1 134 ? 12.195 18.469 4.293 1 91.88 134 LYS B O 1
ATOM 2763 N N . THR B 1 135 ? 11.359 17.188 5.945 1 92.62 135 THR B N 1
ATOM 2764 C CA . THR B 1 135 ? 12.312 16.109 5.723 1 92.62 135 THR B CA 1
ATOM 2765 C C . THR B 1 135 ? 12.133 15.508 4.332 1 92.62 135 THR B C 1
ATOM 2767 O O . THR B 1 135 ? 13.117 15.219 3.643 1 92.62 135 THR B O 1
ATOM 2770 N N . LEU B 1 136 ? 10.906 15.32 3.93 1 94.06 136 LEU B N 1
ATOM 2771 C CA . LEU B 1 136 ? 10.586 14.797 2.605 1 94.06 136 LEU B CA 1
ATOM 2772 C C . LEU B 1 136 ? 11.148 15.703 1.516 1 94.06 136 LEU B C 1
ATOM 2774 O O . LEU B 1 136 ? 11.82 15.234 0.595 1 94.06 136 LEU B O 1
ATOM 2778 N N . LYS B 1 137 ? 10.875 16.922 1.624 1 92.75 137 LYS B N 1
ATOM 2779 C CA . LYS B 1 137 ? 11.328 17.891 0.623 1 92.75 137 LYS B CA 1
ATOM 2780 C C . LYS B 1 137 ? 12.852 17.938 0.54 1 92.75 137 LYS B C 1
ATOM 2782 O O . LYS B 1 137 ? 13.414 18.016 -0.553 1 92.75 137 LYS B O 1
ATOM 2787 N N . LYS B 1 138 ? 13.477 17.922 1.64 1 91.19 138 LYS B N 1
ATOM 2788 C CA . LYS B 1 138 ? 14.938 17.922 1.674 1 91.19 138 LYS B CA 1
ATOM 2789 C C . LYS B 1 138 ? 15.5 16.688 0.968 1 91.19 138 LYS B C 1
ATOM 2791 O O . LYS B 1 138 ? 16.438 16.797 0.185 1 91.19 138 LYS B O 1
ATOM 2796 N N . SER B 1 139 ? 14.922 15.562 1.293 1 89.75 139 SER B N 1
ATOM 2797 C CA . SER B 1 139 ? 15.359 14.312 0.683 1 89.75 139 SER B CA 1
ATOM 2798 C C . SER B 1 139 ? 15.18 14.344 -0.831 1 89.75 139 SER B C 1
ATOM 2800 O O . SER B 1 139 ? 16.047 13.883 -1.574 1 89.75 139 SER B O 1
ATOM 2802 N N . MET B 1 140 ? 14.07 14.867 -1.267 1 87.5 140 MET B N 1
ATOM 2803 C CA . MET B 1 140 ? 13.766 14.898 -2.695 1 87.5 140 MET B CA 1
ATOM 2804 C C . MET B 1 140 ? 14.68 15.891 -3.42 1 87.5 140 MET B C 1
ATOM 2806 O O . MET B 1 140 ? 15.008 15.688 -4.59 1 87.5 140 MET B O 1
ATOM 2810 N N . LYS B 1 141 ? 15.086 16.922 -2.768 1 84.06 141 LYS B N 1
ATOM 2811 C CA . LYS B 1 141 ? 15.977 17.922 -3.348 1 84.06 141 LYS B CA 1
ATOM 2812 C C . LYS B 1 141 ? 17.406 17.391 -3.469 1 84.06 141 LYS B C 1
ATOM 2814 O O . LYS B 1 141 ? 18.109 17.703 -4.438 1 84.06 141 LYS B O 1
ATOM 2819 N N . ALA B 1 142 ? 17.844 16.75 -2.561 1 77.81 142 ALA B N 1
ATOM 2820 C CA . ALA B 1 142 ? 19.203 16.219 -2.525 1 77.81 142 ALA B CA 1
ATOM 2821 C C . ALA B 1 142 ? 19.422 15.211 -3.648 1 77.81 142 ALA B C 1
ATOM 2823 O O . ALA B 1 142 ? 20.547 15.023 -4.117 1 77.81 142 ALA B O 1
ATOM 2824 N N . SER B 1 143 ? 18.453 14.477 -3.93 1 66.62 143 SER B N 1
ATOM 2825 C CA . SER B 1 143 ? 18.578 13.477 -4.984 1 66.62 143 SER B CA 1
ATOM 2826 C C . SER B 1 143 ? 18.781 14.125 -6.348 1 66.62 143 SER B C 1
ATOM 2828 O O . SER B 1 143 ? 18.734 13.445 -7.375 1 66.62 143 SER B O 1
ATOM 2830 N N . LYS B 1 144 ? 19.516 15.305 -6.504 1 58.84 144 LYS B N 1
ATOM 2831 C CA . LYS B 1 144 ? 19.797 16.078 -7.711 1 58.84 144 LYS B CA 1
ATOM 2832 C C . LYS B 1 144 ? 20.219 15.164 -8.859 1 58.84 144 LYS B C 1
ATOM 2834 O O . LYS B 1 144 ? 20.547 15.641 -9.953 1 58.84 144 LYS B O 1
ATOM 2839 N N . THR B 1 145 ? 20.453 13.961 -8.602 1 52.41 145 THR B N 1
ATOM 2840 C CA . THR B 1 145 ? 21.141 13.352 -9.727 1 52.41 145 THR B CA 1
ATOM 2841 C C . THR B 1 145 ? 20.25 13.344 -10.969 1 52.41 145 THR B C 1
ATOM 2843 O O . THR B 1 145 ? 19.094 12.945 -10.906 1 52.41 145 THR B O 1
ATOM 2846 N N . GLU B 1 146 ? 20.656 14 -11.977 1 48.25 146 GLU B N 1
ATOM 2847 C CA . GLU B 1 146 ? 20.25 13.992 -13.383 1 48.25 146 GLU B CA 1
ATOM 2848 C C . GLU B 1 146 ? 19.875 12.586 -13.844 1 48.25 146 GLU B C 1
ATOM 2850 O O . GLU B 1 146 ? 20.672 11.664 -13.75 1 48.25 146 GLU B O 1
ATOM 2855 N N . GLY B 1 147 ? 18.625 12.195 -13.844 1 54.88 147 GLY B N 1
ATOM 2856 C CA . GLY B 1 147 ? 18.188 10.992 -14.531 1 54.88 147 GLY B CA 1
ATOM 2857 C C . GLY B 1 147 ? 17.438 10.031 -13.633 1 54.88 147 GLY B C 1
ATOM 2858 O O . GLY B 1 147 ? 16.906 9.023 -14.094 1 54.88 147 GLY B O 1
ATOM 2859 N N . MET B 1 148 ? 17.703 10.328 -12.32 1 60.16 148 MET B N 1
ATOM 2860 C CA . MET B 1 148 ? 17.031 9.297 -11.531 1 60.16 148 MET B CA 1
ATOM 2861 C C . MET B 1 148 ? 15.531 9.555 -11.461 1 60.16 148 MET B C 1
ATOM 2863 O O . MET B 1 148 ? 15.094 10.711 -11.5 1 60.16 148 MET B O 1
ATOM 2867 N N . ASN B 1 149 ? 14.805 8.523 -11.523 1 82.31 149 ASN B N 1
ATOM 2868 C CA . ASN B 1 149 ? 13.359 8.43 -11.367 1 82.31 149 ASN B CA 1
ATOM 2869 C C . ASN B 1 149 ? 12.914 8.859 -9.977 1 82.31 149 ASN B C 1
ATOM 2871 O O . ASN B 1 149 ? 13.219 8.188 -8.992 1 82.31 149 ASN B O 1
ATOM 2875 N N . TRP B 1 150 ? 12.57 10.234 -9.82 1 87.12 150 TRP B N 1
ATOM 2876 C CA . TRP B 1 150 ? 12.195 10.82 -8.539 1 87.12 150 TRP B CA 1
ATOM 2877 C C . TRP B 1 150 ? 11.227 9.906 -7.785 1 87.12 150 TRP B C 1
ATOM 2879 O O . TRP B 1 150 ? 11.188 9.914 -6.555 1 87.12 150 TRP B O 1
ATOM 2889 N N . ARG B 1 151 ? 10.539 9.133 -8.469 1 88.56 151 ARG B N 1
ATOM 2890 C CA . ARG B 1 151 ? 9.602 8.219 -7.82 1 88.56 151 ARG B CA 1
ATOM 2891 C C . ARG B 1 151 ? 10.352 7.133 -7.047 1 88.56 151 ARG B C 1
ATOM 2893 O O . ARG B 1 151 ? 9.93 6.738 -5.957 1 88.56 151 ARG B O 1
ATOM 2900 N N . LYS B 1 152 ? 11.391 6.668 -7.684 1 89.12 152 LYS B N 1
ATOM 2901 C CA . LYS B 1 152 ? 12.234 5.691 -6.992 1 89.12 152 LYS B CA 1
ATOM 2902 C C . LYS B 1 152 ? 12.867 6.297 -5.742 1 89.12 152 LYS B C 1
ATOM 2904 O O . LYS B 1 152 ? 12.906 5.656 -4.691 1 89.12 152 LYS B O 1
ATOM 2909 N N . GLU B 1 153 ? 13.32 7.48 -5.824 1 89.5 153 GLU B N 1
ATOM 2910 C CA . GLU B 1 153 ? 13.906 8.18 -4.688 1 89.5 153 GLU B CA 1
ATOM 2911 C C . GLU B 1 153 ? 12.883 8.367 -3.568 1 89.5 153 GLU B C 1
ATOM 2913 O O . GLU B 1 153 ? 13.211 8.227 -2.389 1 89.5 153 GLU B O 1
ATOM 2918 N N . LEU B 1 154 ? 11.734 8.719 -3.963 1 93.69 154 LEU B N 1
ATOM 2919 C CA . LEU B 1 154 ? 10.656 8.883 -2.99 1 93.69 154 LEU B CA 1
ATOM 2920 C C . LEU B 1 154 ? 10.43 7.586 -2.213 1 93.69 154 LEU B C 1
ATOM 2922 O O . LEU B 1 154 ? 10.328 7.605 -0.984 1 93.69 154 LEU B O 1
ATOM 2926 N N . GLN B 1 155 ? 10.391 6.5 -2.961 1 93.19 155 GLN B N 1
ATOM 2927 C CA . GLN B 1 155 ? 10.156 5.215 -2.309 1 93.19 155 GLN B CA 1
ATOM 2928 C C . GLN B 1 155 ? 11.305 4.855 -1.368 1 93.19 155 GLN B C 1
ATOM 2930 O O . GLN B 1 155 ? 11.078 4.301 -0.292 1 93.19 155 GLN B O 1
ATOM 2935 N N . MET B 1 156 ? 12.461 5.164 -1.791 1 90.56 156 MET B N 1
ATOM 2936 C CA . MET B 1 156 ? 13.617 4.906 -0.934 1 90.56 156 MET B CA 1
ATOM 2937 C C . MET B 1 156 ? 13.547 5.734 0.343 1 90.56 156 MET B C 1
ATOM 2939 O O . MET B 1 156 ? 13.812 5.23 1.434 1 90.56 156 MET B O 1
ATOM 2943 N N . PHE B 1 157 ? 13.258 7 0.169 1 93.56 157 PHE B N 1
ATOM 2944 C CA . PHE B 1 157 ? 13.086 7.867 1.329 1 93.56 157 PHE B CA 1
ATOM 2945 C C . PHE B 1 157 ? 12.039 7.305 2.275 1 93.56 157 PHE B C 1
ATOM 2947 O O . PHE B 1 157 ? 12.266 7.215 3.484 1 93.56 157 PHE B O 1
ATOM 2954 N N . LEU B 1 158 ? 10.906 6.914 1.729 1 96.25 158 LEU B N 1
ATOM 2955 C CA . LEU B 1 158 ? 9.789 6.457 2.547 1 96.25 158 LEU B CA 1
ATOM 2956 C C . LEU B 1 158 ? 10.141 5.16 3.268 1 96.25 158 LEU B C 1
ATOM 2958 O O . LEU B 1 158 ? 9.781 4.977 4.434 1 96.25 158 LEU B O 1
ATOM 2962 N N . GLN B 1 159 ? 10.734 4.238 2.578 1 93.62 159 GLN B N 1
ATOM 2963 C CA . GLN B 1 159 ? 11.156 2.99 3.207 1 93.62 159 GLN B CA 1
ATOM 2964 C C . GLN B 1 159 ? 12.062 3.262 4.41 1 93.62 159 GLN B C 1
ATOM 2966 O O . GLN B 1 159 ? 11.875 2.666 5.473 1 93.62 159 GLN B O 1
ATOM 2971 N N . ASN B 1 160 ? 12.984 4.168 4.23 1 92 160 ASN B N 1
ATOM 2972 C CA . ASN B 1 160 ? 13.898 4.52 5.316 1 92 160 ASN B CA 1
ATOM 2973 C C . ASN B 1 160 ? 13.156 5.191 6.473 1 92 160 ASN B C 1
ATOM 2975 O O . ASN B 1 160 ? 13.367 4.832 7.633 1 92 160 ASN B O 1
ATOM 2979 N N . TYR B 1 161 ? 12.398 6.125 6.133 1 93.44 161 TYR B N 1
ATOM 2980 C CA . TYR B 1 161 ? 11.656 6.852 7.16 1 93.44 161 TYR B CA 1
ATOM 2981 C C . TYR B 1 161 ? 10.789 5.902 7.98 1 93.44 161 TYR B C 1
ATOM 2983 O O . TYR B 1 161 ? 10.758 5.992 9.211 1 93.44 161 TYR B O 1
ATOM 2991 N N . ARG B 1 162 ? 10.086 4.977 7.297 1 94.56 162 ARG B N 1
ATOM 2992 C CA . ARG B 1 162 ? 9.148 4.066 7.941 1 94.56 162 ARG B CA 1
ATOM 2993 C C . ARG B 1 162 ? 9.867 3.088 8.859 1 94.56 162 ARG B C 1
ATOM 2995 O O . ARG B 1 162 ? 9.281 2.561 9.805 1 94.56 162 ARG B O 1
ATOM 3002 N N . THR B 1 163 ? 11.125 2.859 8.617 1 92.75 163 THR B N 1
ATOM 3003 C CA . THR B 1 163 ? 11.852 1.85 9.375 1 92.75 163 THR B CA 1
ATOM 3004 C C . THR B 1 163 ? 12.766 2.504 10.406 1 92.75 163 THR B C 1
ATOM 3006 O O . THR B 1 163 ? 13.508 1.817 11.117 1 92.75 163 THR B O 1
ATOM 3009 N N . THR B 1 164 ? 12.766 3.824 10.469 1 90 164 THR B N 1
ATOM 3010 C CA . THR B 1 164 ? 13.562 4.566 11.438 1 90 164 THR B CA 1
ATOM 3011 C C . THR B 1 164 ? 12.727 4.934 12.656 1 90 164 THR B C 1
ATOM 3013 O O . THR B 1 164 ? 11.617 5.457 12.516 1 90 164 THR B O 1
ATOM 3016 N N . PRO B 1 165 ? 13.281 4.57 13.828 1 87 165 PRO B N 1
ATOM 3017 C CA . PRO B 1 165 ? 12.523 4.941 15.023 1 87 165 PRO B CA 1
ATOM 3018 C C . PRO B 1 165 ? 12.203 6.434 15.078 1 87 165 PRO B C 1
ATOM 3020 O O . PRO B 1 165 ? 13.039 7.262 14.711 1 87 165 PRO B O 1
ATOM 3023 N N . HIS B 1 166 ? 11.016 6.66 15.398 1 81.12 166 HIS B N 1
ATOM 3024 C CA . HIS B 1 166 ? 10.523 8.031 15.492 1 81.12 166 HIS B CA 1
ATOM 3025 C C . HIS B 1 166 ? 10.844 8.641 16.844 1 81.12 166 HIS B C 1
ATOM 3027 O O . HIS B 1 166 ? 10.773 7.957 17.875 1 81.12 166 HIS B O 1
ATOM 3033 N N . ALA B 1 167 ? 11.172 9.922 16.812 1 73.31 167 ALA B N 1
ATOM 3034 C CA . ALA B 1 167 ? 11.586 10.609 18.031 1 73.31 167 ALA B CA 1
ATOM 3035 C C . ALA B 1 167 ? 10.484 10.57 19.094 1 73.31 167 ALA B C 1
ATOM 3037 O O . ALA B 1 167 ? 10.758 10.414 20.281 1 73.31 167 ALA B O 1
ATOM 3038 N N . THR B 1 168 ? 9.289 10.648 18.625 1 71.75 168 THR B N 1
ATOM 3039 C CA . THR B 1 168 ? 8.156 10.727 19.547 1 71.75 168 THR B CA 1
ATOM 3040 C C . THR B 1 168 ? 7.824 9.352 20.125 1 71.75 168 THR B C 1
ATOM 3042 O O . THR B 1 168 ? 7.57 9.227 21.312 1 71.75 168 THR B O 1
ATOM 3045 N N . THR B 1 169 ? 7.887 8.188 19.328 1 75.19 169 THR B N 1
ATOM 3046 C CA . THR B 1 169 ? 7.414 6.879 19.766 1 75.19 169 THR B CA 1
ATOM 3047 C C . THR B 1 169 ? 8.586 5.984 20.141 1 75.19 169 THR B C 1
ATOM 3049 O O . THR B 1 169 ? 8.398 4.941 20.781 1 75.19 169 THR B O 1
ATOM 3052 N N . SER B 1 170 ? 9.75 6.305 19.672 1 84.62 170 SER B N 1
ATOM 3053 C CA . SER B 1 170 ? 10.969 5.527 19.875 1 84.62 170 SER B CA 1
ATOM 3054 C C . SER B 1 170 ? 10.875 4.172 19.188 1 84.62 170 SER B C 1
ATOM 3056 O O . SER B 1 170 ? 11.625 3.248 19.516 1 84.62 170 SER B O 1
ATOM 3058 N N . VAL B 1 171 ? 9.828 4.027 18.531 1 88.88 171 VAL B N 1
ATOM 3059 C CA . VAL B 1 171 ? 9.609 2.85 17.703 1 88.88 171 VAL B CA 1
ATOM 3060 C C . VAL B 1 171 ? 9.398 3.277 16.25 1 88.88 171 VAL B C 1
ATOM 3062 O O . VAL B 1 171 ? 8.875 4.363 15.984 1 88.88 171 VAL B O 1
ATOM 3065 N N . SER B 1 172 ? 9.859 2.516 15.352 1 92.06 172 SER B N 1
ATOM 3066 C CA . SER B 1 172 ? 9.688 2.887 13.953 1 92.06 172 SER B CA 1
ATOM 3067 C C . SER B 1 172 ? 8.219 2.832 13.539 1 92.06 172 SER B C 1
ATOM 3069 O O . SER B 1 172 ? 7.465 1.987 14.031 1 92.06 172 SER B O 1
ATOM 3071 N N . PRO B 1 173 ? 7.809 3.699 12.656 1 93.88 173 PRO B N 1
ATOM 3072 C CA . PRO B 1 173 ? 6.426 3.684 12.172 1 93.88 173 PRO B CA 1
ATOM 3073 C C . PRO B 1 173 ? 5.996 2.314 11.648 1 93.88 173 PRO B C 1
ATOM 3075 O O . PRO B 1 173 ? 4.875 1.873 11.914 1 93.88 173 PRO B O 1
ATOM 3078 N N . VAL B 1 174 ? 6.898 1.63 10.945 1 94.06 174 VAL B N 1
ATOM 3079 C CA . VAL B 1 174 ? 6.539 0.366 10.305 1 94.06 174 VAL B CA 1
ATOM 3080 C C . VAL B 1 174 ? 6.242 -0.683 11.375 1 94.06 174 VAL B C 1
ATOM 3082 O O . VAL B 1 174 ? 5.312 -1.481 11.234 1 94.06 174 VAL B O 1
ATOM 3085 N N . THR B 1 175 ? 6.965 -0.729 12.5 1 91.69 175 THR B N 1
ATOM 3086 C CA . THR B 1 175 ? 6.758 -1.688 13.578 1 91.69 175 THR B CA 1
ATOM 3087 C C . THR B 1 175 ? 5.406 -1.461 14.25 1 91.69 175 THR B C 1
ATOM 3089 O O . THR B 1 175 ? 4.676 -2.414 14.523 1 91.69 175 THR B O 1
ATOM 3092 N N . LEU B 1 176 ? 5.117 -0.286 14.469 1 92.38 176 LEU B N 1
ATOM 3093 C CA . LEU B 1 176 ? 3.85 0.042 15.109 1 92.38 176 LEU B CA 1
ATOM 3094 C C . LEU B 1 176 ? 2.684 -0.184 14.156 1 92.38 176 LEU B C 1
ATOM 3096 O O . LEU B 1 176 ? 1.635 -0.695 14.555 1 92.38 176 LEU B O 1
ATOM 3100 N N . PHE B 1 177 ? 2.85 0.14 12.906 1 95.25 177 PHE B N 1
ATOM 3101 C CA . PHE B 1 177 ? 1.755 0.12 11.945 1 95.25 177 PHE B CA 1
ATOM 3102 C C . PHE B 1 177 ? 1.446 -1.306 11.5 1 95.25 177 PHE B C 1
ATOM 3104 O O . PHE B 1 177 ? 0.28 -1.691 11.398 1 95.25 177 PHE B O 1
ATOM 3111 N N . LEU B 1 178 ? 2.457 -2.086 11.188 1 94 178 LEU B N 1
ATOM 3112 C CA . LEU B 1 178 ? 2.264 -3.432 10.664 1 94 178 LEU B CA 1
ATOM 3113 C C . LEU B 1 178 ? 2.33 -4.469 11.773 1 94 178 LEU B C 1
ATOM 3115 O O . LEU B 1 178 ? 2.123 -5.66 11.539 1 94 178 LEU B O 1
ATOM 3119 N N . LYS B 1 179 ? 2.689 -4.027 12.977 1 90.06 179 LYS B N 1
ATOM 3120 C CA . LYS B 1 179 ? 2.758 -4.871 14.164 1 90.06 179 LYS B CA 1
ATOM 3121 C C . LYS B 1 179 ? 3.701 -6.051 13.953 1 90.06 179 LYS B C 1
ATOM 3123 O O . LYS B 1 179 ? 3.365 -7.191 14.273 1 90.06 179 LYS B O 1
ATOM 3128 N N . ARG B 1 180 ? 4.785 -5.672 13.289 1 81.88 180 ARG B N 1
ATOM 3129 C CA . ARG B 1 180 ? 5.855 -6.648 13.109 1 81.88 180 ARG B CA 1
ATOM 3130 C C . ARG B 1 180 ? 7.199 -5.953 12.898 1 81.88 180 ARG B C 1
ATOM 3132 O O . ARG B 1 180 ? 7.242 -4.789 12.5 1 81.88 180 ARG B O 1
ATOM 3139 N N . ILE B 1 181 ? 8.234 -6.719 13.094 1 71.88 181 ILE B N 1
ATOM 3140 C CA . ILE B 1 181 ? 9.578 -6.164 12.969 1 71.88 181 ILE B CA 1
ATOM 3141 C C . ILE B 1 181 ? 10.047 -6.281 11.516 1 71.88 181 ILE B C 1
ATOM 3143 O O . ILE B 1 181 ? 9.984 -7.359 10.922 1 71.88 181 ILE B O 1
ATOM 3147 N N . ILE B 1 182 ? 10.297 -5.145 10.922 1 72.31 182 ILE B N 1
ATOM 3148 C CA . ILE B 1 182 ? 10.82 -5.102 9.562 1 72.31 182 ILE B CA 1
ATOM 3149 C C . ILE B 1 182 ? 12.234 -4.523 9.578 1 72.31 182 ILE B C 1
ATOM 3151 O O . ILE B 1 182 ? 12.477 -3.479 10.188 1 72.31 182 ILE B O 1
ATOM 3155 N N . CYS B 1 183 ? 13.219 -5.336 9.102 1 58.19 183 CYS B N 1
ATOM 3156 C CA . CYS B 1 183 ? 14.594 -4.855 9.047 1 58.19 183 CYS B CA 1
ATOM 3157 C C . CYS B 1 183 ? 14.945 -4.387 7.645 1 58.19 183 CYS B C 1
ATOM 3159 O O . CYS B 1 183 ? 14.547 -5.004 6.656 1 58.19 183 CYS B O 1
ATOM 3161 N N . ASN B 1 184 ? 15.141 -3.066 7.445 1 55.81 184 ASN B N 1
ATOM 3162 C CA . ASN B 1 184 ? 15.594 -2.588 6.145 1 55.81 184 ASN B CA 1
ATOM 3163 C C . ASN B 1 184 ? 17 -3.076 5.828 1 55.81 184 ASN B C 1
ATOM 3165 O O . ASN B 1 184 ? 17.906 -2.977 6.664 1 55.81 184 ASN B O 1
ATOM 3169 N N . LYS B 1 185 ? 17.25 -4.047 5.125 1 48.72 185 LYS B N 1
ATOM 3170 C CA . LYS B 1 185 ? 18.625 -4.324 4.691 1 48.72 185 LYS B CA 1
ATOM 3171 C C . LYS B 1 185 ? 19.203 -3.146 3.908 1 48.72 185 LYS B C 1
ATOM 3173 O O . LYS B 1 185 ? 19.062 -3.082 2.684 1 48.72 185 LYS B O 1
ATOM 3178 N N . LEU B 1 186 ? 18.938 -1.965 4.234 1 45.31 186 LEU B N 1
ATOM 3179 C CA . LEU B 1 186 ? 19.688 -1.011 3.428 1 45.31 186 LEU B CA 1
ATOM 3180 C C . LEU B 1 186 ? 21.172 -1.389 3.371 1 45.31 186 LEU B C 1
ATOM 3182 O O . LEU B 1 186 ? 21.734 -1.882 4.355 1 45.31 186 LEU B O 1
ATOM 3186 N N . PRO B 1 187 ? 21.781 -1.487 2.16 1 38.22 187 PRO B N 1
ATOM 3187 C CA . PRO B 1 187 ? 23.234 -1.624 2.189 1 38.22 187 PRO B CA 1
ATOM 3188 C C . PRO B 1 187 ? 23.891 -0.699 3.209 1 38.22 187 PRO B C 1
ATOM 3190 O O . PRO B 1 187 ? 23.469 0.451 3.367 1 38.22 187 PRO B O 1
ATOM 3193 N N . GLN B 1 188 ? 24.172 -1.238 4.332 1 34.16 188 GLN B N 1
ATOM 3194 C CA . GLN B 1 188 ? 25.016 -0.451 5.223 1 34.16 188 GLN B CA 1
ATOM 3195 C C . GLN B 1 188 ? 25.984 0.438 4.43 1 34.16 188 GLN B C 1
ATOM 3197 O O . GLN B 1 188 ? 26.797 -0.059 3.652 1 34.16 188 GLN B O 1
ATOM 3202 N N . THR B 1 189 ? 25.609 1.461 3.92 1 32.5 189 THR B N 1
ATOM 3203 C CA . THR B 1 189 ? 26.797 2.309 3.762 1 32.5 189 THR B CA 1
ATOM 3204 C C . THR B 1 189 ? 27.688 2.236 4.996 1 32.5 189 THR B C 1
ATOM 3206 O O . THR B 1 189 ? 27.188 2.215 6.125 1 32.5 189 THR B O 1
ATOM 3209 N N . ASN B 1 190 ? 28.875 1.646 4.871 1 32.16 190 ASN B N 1
ATOM 3210 C CA . ASN B 1 190 ? 29.938 1.782 5.852 1 32.16 190 ASN B CA 1
ATOM 3211 C C . ASN B 1 190 ? 29.891 3.139 6.551 1 32.16 190 ASN B C 1
ATOM 3213 O O . ASN B 1 190 ? 30.516 4.098 6.094 1 32.16 190 ASN B O 1
ATOM 3217 N N . ASP B 1 191 ? 28.953 3.793 6.68 1 31.12 191 ASP B N 1
ATOM 3218 C CA . ASP B 1 191 ? 29.297 4.891 7.582 1 31.12 191 ASP B CA 1
ATOM 3219 C C . ASP B 1 191 ? 29.766 4.363 8.93 1 31.12 191 ASP B C 1
ATOM 3221 O O . ASP B 1 191 ? 29.234 3.375 9.438 1 31.12 191 ASP B O 1
ATOM 3225 N N . ILE B 1 192 ? 31 4.734 9.336 1 31.94 192 ILE B N 1
ATOM 3226 C CA . ILE B 1 192 ? 31.781 4.828 10.57 1 31.94 192 ILE B CA 1
ATOM 3227 C C . ILE B 1 192 ? 30.859 5.199 11.727 1 31.94 192 ILE B C 1
ATOM 3229 O O . ILE B 1 192 ? 30.25 6.27 11.727 1 31.94 192 ILE B O 1
ATOM 3233 N N . ASP B 1 193 ? 30.188 4.398 12.102 1 31.14 193 ASP B N 1
ATOM 3234 C CA . ASP B 1 193 ? 29.672 4.676 13.445 1 31.14 193 ASP B CA 1
ATOM 3235 C C . ASP B 1 193 ? 30.75 5.309 14.32 1 31.14 193 ASP B C 1
ATOM 3237 O O . ASP B 1 193 ? 31.781 4.688 14.602 1 31.14 193 ASP B O 1
ATOM 3241 N N . PRO B 1 194 ? 30.844 6.574 14.281 1 29.19 194 PRO B N 1
ATOM 3242 C CA . PRO B 1 194 ? 31.828 7.074 15.234 1 29.19 194 PRO B CA 1
ATOM 3243 C C . PRO B 1 194 ? 31.672 6.453 16.625 1 29.19 194 PRO B C 1
ATOM 3245 O O . PRO B 1 194 ? 32.562 6.574 17.469 1 29.19 194 PRO B O 1
ATOM 3248 N N . ALA B 1 195 ? 30.516 6.008 16.875 1 29.92 195 ALA B N 1
ATOM 3249 C CA . ALA B 1 195 ? 30.406 5.684 18.297 1 29.92 195 ALA B CA 1
ATOM 3250 C C . ALA B 1 195 ? 31.172 4.402 18.625 1 29.92 195 ALA B C 1
ATOM 3252 O O . ALA B 1 195 ? 31.344 4.055 19.797 1 29.92 195 ALA B O 1
ATOM 3253 N N . SER B 1 196 ? 31.297 3.508 17.562 1 31.92 196 SER B N 1
ATOM 3254 C CA . SER B 1 196 ? 32.094 2.393 18.078 1 31.92 196 SER B CA 1
ATOM 3255 C C . SER B 1 196 ? 33.438 2.873 18.625 1 31.92 196 SER B C 1
ATOM 3257 O O . SER B 1 196 ? 34.094 2.148 19.359 1 31.92 196 SER B O 1
ATOM 3259 N N . GLU B 1 197 ? 33.875 3.943 18 1 30.5 197 GLU B N 1
ATOM 3260 C CA . GLU B 1 197 ? 35.094 4.473 18.609 1 30.5 197 GLU B CA 1
ATOM 3261 C C . GLU B 1 197 ? 34.812 5.043 20 1 30.5 197 GLU B C 1
ATOM 3263 O O . GLU B 1 197 ? 35.688 5.129 20.844 1 30.5 197 GLU B O 1
ATOM 3268 N N . ILE B 1 198 ? 33.562 5.406 20.141 1 28.83 198 ILE B N 1
ATOM 3269 C CA . ILE B 1 198 ? 33.5 6 21.469 1 28.83 198 ILE B CA 1
ATOM 3270 C C . ILE B 1 198 ? 33.469 4.898 22.516 1 28.83 198 ILE B C 1
ATOM 3272 O O . ILE B 1 198 ? 33.938 5.094 23.641 1 28.83 198 ILE B O 1
ATOM 3276 N N . VAL B 1 199 ? 32.906 3.758 22.234 1 30.52 199 VAL B N 1
ATOM 3277 C CA . VAL B 1 199 ? 32.844 2.857 23.375 1 30.52 199 VAL B CA 1
ATOM 3278 C C . VAL B 1 199 ? 34.25 2.285 23.641 1 30.52 199 VAL B C 1
ATOM 3280 O O . VAL B 1 199 ? 34.531 1.815 24.734 1 30.52 199 VAL B O 1
ATOM 3283 N N . ARG B 1 200 ? 34.938 2.096 22.484 1 29.58 200 ARG B N 1
ATOM 3284 C CA . ARG B 1 200 ? 36.188 1.434 22.828 1 29.58 200 ARG B CA 1
ATOM 3285 C C . ARG B 1 200 ? 37.062 2.336 23.688 1 29.58 200 ARG B C 1
ATOM 3287 O O . ARG B 1 200 ? 38.094 1.901 24.203 1 29.58 200 ARG B O 1
ATOM 3294 N N . LYS B 1 201 ? 36.875 3.635 23.422 1 30.44 201 LYS B N 1
ATOM 3295 C CA . LYS B 1 201 ? 37.844 4.402 24.188 1 30.44 201 LYS B CA 1
ATOM 3296 C C . LYS B 1 201 ? 37.625 4.227 25.688 1 30.44 201 LYS B C 1
ATOM 3298 O O . LYS B 1 201 ? 38.562 4.414 26.484 1 30.44 201 LYS B O 1
ATOM 3303 N N . TYR B 1 202 ? 36.344 3.986 26.016 1 28.36 202 TYR B N 1
ATOM 3304 C CA . TYR B 1 202 ? 36.312 4.086 27.469 1 28.36 202 TYR B CA 1
ATOM 3305 C C . TYR B 1 202 ? 36.906 2.836 28.109 1 28.36 202 TYR B C 1
ATOM 3307 O O . TYR B 1 202 ? 37.219 2.83 29.297 1 28.36 202 TYR B O 1
ATOM 3315 N N . ASP B 1 203 ? 36.906 1.763 27.359 1 28.62 203 ASP B N 1
ATOM 3316 C CA . ASP B 1 203 ? 37.438 0.673 28.188 1 28.62 203 ASP B CA 1
ATOM 3317 C C . ASP B 1 203 ? 38.938 0.839 28.438 1 28.62 203 ASP B C 1
ATOM 3319 O O . ASP B 1 203 ? 39.5 0.182 29.312 1 28.62 203 ASP B O 1
ATOM 3323 N N . SER B 1 204 ? 39.594 1.412 27.391 1 29.12 204 SER B N 1
ATOM 3324 C CA . SER B 1 204 ? 41 1.365 27.703 1 29.12 204 SER B CA 1
ATOM 3325 C C . SER B 1 204 ? 41.406 2.438 28.719 1 29.12 204 SER B C 1
ATOM 3327 O O . SER B 1 204 ? 42.562 2.529 29.125 1 29.12 204 SER B O 1
ATOM 3329 N N . LEU B 1 205 ? 40.531 3.449 28.984 1 23.81 205 LEU B N 1
ATOM 3330 C CA . LEU B 1 205 ? 41.062 4.219 30.109 1 23.81 205 LEU B CA 1
ATOM 3331 C C . LEU B 1 205 ? 40.688 3.592 31.438 1 23.81 205 LEU B C 1
ATOM 3333 O O . LEU B 1 205 ? 39.562 3.119 31.609 1 23.81 205 LEU B O 1
#

Organism: Saccoglossus kowalevskii (NCBI:txid10224)

Solvent-accessible surface area (backbone atoms only — not comparable to full-atom values): 23944 Å² total; per-residue (Å²): 137,81,77,74,78,75,77,76,76,75,76,78,78,75,74,78,71,73,73,68,75,69,63,74,73,69,78,67,73,80,58,88,43,62,38,47,34,30,37,46,53,74,47,78,47,95,92,36,44,30,40,35,38,33,24,68,54,31,60,35,74,43,78,40,81,40,95,47,71,46,42,86,52,44,49,59,55,50,48,51,51,28,34,74,73,41,75,39,47,29,42,33,29,53,73,46,85,32,65,65,39,66,71,37,49,50,53,36,57,66,58,65,36,44,76,44,68,42,68,84,83,47,61,69,78,42,44,61,56,49,50,50,50,52,52,49,42,52,55,64,56,68,58,64,56,85,82,63,58,64,66,58,52,48,36,52,51,46,32,49,56,30,58,35,59,32,89,89,73,69,42,21,11,43,35,58,47,44,66,43,89,65,77,78,63,58,76,72,66,82,65,75,56,62,56,63,56,52,58,54,52,56,69,75,100,137,81,76,73,74,74,74,76,76,74,74,80,75,75,72,76,70,71,70,68,72,70,61,72,74,68,77,67,73,81,56,88,43,63,38,48,35,29,38,46,51,75,47,78,47,94,92,38,42,30,40,36,39,33,23,69,54,29,62,35,75,43,78,40,80,40,95,48,70,44,43,84,52,45,49,59,53,50,47,52,51,28,34,73,73,41,74,43,48,28,42,32,28,52,73,47,83,32,64,66,39,67,71,37,47,51,53,36,58,66,59,65,35,43,76,43,70,43,66,85,83,47,62,68,78,43,43,60,56,50,50,50,50,51,53,49,43,50,55,62,57,67,57,65,57,86,82,62,57,63,66,59,52,50,36,53,52,45,30,49,55,30,59,36,60,31,88,89,74,69,43,21,11,42,36,57,48,42,65,43,90,64,77,77,61,58,76,72,66,83,66,76,58,64,56,65,57,52,58,54,50,54,68,74,100

pLDDT: mean 74.1, std 26.39, range [23.81, 98.25]

Sequence (410 aa):
MDKLVEIKSYLPCQIVTTVYTREPLQMYILLDNPFDEVRIDFAYAKGETLLLLIDDYSRYPFVEPISSTAARCVIPKLNYLFAMFGTPGILKSDNGPPFNVEEFEKFVSILGLRHRKVTPLWPRANGEEERFVKTLKKSMKASKTEGMNWRKELQMFLQNYRTTPHATTSVSPVTLFLKRIICNKLPQTNDIDPASEIVRKYDSLMDKLVEIKSYLPCQIVTTVYTREPLQMYILLDNPFDEVRIDFAYAKGETLLLLIDDYSRYPFVEPISSTAARCVIPKLNYLFAMFGTPGILKSDNGPPFNVEEFEKFVSILGLRHRKVTPLWPRANGEEERFVKTLKKSMKASKTEGMNWRKELQMFLQNYRTTPHATTSVSPVTLFLKRIICNKLPQTNDIDPASEIVRKYDSL

InterPro domains:
  IPR001584 Integrase, catalytic core [PF00665] (41-116)
  IPR001584 Integrase, catalytic core [PS50994] (30-181)
  IPR012337 Ribonuclease H-like superfamily [SSF53098] (33-181)
  IPR036397 Ribonuclease H superfamily [G3DSA:3.30.420.10] (36-186)

Radius of gyration: 28.53 Å; Cα contacts (8 Å, |Δi|>4): 525; chains: 2; bounding box: 116×97×58 Å

Foldseek 3Di:
DPPPPPPPPPPPPPPPPPPPVPPPPPCLVQDPAWLLEKEWDWADAPNWIWIWIATSNLRQIDIDTFPDQACVGVLVVVVVVCVVQNHHQEYEYACDPPCVPPSNVVSCVVRVHHYHHDHPPPPPVVPSVVVVNVQLRVQLVVVPDDPDDSVVSSVVSSVVQQLDQDPVRSGGSVCRHVVDHDDPVPPPPPPPPVVVVVVVVVVVD/DPPPPPPPPPPDPPPPPVPPVPPPPPCLVQDPAWLQEKEWDWADAPNWIWIWIATSNLRQIDIDTFPDQACVGVLVVVVVVCVVQNHHQEYEYACDPPCVPPSNVVSCVVRVHHYHHDHPPPPPVVPSVVVVNVQLRVQLVVVPDDPDDSVVSSVVSSVVQQLDQDPVRSGGSVCRHVVDHDDPVPPPPPPPPVCVVVVVVVVVD

Nearest PDB structures (foldseek):
  4fw1-assembly1_B  TM=8.282E-01  e=4.488E-10  Rous sarcoma virus - Prague C
  1c0m-assembly1_A  TM=8.176E-01  e=1.053E-09  Rous sarcoma virus
  4fw2-assembly1_B  TM=7.989E-01  e=2.472E-09  Rous sarcoma virus - Prague C
  4fw1-assembly1_A  TM=8.223E-01  e=4.832E-09  Rous sarcoma virus - Prague C
  4fw2-assembly1_A  TM=7.996E-01  e=8.362E-09  Rous sarcoma virus - Prague C